Protein AF-A0A517NYY3-F1 (afdb_monomer)

pLDDT: mean 73.58, std 21.27, range [25.62, 98.0]

Mean predicted aligned error: 17.05 Å

Foldseek 3Di:
DDDDDDDPVNVVVVVVVVVVVVVVVVVVVVVVVVVVLVVLLLVLLLLLLQLQVVLCVVPVWGDALWAWDDDDPPDDQFATQNRFFGSLLVSCVSNPNVVLNVLQQQWDDDPVDTHHRNTGHLPPDCVRVVSQLVDDPSQDRPLQPCCVVLSQAGQKAFQQAAAFPLFADADDPPDVVVVVQNVLRRFFSHGGPDIGGQVLLLLHLQLAFTMWTHHFQAQWAFEAQAPCLAFVCSQQVLSVDPPTDTDVSRLSQRVGGSACSRRHAYLQAFESGGWYAHNVDRNGTHHHGYDPPPQFIWTAGSVSDIWTAGNPFQQAHNGHRDTGDDPVPSHDHRLDAHNTPSSNRNSGRHNNDHHDCVQTRTDPDADQDDPVSVVLQVPADKDKFAFCVRPDIDIFGFDACFDQWTWGADPVRSGIDIDGLNRTHPVRSVVRVVVRVVLVVLLVVQVVVLLVVLVVCLVVVVQVVSCVSAAPDPDPDPVVSVVPPPVCNVVVVVQSVVVVVCVVDVPDPQAPPPSPGDFFPWGFRDDDDDPDQFPGWIWGDDSSHIHIDTHGDDDPDD

Sequence (558 aa):
MRLSRFSLTDLVVVCCAILVGLSLMLVQIGQHRVGARKSVCVQNLRELCLAAHNYHSAFKRLPQGMGGSSAQPDSEPWQSNQDRLSAWVALSPFYQQQSLWEEVSNPLQTDSHSFPAMGPVPWFDPAEYSPWSKRPSLLVCPDDPDAAEWSTVASYVMNYGDAVDRVGSPQDLKDPLVEMAVKASNRGVFCGNRIIRFRDCLDGLSNTLMFSESRIAGKPVAKGVAGMSLDPSKCIAASENPGAMFWPGARSACWADGCLRSSGFQAILPPNSSSATTDQSDFEGVISASSYHMGGAHVAFSDGAVLFVVDAIDAGKNNSPTVALHPDAKHAKPGSVSPFGVWGAVGTRANKEVVDRDDGGFQNRSLMLTDREQAVLSRRPVQTWVLADGQSEVSGQFIALSGNSLAYWSAPKNAIQYISARKLAPQDAKNAARQNERMMDRATLQLKALATRSIKLLGDKQYAEFAAEMIQCDLHDDKIVAAWGKRFELYLTQTLENLRRELSNPDSGYVDRKISGDAPITLHLNLPPGRQPFDDLRFRYIDGRWRIHVRLASWSVQ

Secondary structure (DSSP, 8-state):
---PPPPHHHHHHHHHHHHHHHHHHHHHHHHHHHHHHHHHHHHHHHHHHHHHHHHHHHHSSPPPSEE-PPPPTT--TTS--TT-EEHHHHHGGGGT-HHHHHHHHS-EE-SS-EEPTT-S-TTS-TTTSGGGG---GGG--TT-GGGGT-TTB-SEEEEEES--TTSS----TTSHHHHHHHHHH--SSS-BT----GGG-TT-TTTSEEEEE--SS-S-EEE--TTTTT-TTHHHHHHH-TT-EE-TTTT--BTTB-SHHHHEEETTS-TT--EEEETTEEEEEE-----SSTTEEEEEETTS-EEEEETTS----TTSPPB---TTS-SBPTTPPPSSHHHHHHH-SSS-PPP-STTTTEES---PPPHHHHHHHTTSPEEEEEBTTSS-EEEEEEEEEETTEEEEEEGGGTEEEEEEGGGB-HHHHHHHHHHHHHHHHHHHHHHHHHHHHHHHHHHTT-HHHHHHHH-------HHHHHHHHHHHHHHHHHHHHHHHHHTT-TT-TTS-----TTS--EEE--PPSS--SEEEEEEEEETTEEEEEEEEP-----

Structure (mmCIF, N/CA/C/O backbone):
data_AF-A0A517NYY3-F1
#
_entry.id   AF-A0A517NYY3-F1
#
loop_
_atom_site.group_PDB
_atom_site.id
_atom_site.type_symbol
_atom_site.label_atom_id
_atom_site.label_alt_id
_atom_site.label_comp_id
_atom_site.label_asym_id
_atom_site.label_entity_id
_atom_site.label_seq_id
_atom_site.pdbx_PDB_ins_code
_atom_site.Cartn_x
_atom_site.Cartn_y
_atom_site.Cartn_z
_atom_site.occupancy
_atom_site.B_iso_or_equiv
_atom_site.auth_seq_id
_atom_site.auth_comp_id
_atom_site.auth_asym_id
_atom_site.auth_atom_id
_atom_site.pdbx_PDB_model_num
ATOM 1 N N . MET A 1 1 ? -31.952 64.160 -5.856 1.00 37.50 1 MET A N 1
ATOM 2 C CA . MET A 1 1 ? -31.436 63.272 -4.789 1.00 37.50 1 MET A CA 1
ATOM 3 C C . MET A 1 1 ? -29.991 63.653 -4.513 1.00 37.50 1 MET A C 1
ATOM 5 O O . MET A 1 1 ? -29.183 63.605 -5.429 1.00 37.50 1 MET A O 1
ATOM 9 N N . ARG A 1 2 ? -29.691 64.139 -3.302 1.00 36.00 2 ARG A N 1
ATOM 10 C CA . ARG A 1 2 ? -28.324 64.479 -2.876 1.00 36.00 2 ARG A CA 1
ATOM 11 C C . ARG A 1 2 ? -27.548 63.180 -2.642 1.00 36.00 2 ARG A C 1
ATOM 13 O O . ARG A 1 2 ? -27.972 62.377 -1.819 1.00 36.00 2 ARG A O 1
ATOM 20 N N . LEU A 1 3 ? -26.432 63.000 -3.345 1.00 42.66 3 LEU A N 1
ATOM 21 C CA . LEU A 1 3 ? -25.416 62.002 -3.009 1.00 42.66 3 LEU A CA 1
ATOM 22 C C . LEU A 1 3 ? -24.799 62.408 -1.662 1.00 42.66 3 LEU A C 1
ATOM 24 O O . LEU A 1 3 ? -24.187 63.473 -1.552 1.00 42.66 3 LEU A O 1
ATOM 28 N N . SER A 1 4 ? -25.033 61.613 -0.618 1.00 50.88 4 SER A N 1
ATOM 29 C CA . SER A 1 4 ? -24.416 61.805 0.694 1.00 50.88 4 SER A CA 1
ATOM 30 C C . SER A 1 4 ? -22.903 61.633 0.570 1.00 50.88 4 SER A C 1
ATOM 32 O O . SER A 1 4 ? -22.429 60.619 0.060 1.00 50.88 4 SER A O 1
ATOM 34 N N . ARG A 1 5 ? -22.151 62.640 1.021 1.00 48.38 5 ARG A N 1
ATOM 35 C CA . ARG A 1 5 ? -20.687 62.617 1.095 1.00 48.38 5 ARG A CA 1
ATOM 36 C C . ARG A 1 5 ? -20.245 61.447 1.979 1.00 48.38 5 ARG A C 1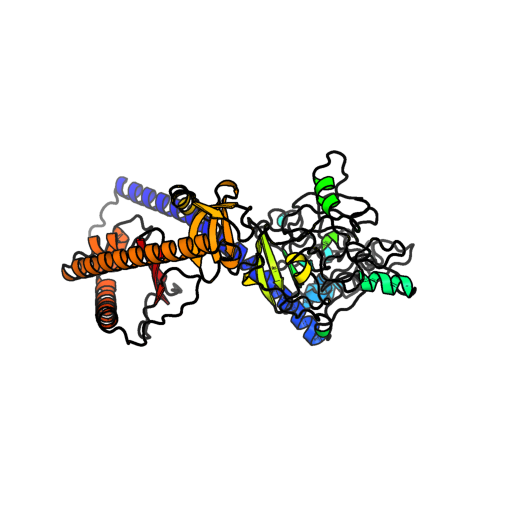
ATOM 38 O O . ARG A 1 5 ? -20.570 61.433 3.161 1.00 48.38 5 ARG A O 1
ATOM 45 N N . PHE A 1 6 ? -19.525 60.494 1.394 1.00 52.69 6 PHE A N 1
ATOM 46 C CA . PHE A 1 6 ? -18.880 59.387 2.102 1.00 52.69 6 PHE A CA 1
ATOM 47 C C . PHE A 1 6 ? -17.803 59.964 3.033 1.00 52.69 6 PHE A C 1
ATOM 49 O O . PHE A 1 6 ? -16.929 60.697 2.564 1.00 52.69 6 PHE A O 1
ATOM 56 N N . SER A 1 7 ? -17.884 59.705 4.341 1.00 64.50 7 SER A N 1
ATOM 57 C CA . SER A 1 7 ? -16.894 60.209 5.298 1.00 64.50 7 SER A CA 1
ATOM 58 C C . SER A 1 7 ? -15.674 59.281 5.363 1.00 64.50 7 SER A C 1
ATOM 60 O O . SER A 1 7 ? -15.781 58.078 5.119 1.00 64.50 7 SER A O 1
ATOM 62 N N . LEU A 1 8 ? -14.496 59.824 5.703 1.00 60.12 8 LEU A N 1
ATOM 63 C CA . LEU A 1 8 ? -13.262 59.037 5.875 1.00 60.12 8 LEU A CA 1
ATOM 64 C C . LEU A 1 8 ? -13.464 57.907 6.904 1.00 60.12 8 LEU A C 1
ATOM 66 O O . LEU A 1 8 ? -12.931 56.813 6.750 1.00 60.12 8 LEU A O 1
ATOM 70 N N . THR A 1 9 ? -14.283 58.163 7.925 1.00 62.19 9 THR A N 1
ATOM 71 C CA . THR A 1 9 ? -14.652 57.194 8.958 1.00 62.19 9 THR A CA 1
ATOM 72 C C . THR A 1 9 ? -15.494 56.043 8.413 1.00 62.19 9 THR A C 1
ATOM 74 O O . THR A 1 9 ? -15.224 54.896 8.761 1.00 62.19 9 THR A O 1
ATOM 77 N N . ASP A 1 10 ? -16.444 56.303 7.508 1.00 58.44 10 ASP A N 1
ATOM 78 C CA . ASP A 1 10 ? -17.267 55.244 6.901 1.00 58.44 10 ASP A CA 1
ATOM 79 C C . ASP A 1 10 ? -16.416 54.303 6.042 1.00 58.44 10 ASP A C 1
ATOM 81 O O . ASP A 1 10 ? -16.592 53.085 6.077 1.00 58.44 10 ASP A O 1
ATOM 85 N N . LEU A 1 11 ? -15.439 54.855 5.317 1.00 58.31 11 LEU A N 1
ATOM 86 C CA . LEU A 1 11 ? -14.501 54.067 4.522 1.00 58.31 11 LEU A CA 1
ATOM 87 C C . LEU A 1 11 ? -13.608 53.183 5.406 1.00 58.31 11 LEU A C 1
ATOM 89 O O . LEU A 1 11 ? -13.409 52.013 5.094 1.00 58.31 11 LEU A O 1
ATOM 93 N N . VAL A 1 12 ? -13.106 53.712 6.527 1.00 55.84 12 VAL A N 1
ATOM 94 C CA . VAL A 1 12 ? -12.277 52.945 7.472 1.00 55.84 12 VAL A CA 1
ATOM 95 C C . VAL A 1 12 ? -13.071 51.803 8.104 1.00 55.84 12 VAL A C 1
ATOM 97 O O . VAL A 1 12 ? -12.561 50.690 8.181 1.00 55.84 12 VAL A O 1
ATOM 100 N N . VAL A 1 13 ? -14.327 52.031 8.494 1.00 53.91 13 VAL A N 1
ATOM 101 C CA . VAL A 1 13 ? -15.187 50.976 9.057 1.00 53.91 13 VAL A CA 1
ATOM 102 C C . VAL A 1 13 ? -15.444 49.867 8.036 1.00 53.91 13 VAL A C 1
ATOM 104 O O . VAL A 1 13 ? -15.347 48.690 8.378 1.00 53.91 13 VAL A O 1
ATOM 107 N N . VAL A 1 14 ? -15.711 50.222 6.776 1.00 53.38 14 VAL A N 1
ATOM 108 C CA . VAL A 1 14 ? -15.902 49.243 5.695 1.00 53.38 14 VAL A CA 1
ATOM 109 C C . VAL A 1 14 ? -14.616 48.460 5.425 1.00 53.38 14 VAL A C 1
ATOM 111 O O . VAL A 1 14 ? -14.659 47.236 5.337 1.00 53.38 14 VAL A O 1
ATOM 114 N N . CYS A 1 15 ? -13.463 49.127 5.363 1.00 56.28 15 CYS A N 1
ATOM 115 C CA . CYS A 1 15 ? -12.177 48.455 5.189 1.00 56.28 15 CYS A CA 1
ATOM 116 C C . CYS A 1 15 ? -11.852 47.519 6.364 1.00 56.28 15 CYS A C 1
ATOM 118 O O . CYS A 1 15 ? -11.440 46.386 6.134 1.00 56.28 15 CYS A O 1
ATOM 120 N N . CYS A 1 16 ? -12.091 47.937 7.611 1.00 48.56 16 CYS A N 1
ATOM 121 C CA . CYS A 1 16 ? -11.921 47.082 8.787 1.00 48.56 16 CYS A CA 1
ATOM 122 C C . CYS A 1 16 ? -12.855 45.864 8.746 1.00 48.56 16 CYS A C 1
ATOM 124 O O . CYS A 1 16 ? -12.411 44.754 9.028 1.00 48.56 16 CYS A O 1
ATOM 126 N N . ALA A 1 17 ? -14.114 46.039 8.334 1.00 60.88 17 ALA A N 1
ATOM 127 C CA . ALA A 1 17 ? -15.060 44.935 8.176 1.00 60.88 17 ALA A CA 1
ATOM 128 C C . ALA A 1 17 ? -14.621 43.945 7.080 1.00 60.88 17 ALA A C 1
ATOM 130 O O . ALA A 1 17 ? -14.683 42.735 7.288 1.00 60.88 17 ALA A O 1
ATOM 131 N N . ILE A 1 18 ? -14.109 44.438 5.944 1.00 62.84 18 ILE A N 1
ATOM 132 C CA . ILE A 1 18 ? -13.566 43.592 4.868 1.00 62.84 18 ILE A CA 1
ATOM 133 C C . ILE A 1 18 ? -12.320 42.835 5.345 1.00 62.84 18 ILE A C 1
ATOM 135 O O . ILE A 1 18 ? -12.212 41.637 5.103 1.00 62.84 18 ILE A O 1
ATOM 139 N N . LEU A 1 19 ? -11.393 43.495 6.047 1.00 49.84 19 LEU A N 1
ATOM 140 C CA . LEU A 1 19 ? -10.166 42.864 6.552 1.00 49.84 19 LEU A CA 1
ATOM 141 C C . LEU A 1 19 ? -10.457 41.783 7.601 1.00 49.84 19 LEU A C 1
ATOM 143 O O . LEU A 1 19 ? -9.814 40.734 7.589 1.00 49.84 19 LEU A O 1
ATOM 147 N N . VAL A 1 20 ? -11.450 42.002 8.465 1.00 55.69 20 VAL A N 1
ATOM 148 C CA . VAL A 1 20 ? -11.933 40.987 9.414 1.00 55.69 20 VAL A CA 1
ATOM 149 C C . VAL A 1 20 ? -12.667 39.853 8.686 1.00 55.69 20 VAL A C 1
ATOM 151 O O . VAL A 1 20 ? -12.472 38.685 9.007 1.00 55.69 20 VAL A O 1
ATOM 154 N N . GLY A 1 21 ? -13.452 40.157 7.649 1.00 47.16 21 GLY A N 1
ATOM 155 C CA . GLY A 1 21 ? -14.083 39.136 6.808 1.00 47.16 21 GLY A CA 1
ATOM 156 C C . GLY A 1 21 ? -13.060 38.239 6.102 1.00 47.16 21 GLY A C 1
ATOM 157 O O . GLY A 1 21 ? -13.170 37.013 6.140 1.00 47.16 21 GLY A O 1
ATOM 158 N N . LEU A 1 22 ? -12.017 38.837 5.519 1.00 50.50 22 LEU A N 1
ATOM 159 C CA . LEU A 1 22 ? -10.926 38.112 4.864 1.00 50.50 22 LEU A CA 1
ATOM 160 C C . LEU A 1 22 ? -10.102 37.282 5.861 1.00 50.50 22 LEU A C 1
ATOM 162 O O . LEU A 1 22 ? -9.712 36.159 5.535 1.00 50.50 22 LEU A O 1
ATOM 166 N N . SER A 1 23 ? -9.868 37.782 7.080 1.00 41.72 23 SER A N 1
ATOM 167 C CA . SER A 1 23 ? -9.116 37.043 8.105 1.00 41.72 23 SER A CA 1
ATOM 168 C C . SER A 1 23 ? -9.873 35.818 8.630 1.00 41.72 23 SER A C 1
ATOM 170 O O . SER A 1 23 ? -9.264 34.772 8.855 1.00 41.72 23 SER A O 1
ATOM 172 N N . LEU A 1 24 ? -11.202 35.896 8.739 1.00 45.59 24 LEU A N 1
ATOM 173 C CA . LEU A 1 24 ? -12.047 34.771 9.151 1.00 45.59 24 LEU A CA 1
ATOM 174 C C . LEU A 1 24 ? -12.190 33.704 8.052 1.00 45.59 24 LEU A C 1
ATOM 176 O O . LEU A 1 24 ? -12.159 32.506 8.348 1.00 45.59 24 LEU A O 1
ATOM 180 N N . MET A 1 25 ? -12.270 34.115 6.781 1.00 45.31 25 MET A N 1
ATOM 181 C CA . MET A 1 25 ? -12.280 33.186 5.643 1.00 45.31 25 MET A CA 1
ATOM 182 C C . MET A 1 25 ? -10.997 32.345 5.570 1.00 45.31 25 MET A C 1
ATOM 184 O O . MET A 1 25 ? -11.058 31.151 5.278 1.00 45.31 25 MET A O 1
ATOM 188 N N . LEU A 1 26 ? -9.838 32.929 5.893 1.00 45.88 26 LEU A N 1
ATOM 189 C CA . LEU A 1 26 ? -8.548 32.230 5.858 1.00 45.88 26 LEU A CA 1
ATOM 190 C C . LEU A 1 26 ? -8.484 31.021 6.812 1.00 45.88 26 LEU A C 1
ATOM 192 O O . LEU A 1 26 ? -7.914 29.992 6.445 1.00 45.88 26 LEU A O 1
ATOM 196 N N . VAL A 1 27 ? -9.106 31.096 7.995 1.00 43.16 27 VAL A N 1
ATOM 197 C CA . VAL A 1 27 ? -9.085 30.003 8.989 1.00 43.16 27 VAL A CA 1
ATOM 198 C C . VAL A 1 27 ? -10.033 28.857 8.601 1.00 43.16 27 VAL A C 1
ATOM 200 O O . VAL A 1 27 ? -9.666 27.685 8.710 1.00 43.16 27 VAL A O 1
ATOM 203 N N . GLN A 1 28 ? -11.223 29.164 8.073 1.00 34.34 28 GLN A N 1
ATOM 204 C CA . GLN A 1 28 ? -12.202 28.152 7.639 1.00 34.34 28 GLN A CA 1
ATOM 205 C C . GLN A 1 28 ? -11.731 27.360 6.411 1.00 34.34 28 GLN A C 1
ATOM 207 O O . GLN A 1 28 ? -11.970 26.154 6.305 1.00 34.34 28 GLN A O 1
ATOM 212 N N . ILE A 1 29 ? -10.986 28.004 5.511 1.00 43.16 29 ILE A N 1
ATOM 213 C CA . ILE A 1 29 ? -10.388 27.347 4.344 1.00 43.16 29 ILE A CA 1
ATOM 214 C C . ILE A 1 29 ? -9.434 26.211 4.768 1.00 43.16 29 ILE A C 1
ATOM 216 O O . ILE A 1 29 ? -9.361 25.190 4.083 1.00 43.16 29 ILE A O 1
ATOM 220 N N . GLY A 1 30 ? -8.740 26.334 5.905 1.00 38.25 30 GLY A N 1
ATOM 221 C CA . GLY A 1 30 ? -7.790 25.326 6.390 1.00 38.25 30 GLY A CA 1
ATOM 222 C C . GLY A 1 30 ? -8.431 2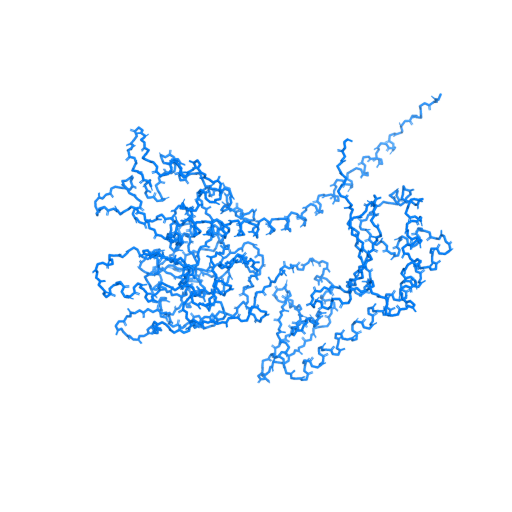3.971 6.712 1.00 38.25 30 GLY A C 1
ATOM 223 O O . GLY A 1 30 ? -7.987 22.940 6.207 1.00 38.25 30 GLY A O 1
ATOM 224 N N . GLN A 1 31 ? -9.514 23.955 7.496 1.00 34.22 31 GLN A N 1
ATOM 225 C CA . GLN A 1 31 ? -10.180 22.709 7.911 1.00 34.22 31 GLN A CA 1
ATOM 226 C C . GLN A 1 31 ? -10.932 22.027 6.759 1.00 34.22 31 GLN A C 1
ATOM 228 O O . GLN A 1 31 ? -10.879 20.802 6.622 1.00 34.22 31 GLN A O 1
ATOM 233 N N . HIS A 1 32 ? -11.565 22.811 5.879 1.00 36.03 32 HIS A N 1
ATOM 234 C CA . HIS A 1 32 ? -12.188 22.283 4.664 1.00 36.03 32 HIS A CA 1
ATOM 235 C C . HIS A 1 32 ? -11.159 21.666 3.711 1.00 36.03 32 HIS A C 1
ATOM 237 O O . HIS A 1 32 ? -11.438 20.631 3.107 1.00 36.03 32 HIS A O 1
ATOM 243 N N . ARG A 1 33 ? -9.949 22.237 3.619 1.00 43.69 33 ARG A N 1
ATOM 244 C CA . ARG A 1 33 ? -8.859 21.670 2.811 1.00 43.69 33 ARG A CA 1
ATOM 245 C C . ARG A 1 33 ? -8.378 20.325 3.349 1.00 43.69 33 ARG A C 1
ATOM 247 O O . ARG A 1 33 ? -8.236 19.402 2.558 1.00 43.69 33 ARG A O 1
ATOM 254 N N . VAL A 1 34 ? -8.191 20.175 4.661 1.00 49.31 34 VAL A N 1
ATOM 255 C CA . VAL A 1 34 ? -7.736 18.899 5.252 1.00 49.31 34 VAL A CA 1
ATOM 256 C C . VAL A 1 34 ? -8.767 17.778 5.044 1.00 49.31 34 VAL A C 1
ATOM 258 O O . VAL A 1 34 ? -8.406 16.661 4.680 1.00 49.31 34 VAL A O 1
ATOM 261 N N . GLY A 1 35 ? -10.064 18.062 5.204 1.00 52.84 35 GLY A N 1
ATOM 262 C CA . GLY A 1 35 ? -11.125 17.088 4.910 1.00 52.84 35 GLY A CA 1
ATOM 263 C C . GLY A 1 35 ? -11.265 16.762 3.415 1.00 52.84 35 GLY A C 1
ATOM 264 O O . GLY A 1 35 ? -11.498 15.606 3.047 1.00 52.84 35 GLY A O 1
ATOM 265 N N . ALA A 1 36 ? -11.083 17.761 2.546 1.00 55.81 36 ALA A N 1
ATOM 266 C CA . ALA A 1 36 ? -11.112 17.573 1.099 1.00 55.81 36 ALA A CA 1
ATOM 267 C C . ALA A 1 36 ? -9.950 16.694 0.615 1.00 55.81 36 ALA A C 1
ATOM 269 O O . ALA A 1 36 ? -10.182 15.766 -0.151 1.00 55.81 36 ALA A O 1
ATOM 270 N N . ARG A 1 37 ? -8.725 16.914 1.109 1.00 67.25 37 ARG A N 1
ATOM 271 C CA . ARG A 1 37 ? -7.545 16.123 0.719 1.00 67.25 37 ARG A CA 1
ATOM 272 C C . ARG A 1 37 ? -7.666 14.652 1.109 1.00 67.25 37 ARG A C 1
ATOM 274 O O . ARG A 1 37 ? -7.444 13.794 0.265 1.00 67.25 37 ARG A O 1
ATOM 281 N N . LYS A 1 38 ? -8.159 14.353 2.317 1.00 73.69 38 LYS A N 1
ATOM 282 C CA . LYS A 1 38 ? -8.518 12.978 2.717 1.00 73.69 38 LYS A CA 1
ATOM 283 C C . LYS A 1 38 ? -9.533 12.341 1.767 1.00 73.69 38 LYS A C 1
ATOM 285 O O . LYS A 1 38 ? -9.384 11.191 1.369 1.00 73.69 38 LYS A O 1
ATOM 290 N N . SER A 1 39 ? -10.567 13.095 1.392 1.00 79.62 39 SER A N 1
ATOM 291 C CA . SER A 1 39 ? -11.603 12.607 0.474 1.00 79.62 39 SER A CA 1
ATOM 292 C C . SER A 1 39 ? -11.038 12.317 -0.919 1.00 79.62 39 SER A C 1
ATOM 294 O O . SER A 1 39 ? -11.460 11.348 -1.544 1.00 79.62 39 SER A O 1
ATOM 296 N N . VAL A 1 40 ? -10.056 13.106 -1.372 1.00 86.19 40 VAL A N 1
ATOM 297 C CA . VAL A 1 40 ? -9.314 12.852 -2.615 1.00 86.19 40 VAL A CA 1
ATOM 298 C C . VAL A 1 40 ? -8.504 11.563 -2.509 1.00 86.19 40 VAL A C 1
ATOM 300 O O . VAL A 1 40 ? -8.613 10.738 -3.404 1.00 86.19 40 VAL A O 1
ATOM 303 N N . CYS A 1 41 ? -7.779 11.309 -1.415 1.00 89.56 41 CYS A N 1
ATOM 304 C CA . CYS A 1 41 ? -7.029 10.054 -1.277 1.00 89.56 41 CYS A CA 1
ATOM 305 C C . CYS A 1 41 ? -7.927 8.814 -1.325 1.00 89.56 41 CYS A C 1
ATOM 307 O O . CYS A 1 41 ? -7.621 7.831 -2.001 1.00 89.56 41 CYS A O 1
ATOM 309 N N . VAL A 1 42 ? -9.067 8.878 -0.632 1.00 90.94 42 VAL A N 1
ATOM 310 C CA . VAL A 1 42 ? -10.075 7.813 -0.652 1.00 90.94 42 VAL A CA 1
ATOM 311 C C . VAL A 1 42 ? -10.635 7.625 -2.064 1.00 90.94 42 VAL A C 1
ATOM 313 O O . VAL A 1 42 ? -10.844 6.492 -2.494 1.00 90.94 42 VAL A O 1
ATOM 316 N N . GLN A 1 43 ? -10.880 8.717 -2.792 1.00 90.19 43 GLN A N 1
ATOM 317 C CA . GLN A 1 43 ? -11.345 8.662 -4.175 1.00 90.19 43 GLN A CA 1
ATOM 318 C C . GLN A 1 43 ? -10.285 8.063 -5.109 1.00 90.19 43 GLN A C 1
ATOM 320 O O . GLN A 1 43 ? -10.619 7.170 -5.882 1.00 90.19 43 GLN A O 1
ATOM 325 N N . ASN A 1 44 ? -9.016 8.457 -4.969 1.00 94.81 44 ASN A N 1
ATOM 326 C CA . ASN A 1 44 ? -7.902 7.903 -5.737 1.00 94.81 44 ASN A CA 1
ATOM 327 C C . ASN A 1 44 ? -7.812 6.382 -5.553 1.00 94.81 44 ASN A C 1
ATOM 329 O O . ASN A 1 44 ? -7.757 5.641 -6.529 1.00 94.81 44 ASN A O 1
ATOM 333 N N . LEU A 1 45 ? -7.891 5.890 -4.310 1.00 95.94 45 LEU A N 1
ATOM 334 C CA . LEU A 1 45 ? -7.912 4.450 -4.027 1.00 95.94 45 LEU A CA 1
ATOM 335 C C . LEU A 1 45 ? -9.104 3.732 -4.679 1.00 95.94 45 LEU A C 1
ATOM 337 O O . LEU A 1 45 ? -8.937 2.634 -5.212 1.00 95.94 45 LEU A O 1
ATOM 341 N N . ARG A 1 46 ? -10.300 4.339 -4.679 1.00 95.94 46 ARG A N 1
ATOM 342 C CA . ARG A 1 46 ? -11.473 3.772 -5.372 1.00 95.94 46 ARG A CA 1
ATOM 343 C C . ARG A 1 46 ? -11.266 3.705 -6.880 1.00 95.94 46 ARG A C 1
ATOM 345 O O . ARG A 1 46 ? -11.625 2.701 -7.489 1.00 95.94 46 ARG A O 1
ATOM 352 N N . GLU A 1 47 ? -10.690 4.743 -7.473 1.00 95.88 47 GLU A N 1
ATOM 353 C CA . GLU A 1 47 ? -10.385 4.793 -8.905 1.00 95.88 47 GLU A CA 1
ATOM 354 C C . GLU A 1 47 ? -9.318 3.764 -9.295 1.00 95.88 47 GLU A C 1
ATOM 356 O O . GLU A 1 47 ? -9.484 3.065 -10.294 1.00 95.88 47 GLU A O 1
ATOM 361 N N . LEU A 1 48 ? -8.284 3.574 -8.470 1.00 97.50 48 LEU A N 1
ATOM 362 C CA . LEU A 1 48 ? -7.277 2.526 -8.666 1.00 97.50 48 LEU A CA 1
ATOM 363 C C . LEU A 1 48 ? -7.883 1.119 -8.551 1.00 97.50 48 LEU A C 1
ATOM 365 O O . LEU A 1 48 ? -7.598 0.256 -9.386 1.00 97.50 48 LEU A O 1
ATOM 369 N N . CYS A 1 49 ? -8.767 0.879 -7.577 1.00 96.81 49 CYS A N 1
ATOM 370 C CA . CYS A 1 49 ? -9.514 -0.380 -7.492 1.00 96.81 49 CYS A CA 1
ATOM 371 C C . CYS A 1 49 ? -10.400 -0.598 -8.720 1.00 96.81 49 CYS A C 1
ATOM 373 O O . CYS A 1 49 ? -10.400 -1.690 -9.287 1.00 96.81 49 CYS A O 1
ATOM 375 N N . LEU A 1 50 ? -11.122 0.430 -9.171 1.00 97.44 50 LEU A N 1
ATOM 376 C CA . LEU A 1 50 ? -11.941 0.346 -10.378 1.00 97.44 50 LEU A CA 1
ATOM 377 C C . LEU A 1 50 ? -11.085 0.007 -11.607 1.00 97.44 50 LEU A C 1
ATOM 379 O O . LEU A 1 50 ? -11.468 -0.856 -12.397 1.00 97.44 50 LEU A O 1
ATOM 383 N N . ALA A 1 51 ? -9.904 0.614 -11.738 1.00 98.00 51 ALA A N 1
ATOM 384 C CA . ALA A 1 51 ? -8.958 0.299 -12.801 1.00 98.00 51 ALA A CA 1
ATOM 385 C C . ALA A 1 51 ? -8.511 -1.173 -12.751 1.00 98.00 51 ALA A C 1
ATOM 387 O O . ALA A 1 51 ? -8.523 -1.856 -13.777 1.00 98.00 51 ALA A O 1
ATOM 388 N N . ALA A 1 52 ? -8.198 -1.699 -11.563 1.00 97.75 52 ALA A N 1
ATOM 389 C CA . ALA A 1 52 ? -7.842 -3.107 -11.376 1.00 97.75 52 ALA A CA 1
ATOM 390 C C . ALA A 1 52 ? -8.998 -4.067 -11.715 1.00 97.75 52 ALA A C 1
ATOM 392 O O . ALA A 1 52 ? -8.784 -5.100 -12.354 1.00 97.75 52 ALA A O 1
ATOM 393 N N . HIS A 1 53 ? -10.235 -3.716 -11.351 1.00 97.69 53 HIS A N 1
ATOM 394 C CA . HIS A 1 53 ? -11.437 -4.475 -11.717 1.00 97.69 53 HIS A CA 1
ATOM 395 C C . HIS A 1 53 ? -11.700 -4.457 -13.223 1.00 97.69 53 HIS A C 1
ATOM 397 O O . HIS A 1 53 ? -12.005 -5.502 -13.798 1.00 97.69 53 HIS A O 1
ATOM 403 N N . ASN A 1 54 ? -11.526 -3.310 -13.882 1.00 97.81 54 ASN A N 1
ATOM 404 C CA . ASN A 1 54 ? -11.663 -3.194 -15.333 1.00 97.81 54 ASN A CA 1
ATOM 405 C C . ASN A 1 54 ? -10.586 -4.008 -16.064 1.00 97.81 54 ASN A C 1
ATOM 407 O O . ASN A 1 54 ? -10.908 -4.748 -16.997 1.00 97.81 54 ASN A O 1
ATOM 411 N N . TYR A 1 55 ? -9.339 -3.961 -15.586 1.00 98.00 55 TYR A N 1
ATOM 412 C CA . TYR A 1 55 ? -8.257 -4.809 -16.084 1.00 98.00 55 TYR A CA 1
ATOM 413 C C . TYR A 1 55 ? -8.617 -6.295 -15.935 1.00 98.00 55 TYR A C 1
ATOM 415 O O . TYR A 1 55 ? -8.537 -7.061 -16.896 1.00 98.00 55 TYR A O 1
ATOM 423 N N . HIS A 1 56 ? -9.093 -6.713 -14.757 1.00 97.38 56 HIS A N 1
ATOM 424 C CA . HIS A 1 56 ? -9.532 -8.091 -14.535 1.00 97.38 56 HIS A CA 1
ATOM 425 C C . HIS A 1 56 ? -10.731 -8.472 -15.415 1.00 97.38 56 HIS A C 1
ATOM 427 O O . HIS A 1 56 ? -10.804 -9.600 -15.904 1.00 97.38 56 HIS A O 1
ATOM 433 N N . SER A 1 57 ? -11.664 -7.555 -15.664 1.00 97.25 57 SER A N 1
ATOM 434 C CA . SER A 1 57 ? -12.795 -7.789 -16.563 1.00 97.25 57 SER A CA 1
ATOM 435 C C . SER A 1 57 ? -12.326 -8.086 -17.991 1.00 97.25 57 SER A C 1
ATOM 437 O O . SER A 1 57 ? -12.802 -9.059 -18.590 1.00 97.25 57 SER A O 1
ATOM 439 N N . ALA A 1 58 ? -11.346 -7.321 -18.485 1.00 97.38 58 ALA A N 1
ATOM 440 C CA . ALA A 1 58 ? -10.773 -7.458 -19.821 1.00 97.38 58 ALA A CA 1
ATOM 441 C C . ALA A 1 58 ? -9.869 -8.697 -19.968 1.00 97.38 58 ALA A C 1
ATOM 443 O O . ALA A 1 58 ? -10.022 -9.464 -20.915 1.00 97.38 58 ALA A O 1
ATOM 444 N N . PHE A 1 59 ? -8.960 -8.934 -19.017 1.00 96.88 59 PHE A N 1
ATOM 445 C CA . PHE A 1 59 ? -7.906 -9.952 -19.143 1.00 96.88 59 PHE A CA 1
ATOM 446 C C . PHE A 1 59 ? -8.130 -11.219 -18.303 1.00 96.88 59 PHE A C 1
ATOM 448 O O . PHE A 1 59 ? -7.324 -12.150 -18.364 1.00 96.88 59 PHE A O 1
ATOM 455 N N . LYS A 1 60 ? -9.203 -11.272 -17.499 1.00 96.25 60 LYS A N 1
ATOM 456 C CA . LYS A 1 60 ? -9.530 -12.369 -16.557 1.00 96.25 60 LYS A CA 1
ATOM 457 C C . LYS A 1 60 ? -8.397 -12.699 -15.577 1.00 96.25 60 LYS A C 1
ATOM 459 O O . LYS A 1 60 ? -8.243 -13.840 -15.135 1.00 96.25 60 LYS A O 1
ATOM 464 N N . ARG A 1 61 ? -7.588 -11.688 -15.265 1.00 95.38 61 ARG A N 1
ATOM 465 C CA . ARG A 1 61 ? -6.430 -11.732 -14.371 1.00 95.38 61 ARG A CA 1
ATOM 466 C C . ARG A 1 61 ? -6.106 -10.328 -13.882 1.00 95.38 61 ARG A C 1
ATOM 468 O O . ARG A 1 61 ? -6.441 -9.373 -14.569 1.00 95.38 61 ARG A O 1
ATOM 475 N N . LEU A 1 62 ? -5.447 -10.214 -12.741 1.00 95.69 62 LEU A N 1
ATOM 476 C CA . LEU A 1 62 ? -4.802 -8.981 -12.303 1.00 95.69 62 LEU A CA 1
ATOM 477 C C . LEU A 1 62 ? -3.425 -8.841 -12.968 1.00 95.69 62 LEU A C 1
ATOM 479 O O . LEU A 1 62 ? -2.841 -9.855 -13.380 1.00 95.69 62 LEU A O 1
ATOM 483 N N . PRO A 1 63 ? -2.907 -7.609 -13.102 1.00 93.81 63 PRO A N 1
ATOM 484 C CA . PRO A 1 63 ? -1.538 -7.407 -13.544 1.00 93.81 63 PRO A CA 1
ATOM 485 C C . PRO A 1 63 ? -0.562 -7.943 -12.492 1.00 93.81 63 PRO A C 1
ATOM 487 O O . PRO A 1 63 ? -0.884 -8.037 -11.306 1.00 93.81 63 PRO A O 1
ATOM 490 N N . GLN A 1 64 ? 0.631 -8.324 -12.938 1.00 91.19 64 GLN A N 1
ATOM 491 C CA . GLN A 1 64 ? 1.701 -8.739 -12.033 1.00 91.19 64 GLN A CA 1
ATOM 492 C C . GLN A 1 64 ? 2.147 -7.529 -11.204 1.00 91.19 64 GLN A C 1
ATOM 494 O O . GLN A 1 64 ? 2.214 -6.423 -11.736 1.00 91.19 64 GLN A O 1
ATOM 499 N N . GLY A 1 65 ? 2.447 -7.732 -9.917 1.00 91.12 65 GLY A N 1
ATOM 500 C CA . GLY A 1 65 ? 2.986 -6.656 -9.075 1.00 91.12 65 GLY A CA 1
ATOM 501 C C . GLY A 1 65 ? 4.344 -6.178 -9.585 1.00 91.12 65 GLY A C 1
ATOM 502 O O . GLY A 1 65 ? 4.627 -4.982 -9.587 1.00 91.12 65 GLY A O 1
ATOM 503 N N . MET A 1 66 ? 5.130 -7.137 -10.079 1.00 90.19 66 MET A N 1
ATOM 504 C CA . MET A 1 66 ? 6.431 -6.943 -10.697 1.00 90.19 66 MET A CA 1
ATOM 505 C C . MET A 1 66 ? 6.614 -7.951 -11.843 1.00 90.19 66 MET A C 1
ATOM 507 O O . MET A 1 66 ? 6.356 -9.146 -11.654 1.00 90.19 66 MET A O 1
ATOM 511 N N . GLY A 1 67 ? 7.042 -7.475 -13.011 1.00 88.19 67 GLY A N 1
ATOM 512 C CA . GLY A 1 67 ? 7.368 -8.292 -14.184 1.00 88.19 67 GLY A CA 1
ATOM 513 C C . GLY A 1 67 ? 7.904 -7.427 -15.325 1.00 88.19 67 GLY A C 1
ATOM 514 O O . GLY A 1 67 ? 8.320 -6.300 -15.090 1.00 88.19 67 GLY A O 1
ATOM 515 N N . GLY A 1 68 ? 7.879 -7.904 -16.567 1.00 87.88 68 GLY A N 1
ATOM 516 C CA . GLY A 1 68 ? 8.245 -7.082 -17.723 1.00 87.88 68 GLY A CA 1
ATOM 517 C C . GLY A 1 68 ? 9.080 -7.830 -18.753 1.00 87.88 68 GLY A C 1
ATOM 518 O O . GLY A 1 68 ? 8.706 -8.924 -19.171 1.00 87.88 68 GLY A O 1
ATOM 519 N N . SER A 1 69 ? 10.144 -7.183 -19.226 1.00 87.38 69 SER A N 1
ATOM 520 C CA . SER A 1 69 ? 11.114 -7.743 -20.158 1.00 87.38 69 SER A CA 1
ATOM 521 C C . SER A 1 69 ? 12.389 -8.129 -19.414 1.00 87.38 69 SER A C 1
ATOM 523 O O . SER A 1 69 ? 13.002 -7.321 -18.711 1.00 87.38 69 SER A O 1
ATOM 525 N N . SER A 1 70 ? 12.794 -9.381 -19.601 1.00 80.69 70 SER A N 1
ATOM 526 C CA . SER A 1 70 ? 13.999 -9.932 -18.998 1.00 80.69 70 SER A CA 1
ATOM 527 C C . SER A 1 70 ? 15.260 -9.398 -19.671 1.00 80.69 70 SER A C 1
ATOM 529 O O . SER A 1 70 ? 15.348 -9.355 -20.902 1.00 80.69 70 SER A O 1
ATOM 531 N N . ALA A 1 71 ? 16.257 -9.084 -18.856 1.00 73.75 71 ALA A N 1
ATOM 532 C CA . ALA A 1 71 ? 17.617 -8.771 -19.270 1.00 73.75 71 ALA A CA 1
ATOM 533 C C . ALA A 1 71 ? 18.434 -10.041 -19.551 1.00 73.75 71 ALA A C 1
ATOM 535 O O . ALA A 1 71 ? 18.294 -11.041 -18.846 1.00 73.75 71 ALA A O 1
ATOM 536 N N . GLN A 1 72 ? 19.346 -9.983 -20.525 1.00 75.06 72 GLN A N 1
ATOM 537 C CA . GLN A 1 72 ? 20.506 -10.883 -20.516 1.00 75.06 72 GLN A CA 1
ATOM 538 C C . GLN A 1 72 ? 21.505 -10.391 -19.450 1.00 75.06 72 GLN A C 1
ATOM 540 O O . GLN A 1 72 ? 21.484 -9.206 -19.118 1.00 75.06 72 GLN A O 1
ATOM 545 N N . PRO A 1 73 ? 22.374 -11.248 -18.884 1.00 68.75 73 PRO A N 1
ATOM 546 C CA . PRO A 1 73 ? 23.281 -10.856 -17.795 1.00 68.75 73 PRO A CA 1
ATOM 547 C C . PRO A 1 73 ? 24.197 -9.658 -18.105 1.00 68.75 73 PRO A C 1
ATOM 549 O O . PRO A 1 73 ? 24.664 -8.990 -17.189 1.00 68.75 73 PRO A O 1
ATOM 552 N N . ASP A 1 74 ? 24.450 -9.403 -19.385 1.00 75.25 74 ASP A N 1
ATOM 553 C CA . ASP A 1 74 ? 25.269 -8.330 -19.944 1.00 75.25 74 ASP A CA 1
ATOM 554 C C . ASP A 1 74 ? 24.441 -7.196 -20.573 1.00 75.25 74 ASP A C 1
ATOM 556 O O . ASP A 1 74 ? 25.008 -6.294 -21.188 1.00 75.25 74 ASP A O 1
ATOM 560 N N . SER A 1 75 ? 23.109 -7.224 -20.445 1.00 81.00 75 SER A N 1
ATOM 561 C CA . SER A 1 75 ? 22.270 -6.194 -21.048 1.00 81.00 75 SER A CA 1
ATOM 562 C C . SER A 1 75 ? 22.396 -4.878 -20.299 1.00 81.00 75 SER A C 1
ATOM 564 O O . SER A 1 75 ? 22.256 -4.810 -19.074 1.00 81.00 75 SER A O 1
ATOM 566 N N . GLU A 1 76 ? 22.578 -3.826 -21.072 1.00 90.00 76 GLU A N 1
ATOM 567 C CA . GLU A 1 76 ? 22.679 -2.469 -20.583 1.00 90.00 76 GLU A CA 1
ATOM 568 C C . GLU A 1 76 ? 21.329 -1.967 -20.030 1.00 90.00 76 GLU A C 1
ATOM 570 O O . GLU A 1 76 ? 20.266 -2.417 -20.477 1.00 90.00 76 GLU A O 1
ATOM 575 N N . PRO A 1 77 ? 21.317 -0.998 -19.093 1.00 89.88 77 PRO A N 1
ATOM 576 C CA . PRO A 1 77 ? 20.093 -0.536 -18.427 1.00 89.88 77 PRO A CA 1
ATOM 577 C C . PRO A 1 77 ? 18.995 -0.012 -19.366 1.00 89.88 77 PRO A C 1
ATOM 579 O O . PRO A 1 77 ? 17.821 -0.019 -18.995 1.00 89.88 77 PRO A O 1
ATOM 582 N N . TRP A 1 78 ? 19.352 0.434 -20.578 1.00 90.81 78 TRP A N 1
ATOM 583 C CA . TRP A 1 78 ? 18.387 0.920 -21.570 1.00 90.81 78 TRP A CA 1
ATOM 584 C C . TRP A 1 78 ? 17.730 -0.185 -22.415 1.00 90.81 78 TRP A C 1
ATOM 586 O O . TRP A 1 78 ? 16.772 0.082 -23.139 1.00 90.81 78 TRP A O 1
ATOM 596 N N . GLN A 1 79 ? 18.243 -1.418 -22.362 1.00 91.81 79 GLN A N 1
ATOM 597 C CA . GLN A 1 79 ? 17.860 -2.504 -23.274 1.00 91.81 79 GLN A CA 1
ATOM 598 C C . GLN A 1 79 ? 16.721 -3.388 -22.756 1.00 91.81 79 GLN A C 1
ATOM 600 O O . GLN A 1 79 ? 16.187 -4.201 -23.507 1.00 91.81 79 GLN A O 1
ATOM 605 N N . SER A 1 80 ? 16.356 -3.273 -21.481 1.00 91.88 80 SER A N 1
ATOM 606 C CA . SER A 1 80 ? 15.212 -3.966 -20.886 1.00 91.88 80 SER A CA 1
ATOM 607 C C . SER A 1 80 ? 14.817 -3.291 -19.580 1.00 91.88 80 SER A C 1
ATOM 609 O O . SER A 1 80 ? 15.565 -2.468 -19.054 1.00 91.88 80 SER A O 1
ATOM 611 N N . ASN A 1 81 ? 13.679 -3.692 -19.019 1.00 89.94 81 ASN A N 1
ATOM 612 C CA . ASN A 1 81 ? 13.266 -3.251 -17.692 1.00 89.94 81 ASN A CA 1
ATOM 613 C C . ASN A 1 81 ? 13.638 -4.237 -16.570 1.00 89.94 81 ASN A C 1
ATOM 615 O O . ASN A 1 81 ? 13.226 -4.020 -15.436 1.00 89.94 81 ASN A O 1
ATOM 619 N N . GLN A 1 82 ? 14.428 -5.281 -16.856 1.00 88.06 82 GLN A N 1
ATOM 620 C CA . GLN A 1 82 ? 14.910 -6.268 -15.876 1.00 88.06 82 GLN A CA 1
ATOM 621 C C . GLN A 1 82 ? 13.794 -6.908 -15.032 1.00 88.06 82 GLN A C 1
ATOM 623 O O . GLN A 1 82 ? 13.953 -7.099 -13.826 1.00 88.06 82 GLN A O 1
ATOM 628 N N . ASP A 1 83 ? 12.647 -7.190 -15.654 1.00 88.19 83 ASP A N 1
ATOM 629 C CA . ASP A 1 83 ? 11.453 -7.723 -14.985 1.00 88.19 83 ASP A CA 1
ATOM 630 C C . ASP A 1 83 ? 10.989 -6.882 -13.776 1.00 88.19 83 ASP A C 1
ATOM 632 O O . ASP A 1 83 ? 10.410 -7.415 -12.829 1.00 88.19 83 ASP A O 1
ATOM 636 N N . ARG A 1 84 ? 11.239 -5.562 -13.791 1.00 89.31 84 ARG A N 1
ATOM 637 C CA . ARG A 1 84 ? 10.940 -4.630 -12.688 1.00 89.31 84 ARG A CA 1
ATOM 638 C C . ARG A 1 84 ? 9.726 -3.732 -12.922 1.00 89.31 84 ARG A C 1
ATOM 640 O O . ARG A 1 84 ? 9.473 -2.868 -12.091 1.00 89.31 84 ARG A O 1
ATOM 647 N N . LEU A 1 85 ? 8.956 -3.884 -13.997 1.00 92.38 85 LEU A N 1
ATOM 648 C CA . LEU A 1 85 ? 7.770 -3.050 -14.209 1.00 92.38 85 LEU A CA 1
ATOM 649 C C . LEU A 1 85 ? 6.682 -3.318 -13.177 1.00 92.38 85 LEU A C 1
ATOM 651 O O . LEU A 1 85 ? 6.308 -4.462 -12.914 1.00 92.38 85 LEU A O 1
ATOM 655 N N . SER A 1 86 ? 6.138 -2.232 -12.637 1.00 93.31 86 SER A N 1
ATOM 656 C CA . SER A 1 86 ? 5.017 -2.257 -11.710 1.00 93.31 86 SER A CA 1
ATOM 657 C C . SER A 1 86 ? 3.695 -2.543 -12.418 1.00 93.31 86 SER A C 1
ATOM 659 O O . SER A 1 86 ? 3.478 -2.219 -13.593 1.00 93.31 86 SER A O 1
ATOM 661 N N . ALA A 1 87 ? 2.732 -3.047 -11.650 1.00 94.56 87 ALA A N 1
ATOM 662 C CA . ALA A 1 87 ? 1.351 -3.153 -12.109 1.00 94.56 87 ALA A CA 1
ATOM 663 C C . ALA A 1 87 ? 0.731 -1.785 -12.470 1.00 94.56 87 ALA A C 1
ATOM 665 O O . ALA A 1 87 ? -0.223 -1.749 -13.248 1.00 94.56 87 ALA A O 1
ATOM 666 N N . TRP A 1 88 ? 1.263 -0.659 -11.967 1.00 95.69 88 TRP A N 1
ATOM 667 C CA . TRP A 1 88 ? 0.752 0.671 -12.303 1.00 95.69 88 TRP A CA 1
ATOM 668 C C . TRP A 1 88 ? 0.889 0.965 -13.794 1.00 95.69 88 TRP A C 1
ATOM 670 O O . TRP A 1 88 ? -0.040 1.524 -14.374 1.00 95.69 88 TRP A O 1
ATOM 680 N N . VAL A 1 89 ? 1.973 0.514 -14.433 1.00 95.62 89 VAL A N 1
ATOM 681 C CA . VAL A 1 89 ? 2.174 0.652 -15.884 1.00 95.62 89 VAL A CA 1
ATOM 682 C C . VAL A 1 89 ? 1.067 -0.073 -16.650 1.00 95.62 89 VAL A C 1
ATOM 684 O O . VAL A 1 89 ? 0.413 0.524 -17.500 1.00 95.62 89 VAL A O 1
ATOM 687 N N . ALA A 1 90 ? 0.772 -1.324 -16.293 1.00 95.00 90 ALA A N 1
ATOM 688 C CA . ALA A 1 90 ? -0.277 -2.118 -16.939 1.00 95.00 90 ALA A CA 1
ATOM 689 C C . ALA A 1 90 ? -1.703 -1.598 -16.665 1.00 95.00 90 ALA A C 1
ATOM 691 O O . ALA A 1 90 ? -2.613 -1.822 -17.465 1.00 95.00 90 ALA A O 1
ATOM 692 N N . LEU A 1 91 ? -1.909 -0.919 -15.534 1.00 96.81 91 LEU A N 1
ATOM 693 C CA . LEU A 1 91 ? -3.189 -0.315 -15.163 1.00 96.81 91 LEU A CA 1
ATOM 694 C C . LEU A 1 91 ? -3.414 1.064 -15.799 1.00 96.81 91 LEU A C 1
ATOM 696 O O . LEU A 1 91 ? -4.558 1.510 -15.832 1.00 96.81 91 LEU A O 1
ATOM 700 N N . SER A 1 92 ? -2.377 1.713 -16.340 1.00 96.62 92 SER A N 1
ATOM 701 C CA . SER A 1 92 ? -2.458 3.060 -16.930 1.00 96.62 92 SER A CA 1
ATOM 702 C C . SER A 1 92 ? -3.622 3.303 -17.900 1.00 96.62 92 SER A C 1
ATOM 704 O O . SER A 1 92 ? -4.360 4.274 -17.685 1.00 96.62 92 SER A O 1
ATOM 706 N N . PRO A 1 93 ? -3.931 2.427 -18.878 1.00 96.94 93 PRO A N 1
ATOM 707 C CA . PRO A 1 93 ? -5.080 2.661 -19.754 1.00 96.94 93 PRO A CA 1
ATOM 708 C C . PRO A 1 93 ? -6.429 2.588 -19.012 1.00 96.94 93 PRO A C 1
ATOM 710 O O . PRO A 1 93 ? -7.406 3.202 -19.434 1.00 96.94 93 PRO A O 1
ATOM 713 N N . PHE A 1 94 ? -6.495 1.898 -17.869 1.00 97.19 94 PHE A N 1
ATOM 714 C CA . PHE A 1 94 ? -7.720 1.705 -17.086 1.00 97.19 94 PHE A CA 1
ATOM 715 C C . PHE A 1 94 ? -8.025 2.842 -16.106 1.00 97.19 94 PHE A C 1
ATOM 717 O O . PHE A 1 94 ? -9.132 2.889 -15.569 1.00 97.19 94 PHE A O 1
ATOM 724 N N . TYR A 1 95 ? -7.089 3.773 -15.911 1.00 95.31 95 TYR A N 1
ATOM 725 C CA . TYR A 1 95 ? -7.305 5.027 -15.188 1.00 95.31 95 TYR A CA 1
ATOM 726 C C . TYR A 1 95 ? -7.034 6.265 -16.066 1.00 95.31 95 TYR A C 1
ATOM 728 O O . TYR A 1 95 ? -6.573 7.301 -15.595 1.00 95.31 95 TYR A O 1
ATOM 736 N N . GLN A 1 96 ? -7.387 6.166 -17.355 1.00 94.25 96 GLN A N 1
ATOM 737 C CA . GLN A 1 96 ? -7.383 7.270 -18.330 1.00 94.25 96 GLN A CA 1
ATOM 738 C C . GLN A 1 96 ? -5.988 7.789 -18.722 1.00 94.25 96 GLN A C 1
ATOM 740 O O . GLN A 1 96 ? -5.848 8.929 -19.155 1.00 94.25 96 GLN A O 1
ATOM 745 N N . GLN A 1 97 ? -4.954 6.952 -18.629 1.00 96.19 97 GLN A N 1
ATOM 746 C CA . GLN A 1 97 ? -3.595 7.266 -19.090 1.00 96.19 97 GLN A CA 1
ATOM 747 C C . GLN A 1 97 ? -3.243 6.479 -20.362 1.00 96.19 97 GLN A C 1
ATOM 749 O O . GLN A 1 97 ? -2.189 5.854 -20.461 1.00 96.19 97 GLN A O 1
ATOM 754 N N . GLN A 1 98 ? -4.146 6.503 -21.350 1.00 96.00 98 GLN A N 1
ATOM 755 C CA . GLN A 1 98 ? -3.986 5.784 -22.621 1.00 96.00 98 GLN A CA 1
ATOM 756 C C . GLN A 1 98 ? -2.777 6.283 -23.431 1.00 96.00 98 GLN A C 1
ATOM 758 O O . GLN A 1 98 ? -2.021 5.472 -23.954 1.00 96.00 98 GLN A O 1
ATOM 763 N N . SER A 1 99 ? -2.549 7.599 -23.488 1.00 95.88 99 SER A N 1
ATOM 764 C CA . SER A 1 99 ? -1.400 8.171 -24.205 1.00 95.88 99 SER A CA 1
ATOM 765 C C . SER A 1 99 ? -0.067 7.754 -23.581 1.00 95.88 99 SER A C 1
ATOM 767 O O . SER A 1 99 ? 0.872 7.418 -24.292 1.00 95.88 99 SER A O 1
ATOM 769 N N . LEU A 1 100 ? 0.006 7.711 -22.246 1.00 95.62 100 LEU A N 1
ATOM 770 C CA . LEU A 1 100 ? 1.192 7.236 -21.533 1.00 95.62 100 LEU A CA 1
ATOM 771 C C . LEU A 1 100 ? 1.459 5.754 -21.821 1.00 95.62 100 LEU A C 1
ATOM 773 O O . LEU A 1 100 ? 2.601 5.366 -22.050 1.00 95.62 100 LEU A O 1
ATOM 777 N N . TRP A 1 101 ? 0.409 4.930 -21.845 1.00 96.31 101 TRP A N 1
ATOM 778 C CA . TRP A 1 101 ? 0.526 3.524 -22.224 1.00 96.31 101 TRP A CA 1
ATOM 779 C C . TRP A 1 101 ? 1.052 3.354 -23.652 1.00 96.31 101 TRP A C 1
ATOM 781 O O . TRP A 1 101 ? 1.920 2.517 -23.884 1.00 96.31 101 TRP A O 1
ATOM 791 N N . GLU A 1 102 ? 0.559 4.136 -24.611 1.00 96.25 102 GLU A N 1
ATOM 792 C CA . GLU A 1 102 ? 1.018 4.089 -26.005 1.00 96.25 102 GLU A CA 1
ATOM 793 C C . GLU A 1 102 ? 2.492 4.479 -26.141 1.00 96.25 102 GLU A C 1
ATOM 795 O O . GLU A 1 102 ? 3.215 3.850 -26.909 1.00 96.25 102 GLU A O 1
ATOM 800 N N . GLU A 1 103 ? 2.965 5.450 -25.359 1.00 95.25 103 GLU A N 1
ATOM 801 C CA . GLU A 1 103 ? 4.388 5.796 -25.321 1.00 95.25 103 GLU A CA 1
ATOM 802 C C . GLU A 1 103 ? 5.248 4.675 -24.722 1.00 95.25 103 GLU A C 1
ATOM 804 O O . GLU A 1 103 ? 6.302 4.364 -25.264 1.00 95.25 103 GLU A O 1
ATOM 809 N N . VAL A 1 104 ? 4.809 4.048 -23.624 1.00 95.44 104 VAL A N 1
ATOM 810 C CA . VAL A 1 104 ? 5.583 2.991 -22.945 1.00 95.44 104 VAL A CA 1
ATOM 811 C C . VAL A 1 104 ? 5.549 1.665 -23.709 1.00 95.44 104 VAL A C 1
ATOM 813 O O . VAL A 1 104 ? 6.530 0.926 -23.729 1.00 95.44 104 VAL A O 1
ATOM 816 N N . SER A 1 105 ? 4.413 1.321 -24.315 1.00 95.19 105 SER A N 1
ATOM 817 C CA . SER A 1 105 ? 4.211 0.026 -24.976 1.00 95.19 105 SER A CA 1
ATOM 818 C C . SER A 1 105 ? 4.873 -0.076 -26.349 1.00 95.19 105 SER A C 1
ATOM 820 O O . SER A 1 105 ? 5.036 -1.189 -26.850 1.00 95.19 105 SER A O 1
ATOM 822 N N . ASN A 1 106 ? 5.290 1.047 -26.935 1.00 95.44 106 ASN A N 1
ATOM 823 C CA . ASN A 1 106 ? 6.001 1.091 -28.207 1.00 95.44 106 ASN A CA 1
ATOM 824 C C . ASN A 1 106 ? 7.505 1.345 -28.000 1.00 95.44 106 ASN A C 1
ATOM 826 O O . ASN A 1 106 ? 7.893 1.951 -27.004 1.00 95.44 106 ASN A O 1
ATOM 830 N N . PRO A 1 107 ? 8.373 0.898 -28.925 1.00 94.38 107 PRO A N 1
ATOM 831 C CA . PRO A 1 107 ? 9.781 1.282 -28.913 1.00 94.38 107 PRO A CA 1
ATOM 832 C C . PRO A 1 107 ? 9.948 2.801 -29.041 1.00 94.38 107 PRO A C 1
ATOM 834 O O . PRO A 1 107 ? 9.214 3.446 -29.793 1.00 94.38 107 PRO A O 1
ATOM 837 N N . LEU A 1 108 ? 10.954 3.355 -28.364 1.00 94.00 108 LEU A N 1
ATOM 838 C CA . LEU A 1 108 ? 11.297 4.776 -28.424 1.00 94.00 108 LEU A CA 1
ATOM 839 C C . LEU A 1 108 ? 12.742 4.932 -28.890 1.00 94.00 108 LEU A C 1
ATOM 841 O O . LEU A 1 108 ? 13.648 4.316 -28.337 1.00 94.00 108 LEU A O 1
ATOM 845 N N . GLN A 1 109 ? 12.971 5.779 -29.886 1.00 92.62 109 GLN A N 1
ATOM 846 C CA . GLN A 1 109 ? 14.311 6.094 -30.367 1.00 92.62 109 GLN A CA 1
ATOM 847 C C . GLN A 1 109 ? 14.662 7.539 -30.014 1.00 92.62 109 GLN A C 1
ATOM 849 O O . GLN A 1 109 ? 13.901 8.455 -30.320 1.00 92.62 109 GLN A O 1
ATOM 854 N N . THR A 1 110 ? 15.810 7.724 -29.371 1.00 89.56 110 THR A N 1
ATOM 855 C CA . THR A 1 110 ? 16.424 9.023 -29.079 1.00 89.56 110 THR A CA 1
ATOM 856 C C . THR A 1 110 ? 17.778 9.119 -29.780 1.00 89.56 110 THR A C 1
ATOM 858 O O . THR A 1 110 ? 18.244 8.150 -30.384 1.00 89.56 110 THR A O 1
ATOM 861 N N . ASP A 1 111 ? 18.421 10.285 -29.708 1.00 87.69 111 ASP A N 1
ATOM 862 C CA . ASP A 1 111 ? 19.758 10.481 -30.282 1.00 87.69 111 ASP A CA 1
ATOM 863 C C . ASP A 1 111 ? 20.818 9.592 -29.602 1.00 87.69 111 ASP A C 1
ATOM 865 O O . ASP A 1 111 ? 21.780 9.174 -30.247 1.00 87.69 111 ASP A O 1
ATOM 869 N N . SER A 1 112 ? 20.624 9.277 -28.315 1.00 89.19 112 SER A N 1
ATOM 870 C CA . SER A 1 112 ? 21.560 8.486 -27.503 1.00 89.19 112 SER A CA 1
ATOM 871 C C . SER A 1 112 ? 21.256 6.986 -27.516 1.00 89.19 112 SER A C 1
ATOM 873 O O . SER A 1 112 ? 22.180 6.172 -27.516 1.00 89.19 112 SER A O 1
ATOM 875 N N . HIS A 1 113 ? 19.974 6.597 -27.520 1.00 91.25 113 HIS A N 1
ATOM 876 C CA . HIS A 1 113 ? 19.562 5.209 -27.302 1.00 91.25 113 HIS A CA 1
ATOM 877 C C . HIS A 1 113 ? 18.357 4.792 -28.152 1.00 91.25 113 HIS A C 1
ATOM 879 O O . HIS A 1 113 ? 17.488 5.584 -28.509 1.00 91.25 113 HIS A O 1
ATOM 885 N N . SER A 1 114 ? 18.273 3.489 -28.424 1.00 93.06 114 SER A N 1
ATOM 886 C CA . SER A 1 114 ? 17.051 2.840 -28.898 1.00 93.06 114 SER A CA 1
ATOM 887 C C . SER A 1 114 ? 16.491 1.994 -27.761 1.00 93.06 114 SER A C 1
ATOM 889 O O . SER A 1 114 ? 17.101 1.003 -27.355 1.00 93.06 114 SER A O 1
ATOM 891 N N . PHE A 1 115 ? 15.355 2.424 -27.226 1.00 94.25 115 PHE A N 1
ATOM 892 C CA . PHE A 1 115 ? 14.639 1.744 -26.160 1.00 94.25 115 PHE A CA 1
ATOM 893 C C . PHE A 1 115 ? 13.642 0.744 -26.757 1.00 94.25 115 PHE A C 1
ATOM 895 O O . PHE A 1 115 ? 12.908 1.087 -27.694 1.00 94.25 115 PHE A O 1
ATOM 902 N N . PRO A 1 116 ? 13.571 -0.487 -26.228 1.00 93.06 116 PRO A N 1
ATOM 903 C CA . PRO A 1 116 ? 12.581 -1.463 -26.661 1.00 93.06 116 PRO A CA 1
ATOM 904 C C . PRO A 1 116 ? 11.168 -1.056 -26.219 1.00 93.06 116 PRO A C 1
ATOM 906 O O . PRO A 1 116 ? 10.978 -0.187 -25.367 1.00 93.06 116 PRO A O 1
ATOM 909 N N . ALA A 1 117 ? 10.164 -1.757 -26.749 1.00 93.75 117 ALA A N 1
ATOM 910 C CA . ALA A 1 117 ? 8.826 -1.737 -26.166 1.00 93.75 117 ALA A CA 1
ATOM 911 C C . ALA A 1 117 ? 8.889 -2.113 -24.675 1.00 93.75 117 ALA A C 1
ATOM 913 O O . ALA A 1 117 ? 9.649 -3.004 -24.290 1.00 93.75 117 ALA A O 1
ATOM 914 N N . MET A 1 118 ? 8.056 -1.469 -23.856 1.00 94.25 118 MET A N 1
ATOM 915 C CA . MET A 1 118 ? 8.050 -1.578 -22.388 1.00 94.25 118 MET A CA 1
ATOM 916 C C . MET A 1 118 ? 9.253 -0.922 -21.690 1.00 94.25 118 MET A C 1
ATOM 918 O O . MET A 1 118 ? 9.403 -1.070 -20.477 1.00 94.25 118 MET A O 1
ATOM 922 N N . GLY A 1 119 ? 10.062 -0.162 -22.430 1.00 93.44 119 GLY A N 1
ATOM 923 C CA . GLY A 1 119 ? 11.053 0.758 -21.889 1.00 93.44 119 GLY A CA 1
ATOM 924 C C . GLY A 1 119 ? 12.262 0.120 -21.190 1.00 93.44 119 GLY A C 1
ATOM 925 O O . GLY A 1 119 ? 12.398 -1.107 -21.123 1.00 93.44 119 GLY A O 1
ATOM 926 N N . PRO A 1 120 ? 13.164 0.979 -20.684 1.00 94.19 120 PRO A N 1
ATOM 927 C CA . PRO A 1 120 ? 14.348 0.591 -19.929 1.00 94.19 120 PRO A CA 1
ATOM 928 C C . PRO A 1 120 ? 14.008 0.289 -18.464 1.00 94.19 120 PRO A C 1
ATOM 930 O O . PRO A 1 120 ? 12.844 0.330 -18.055 1.00 94.19 120 PRO A O 1
ATOM 933 N N . VAL A 1 121 ? 15.032 0.048 -17.642 1.00 91.75 121 VAL A N 1
ATOM 934 C CA . VAL A 1 121 ? 14.861 -0.095 -16.190 1.00 91.75 121 VAL A CA 1
ATOM 935 C C . VAL A 1 121 ? 14.097 1.097 -15.591 1.00 91.75 121 VAL A C 1
ATOM 937 O O . VAL A 1 121 ? 14.294 2.235 -16.020 1.00 91.75 121 VAL A O 1
ATOM 940 N N . PRO A 1 122 ? 13.237 0.888 -14.578 1.00 91.19 122 PRO A N 1
ATOM 941 C CA . PRO A 1 122 ? 12.441 1.972 -13.989 1.00 91.19 122 PRO A CA 1
ATOM 942 C C . PRO A 1 122 ? 13.245 3.124 -13.367 1.00 91.19 122 PRO A C 1
ATOM 944 O O . PRO A 1 122 ? 12.707 4.209 -13.166 1.00 91.19 122 PRO A O 1
ATOM 947 N N . TRP A 1 123 ? 14.513 2.888 -13.020 1.00 87.50 123 TRP A N 1
ATOM 948 C CA . TRP A 1 123 ? 15.435 3.895 -12.478 1.00 87.50 123 TRP A CA 1
ATOM 949 C C . TRP A 1 123 ? 16.352 4.513 -13.544 1.00 87.50 123 TRP A C 1
ATOM 951 O O . TRP A 1 123 ? 17.331 5.172 -13.195 1.00 87.50 123 TRP A O 1
ATOM 961 N N . PHE A 1 124 ? 16.078 4.269 -14.830 1.00 91.44 124 PHE A N 1
ATOM 962 C CA . PHE A 1 124 ? 16.797 4.914 -15.925 1.00 91.44 124 PHE A CA 1
ATOM 963 C C . PHE A 1 124 ? 16.573 6.429 -15.897 1.00 91.44 124 PHE A C 1
ATOM 965 O O . PHE A 1 124 ? 15.568 6.890 -15.350 1.00 91.44 124 PHE A O 1
ATOM 972 N N . ASP A 1 125 ? 17.489 7.197 -16.492 1.00 90.06 125 ASP A N 1
ATOM 973 C CA . ASP A 1 125 ? 17.395 8.655 -16.501 1.00 90.06 125 ASP A CA 1
ATOM 974 C C . ASP A 1 125 ? 16.069 9.111 -17.152 1.00 90.06 125 ASP A C 1
ATOM 976 O O . ASP A 1 125 ? 15.849 8.881 -18.350 1.00 90.06 125 ASP A O 1
ATOM 980 N N . PRO A 1 126 ? 15.162 9.757 -16.391 1.00 87.25 126 PRO A N 1
ATOM 981 C CA . PRO A 1 126 ? 13.885 10.219 -16.917 1.00 87.25 126 PRO A CA 1
ATOM 982 C C . PRO A 1 126 ? 14.026 11.362 -17.935 1.00 87.25 126 PRO A C 1
ATOM 984 O O . PRO A 1 126 ? 13.067 11.629 -18.660 1.00 87.25 126 PRO A O 1
ATOM 987 N N . ALA A 1 127 ? 15.178 12.040 -18.005 1.00 88.31 127 ALA A N 1
ATOM 988 C CA . ALA A 1 127 ? 15.455 13.038 -19.037 1.00 88.31 127 ALA A CA 1
ATOM 989 C C . ALA A 1 127 ? 15.691 12.392 -20.412 1.00 88.31 127 ALA A C 1
ATOM 991 O O . ALA A 1 127 ? 15.324 12.971 -21.434 1.00 88.31 127 ALA A O 1
ATOM 992 N N . GLU A 1 128 ? 16.252 11.182 -20.439 1.00 91.31 128 GLU A N 1
ATOM 993 C CA . GLU A 1 128 ? 16.497 10.430 -21.671 1.00 91.31 128 GLU A CA 1
ATOM 994 C C . GLU A 1 128 ? 15.307 9.545 -22.057 1.00 91.31 128 GLU A C 1
ATOM 996 O O . GLU A 1 128 ? 14.954 9.456 -23.234 1.00 91.31 128 GLU A O 1
ATOM 1001 N N . TYR A 1 129 ? 14.641 8.932 -21.074 1.00 92.62 129 TYR A N 1
ATOM 1002 C CA . TYR A 1 129 ? 13.400 8.186 -21.276 1.00 92.62 129 TYR A CA 1
ATOM 1003 C C . TYR A 1 129 ? 12.217 8.918 -20.632 1.00 92.62 129 TYR A C 1
ATOM 1005 O O . TYR A 1 129 ? 11.781 8.621 -19.515 1.00 92.62 129 TYR A O 1
ATOM 1013 N N . SER A 1 130 ? 11.667 9.882 -21.377 1.00 91.88 130 SER A N 1
ATOM 1014 C CA . SER A 1 130 ? 10.621 10.786 -20.877 1.00 91.88 130 SER A CA 1
ATOM 1015 C C . SER A 1 130 ? 9.379 10.120 -20.256 1.00 91.88 130 SER A C 1
ATOM 1017 O O . SER A 1 130 ? 8.844 10.711 -19.312 1.00 91.88 130 SER A O 1
ATOM 1019 N N . PRO A 1 131 ? 8.907 8.917 -20.663 1.00 93.69 131 PRO A N 1
ATOM 1020 C CA . PRO A 1 131 ? 7.731 8.311 -20.035 1.00 93.69 131 PRO A CA 1
ATOM 1021 C C . PRO A 1 131 ? 7.871 8.067 -18.525 1.00 93.69 131 PRO A C 1
ATOM 1023 O O . PRO A 1 131 ? 6.885 8.187 -17.798 1.00 93.69 131 PRO A O 1
ATOM 1026 N N . TRP A 1 132 ? 9.080 7.814 -18.010 1.00 91.62 132 TRP A N 1
ATOM 1027 C CA . TRP A 1 132 ? 9.296 7.650 -16.563 1.00 91.62 132 TRP A CA 1
ATOM 1028 C C . TRP A 1 132 ? 9.114 8.945 -15.766 1.00 91.62 132 TRP A C 1
ATOM 1030 O O . TRP A 1 132 ? 8.709 8.888 -14.605 1.00 91.62 132 TRP A O 1
ATOM 1040 N N . SER A 1 133 ? 9.272 10.110 -16.402 1.00 90.31 133 SER A N 1
ATOM 1041 C CA . SER A 1 133 ? 8.950 11.414 -15.799 1.00 90.31 133 SER A CA 1
ATOM 1042 C C . SER A 1 133 ? 7.444 11.720 -15.740 1.00 90.31 133 SER A C 1
ATOM 1044 O O . SER A 1 133 ? 7.010 12.562 -14.953 1.00 90.31 133 SER A O 1
ATOM 1046 N N . LYS A 1 134 ? 6.623 11.034 -16.548 1.00 92.62 134 LYS A N 1
ATOM 1047 C CA . LYS A 1 134 ? 5.187 11.310 -16.724 1.00 92.62 134 LYS A CA 1
ATOM 1048 C C . LYS A 1 134 ? 4.325 10.543 -15.720 1.00 92.62 134 LYS A C 1
ATOM 1050 O O . LYS A 1 134 ? 3.390 9.837 -16.092 1.00 92.62 134 LYS A O 1
ATOM 1055 N N . ARG A 1 135 ? 4.632 10.675 -14.428 1.00 91.94 135 ARG A N 1
ATOM 1056 C CA . ARG A 1 135 ? 3.842 10.042 -13.365 1.00 91.94 135 ARG A CA 1
ATOM 1057 C C . ARG A 1 135 ? 2.373 10.507 -13.419 1.00 91.94 135 ARG A C 1
ATOM 1059 O O . ARG A 1 135 ? 2.119 11.713 -13.348 1.00 91.94 135 ARG A O 1
ATOM 1066 N N . PRO A 1 136 ? 1.398 9.581 -13.437 1.00 93.44 136 PRO A N 1
ATOM 1067 C CA . PRO A 1 136 ? -0.018 9.919 -13.320 1.00 93.44 136 PRO A CA 1
ATOM 1068 C C . PRO A 1 136 ? -0.354 10.645 -12.010 1.00 93.44 136 PRO A C 1
ATOM 1070 O O . PRO A 1 136 ? 0.007 10.184 -10.927 1.00 93.44 136 PRO A O 1
ATOM 1073 N N . SER A 1 137 ? -1.132 11.728 -12.087 1.00 91.38 137 SER A N 1
ATOM 1074 C CA . SER A 1 137 ? -1.577 12.493 -10.908 1.00 91.38 137 SER A CA 1
ATOM 1075 C C . SER A 1 137 ? -2.441 11.676 -9.939 1.00 91.38 137 SER A C 1
ATOM 1077 O O . SER A 1 137 ? -2.440 11.946 -8.741 1.00 91.38 137 SER A O 1
ATOM 1079 N N . LEU A 1 138 ? -3.131 10.646 -10.441 1.00 93.75 138 LEU A N 1
ATOM 1080 C CA . LEU A 1 138 ?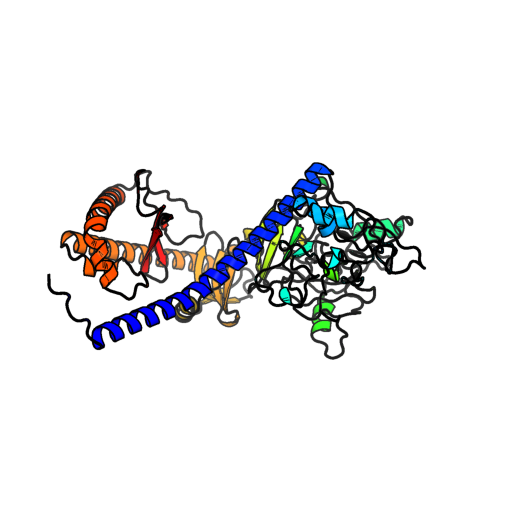 -3.909 9.703 -9.634 1.00 93.75 138 LEU A CA 1
ATOM 1081 C C . LEU A 1 138 ? -3.045 8.940 -8.617 1.00 93.75 138 LEU A C 1
ATOM 1083 O O . LEU A 1 138 ? -3.530 8.560 -7.556 1.00 93.75 138 LEU A O 1
ATOM 1087 N N . LEU A 1 139 ? -1.760 8.728 -8.921 1.00 93.62 139 LEU A N 1
ATOM 1088 C CA . LEU A 1 139 ? -0.841 7.987 -8.056 1.00 93.62 139 LEU A CA 1
ATOM 1089 C C . LEU A 1 139 ? -0.262 8.841 -6.919 1.00 93.62 139 LEU A C 1
ATOM 1091 O O . LEU A 1 139 ? 0.662 8.405 -6.234 1.00 93.62 139 LEU A O 1
ATOM 1095 N N . VAL A 1 140 ? -0.785 10.050 -6.715 1.00 91.75 140 VAL A N 1
ATOM 1096 C CA . VAL A 1 140 ? -0.229 11.037 -5.792 1.00 91.75 140 VAL A CA 1
ATOM 1097 C C . VAL A 1 140 ? -1.218 11.347 -4.683 1.00 91.75 140 VAL A C 1
ATOM 1099 O O . VAL A 1 140 ? -2.369 11.705 -4.933 1.00 91.75 140 VAL A O 1
ATOM 1102 N N . CYS A 1 141 ? -0.751 11.254 -3.442 1.00 89.69 141 CYS A N 1
ATOM 1103 C CA . CYS A 1 141 ? -1.499 11.739 -2.297 1.00 89.69 141 CYS A CA 1
ATOM 1104 C C . CYS A 1 141 ? -1.343 13.270 -2.213 1.00 89.69 141 CYS A C 1
ATOM 1106 O O . CYS A 1 141 ? -0.216 13.755 -2.117 1.00 89.69 141 CYS A O 1
ATOM 1108 N N . PRO A 1 142 ? -2.432 14.062 -2.210 1.00 84.94 142 PRO A N 1
ATOM 1109 C CA . PRO A 1 142 ? -2.356 15.523 -2.100 1.00 84.94 142 PRO A CA 1
ATOM 1110 C C . PRO A 1 142 ? -1.827 16.028 -0.748 1.00 84.94 142 PRO A C 1
ATOM 1112 O O . PRO A 1 142 ? -1.536 17.217 -0.624 1.00 84.94 142 PRO A O 1
ATOM 1115 N N . ASP A 1 143 ? -1.758 15.163 0.268 1.00 82.38 143 ASP A N 1
ATOM 1116 C CA . ASP A 1 143 ? -1.162 15.463 1.576 1.00 82.38 143 ASP A CA 1
ATOM 1117 C C . ASP A 1 143 ? 0.321 15.062 1.666 1.00 82.38 143 ASP A C 1
ATOM 1119 O O . ASP A 1 143 ? 0.938 15.293 2.703 1.00 82.38 143 ASP A O 1
ATOM 1123 N N . ASP A 1 144 ? 0.901 14.481 0.612 1.00 86.19 144 ASP A N 1
ATOM 1124 C CA . ASP A 1 144 ? 2.321 14.140 0.572 1.00 86.19 144 ASP A CA 1
ATOM 1125 C C . ASP A 1 144 ? 3.151 15.367 0.138 1.00 86.19 144 ASP A C 1
ATOM 1127 O O . ASP A 1 144 ? 3.070 15.778 -1.025 1.00 86.19 144 ASP A O 1
ATOM 1131 N N . PRO A 1 145 ? 3.919 16.000 1.049 1.00 84.00 145 PRO A N 1
ATOM 1132 C CA . PRO A 1 145 ? 4.679 17.208 0.740 1.00 84.00 145 PRO A CA 1
ATOM 1133 C C . PRO A 1 145 ? 5.822 16.940 -0.246 1.00 84.00 145 PRO A C 1
ATOM 1135 O O . PRO A 1 145 ? 6.225 17.850 -0.971 1.00 84.00 145 PRO A O 1
ATOM 1138 N N . ASP A 1 146 ? 6.305 15.698 -0.313 1.00 84.12 146 ASP A N 1
ATOM 1139 C CA . ASP A 1 146 ? 7.470 15.313 -1.108 1.00 84.12 146 ASP A CA 1
ATOM 1140 C C . ASP A 1 146 ? 7.090 15.049 -2.574 1.00 84.12 146 ASP A C 1
ATOM 1142 O O . ASP A 1 146 ? 7.946 14.969 -3.454 1.00 84.12 146 ASP A O 1
ATOM 1146 N N . ALA A 1 147 ? 5.791 14.969 -2.879 1.00 83.00 147 ALA A N 1
ATOM 1147 C CA . ALA A 1 147 ? 5.287 14.666 -4.214 1.00 83.00 147 ALA A CA 1
ATOM 1148 C C . ALA A 1 147 ? 5.679 15.682 -5.298 1.00 83.00 147 ALA A C 1
ATOM 1150 O O . ALA A 1 147 ? 5.634 15.337 -6.482 1.00 83.00 147 ALA A O 1
ATOM 1151 N N . ALA A 1 148 ? 5.997 16.923 -4.916 1.00 80.31 148 ALA A N 1
ATOM 1152 C CA . ALA A 1 148 ? 6.430 17.970 -5.840 1.00 80.31 148 ALA A CA 1
ATOM 1153 C C . ALA A 1 148 ? 7.926 17.873 -6.175 1.00 80.31 148 ALA A C 1
ATOM 1155 O O . ALA A 1 148 ? 8.317 18.156 -7.305 1.00 80.31 148 ALA A O 1
ATOM 1156 N N . GLU A 1 149 ? 8.748 17.467 -5.207 1.00 82.25 149 GLU A N 1
ATOM 1157 C CA . GLU A 1 149 ? 10.191 17.283 -5.387 1.00 82.25 149 GLU A CA 1
ATOM 1158 C C . GLU A 1 149 ? 10.489 15.949 -6.087 1.00 82.25 149 GLU A C 1
ATOM 1160 O O . GLU A 1 149 ? 11.367 15.867 -6.943 1.00 82.25 149 GLU A O 1
ATOM 1165 N N . TRP A 1 150 ? 9.691 14.920 -5.800 1.00 81.00 150 TRP A N 1
ATOM 1166 C CA . TRP A 1 150 ? 9.856 13.583 -6.351 1.00 81.00 150 TRP A CA 1
ATOM 1167 C C . TRP A 1 150 ? 8.785 13.330 -7.417 1.00 81.00 150 TRP A C 1
ATOM 1169 O O . TRP A 1 150 ? 7.725 12.752 -7.172 1.00 81.00 150 TRP A O 1
ATOM 1179 N N . SER A 1 151 ? 9.043 13.793 -8.639 1.00 79.44 151 SER A N 1
ATOM 1180 C CA . SER A 1 151 ? 8.062 13.737 -9.733 1.00 79.44 151 SER A CA 1
ATOM 1181 C C . SER A 1 151 ? 7.801 12.324 -10.268 1.00 79.44 151 SER A C 1
ATOM 1183 O O . SER A 1 151 ? 6.752 12.098 -10.868 1.00 79.44 151 SER A O 1
ATOM 1185 N N . THR A 1 152 ? 8.700 11.369 -10.016 1.00 85.38 152 THR A N 1
ATOM 1186 C CA . THR A 1 152 ? 8.642 9.997 -10.546 1.00 85.38 152 THR A CA 1
ATOM 1187 C C . THR A 1 152 ? 8.025 8.981 -9.587 1.00 85.38 152 THR A C 1
ATOM 1189 O O . THR A 1 152 ? 7.872 7.823 -9.962 1.00 85.38 152 THR A O 1
ATOM 1192 N N . VAL A 1 153 ? 7.648 9.356 -8.362 1.00 86.75 153 VAL A N 1
ATOM 1193 C CA . VAL A 1 153 ? 7.307 8.379 -7.309 1.00 86.75 153 VAL A CA 1
ATOM 1194 C C . VAL A 1 153 ? 5.833 8.369 -6.894 1.00 86.75 153 VAL A C 1
ATOM 1196 O O . VAL A 1 153 ? 5.174 9.404 -6.907 1.00 86.75 153 VAL A O 1
ATOM 1199 N N . ALA A 1 154 ? 5.292 7.215 -6.507 1.00 90.81 154 ALA A N 1
ATOM 1200 C CA . ALA A 1 154 ? 3.879 7.044 -6.158 1.00 90.81 154 ALA A CA 1
ATOM 1201 C C . ALA A 1 154 ? 3.619 7.048 -4.637 1.00 90.81 154 ALA A C 1
ATOM 1203 O O . ALA A 1 154 ? 4.414 6.535 -3.854 1.00 90.81 154 ALA A O 1
ATOM 1204 N N . SER A 1 155 ? 2.458 7.569 -4.227 1.00 92.25 155 SER A N 1
ATOM 1205 C CA . SER A 1 155 ? 1.953 7.538 -2.842 1.00 92.25 155 SER A CA 1
ATOM 1206 C C . SER A 1 155 ? 1.000 6.366 -2.567 1.00 92.25 155 SER A C 1
ATOM 1208 O O . SER A 1 155 ? 0.389 6.301 -1.501 1.00 92.25 155 SER A O 1
ATOM 1210 N N . TYR A 1 156 ? 0.822 5.451 -3.522 1.00 94.56 156 TYR A N 1
ATOM 1211 C CA . TYR A 1 156 ? -0.033 4.273 -3.373 1.00 94.56 156 TYR A CA 1
ATOM 1212 C C . TYR A 1 156 ? 0.746 3.011 -3.719 1.00 94.56 156 TYR A C 1
ATOM 1214 O O . TYR A 1 156 ? 1.510 2.972 -4.683 1.00 94.56 156 TYR A O 1
ATOM 1222 N N . VAL A 1 157 ? 0.535 1.978 -2.913 1.00 94.69 157 VAL A N 1
ATOM 1223 C CA . VAL A 1 157 ? 1.295 0.728 -2.933 1.00 94.69 157 VAL A CA 1
ATOM 1224 C C . VAL A 1 157 ? 0.363 -0.476 -2.928 1.00 94.69 157 VAL A C 1
ATOM 1226 O O . VAL A 1 157 ? -0.806 -0.397 -2.547 1.00 94.69 157 VAL A O 1
ATOM 1229 N N . MET A 1 158 ? 0.895 -1.604 -3.368 1.00 95.44 158 MET A N 1
ATOM 1230 C CA . MET A 1 158 ? 0.190 -2.846 -3.640 1.00 95.44 158 MET A CA 1
ATOM 1231 C C . MET A 1 158 ? 0.430 -3.870 -2.541 1.00 95.44 158 MET A C 1
ATOM 1233 O O . MET A 1 158 ? 1.536 -3.985 -2.017 1.00 95.44 158 MET A O 1
ATOM 1237 N N . ASN A 1 159 ? -0.595 -4.649 -2.214 1.00 96.25 159 ASN A N 1
ATOM 1238 C CA . ASN A 1 159 ? -0.497 -5.668 -1.178 1.00 96.25 159 ASN A CA 1
ATOM 1239 C C . ASN A 1 159 ? 0.307 -6.894 -1.652 1.00 96.25 159 ASN A C 1
ATOM 1241 O O . ASN A 1 159 ? -0.168 -7.650 -2.506 1.00 96.25 159 ASN A O 1
ATOM 1245 N N . TYR A 1 160 ? 1.481 -7.112 -1.052 1.00 95.31 160 TYR A N 1
ATOM 1246 C CA . TYR A 1 160 ? 2.380 -8.248 -1.307 1.00 95.31 160 TYR A CA 1
ATOM 1247 C C . TYR A 1 160 ? 2.217 -9.384 -0.279 1.00 95.31 160 TYR A C 1
ATOM 1249 O O . TYR A 1 160 ? 2.817 -10.451 -0.418 1.00 95.31 160 TYR A O 1
ATOM 1257 N N . GLY A 1 161 ? 1.325 -9.220 0.700 1.00 94.75 161 GLY A N 1
ATOM 1258 C CA . GLY A 1 161 ? 0.996 -10.240 1.692 1.00 94.75 161 GLY A CA 1
ATOM 1259 C C . GLY A 1 161 ? 1.706 -10.016 3.013 1.00 94.75 161 GLY A C 1
ATOM 1260 O O . GLY A 1 161 ? 1.939 -8.886 3.421 1.00 94.75 161 GLY A O 1
ATOM 1261 N N . ASP A 1 162 ? 2.036 -11.096 3.703 1.00 94.62 162 ASP A N 1
ATOM 1262 C CA . ASP A 1 162 ? 2.602 -11.076 5.054 1.00 94.62 162 ASP A CA 1
ATOM 1263 C C . ASP A 1 162 ? 3.811 -12.025 5.207 1.00 94.62 162 ASP A C 1
ATOM 1265 O O . ASP A 1 162 ? 4.210 -12.379 6.314 1.00 94.62 162 ASP A O 1
ATOM 1269 N N . ALA A 1 163 ? 4.396 -12.462 4.090 1.00 94.19 163 ALA A N 1
ATOM 1270 C CA . ALA A 1 163 ? 5.661 -13.190 4.063 1.00 94.19 163 ALA A CA 1
ATOM 1271 C C . ALA A 1 163 ? 6.819 -12.242 3.739 1.00 94.19 163 ALA A C 1
ATOM 1273 O O . ALA A 1 163 ? 6.578 -11.163 3.206 1.00 94.19 163 ALA A O 1
ATOM 1274 N N . VAL A 1 164 ? 8.061 -12.641 4.023 1.00 93.75 164 VAL A N 1
ATOM 1275 C CA . VAL A 1 164 ? 9.271 -11.842 3.726 1.00 93.75 164 VAL A CA 1
ATOM 1276 C C . VAL A 1 164 ? 10.120 -12.480 2.626 1.00 93.75 164 VAL A C 1
ATOM 1278 O O . VAL A 1 164 ? 10.579 -11.783 1.725 1.00 93.75 164 VAL A O 1
ATOM 1281 N N . ASP A 1 165 ? 10.302 -13.799 2.691 1.00 90.12 165 ASP A N 1
ATOM 1282 C CA . ASP A 1 165 ? 11.182 -14.562 1.801 1.00 90.12 165 ASP A CA 1
ATOM 1283 C C . ASP A 1 165 ? 10.644 -14.590 0.362 1.00 90.12 165 ASP A C 1
ATOM 1285 O O . ASP A 1 165 ? 9.492 -14.960 0.140 1.00 90.12 165 ASP A O 1
ATOM 1289 N N . ARG A 1 166 ? 11.468 -14.215 -0.624 1.00 86.69 166 ARG A N 1
ATOM 1290 C CA . ARG A 1 166 ? 11.194 -14.331 -2.073 1.00 86.69 166 ARG A CA 1
ATOM 1291 C C . ARG A 1 166 ? 9.910 -13.665 -2.594 1.00 86.69 166 ARG A C 1
ATOM 1293 O O . ARG A 1 166 ? 9.468 -13.985 -3.697 1.00 86.69 166 ARG A O 1
ATOM 1300 N N . VAL A 1 167 ? 9.314 -12.727 -1.855 1.00 86.88 167 VAL A N 1
ATOM 1301 C CA . VAL A 1 167 ? 7.992 -12.156 -2.198 1.00 86.88 167 VAL A CA 1
ATOM 1302 C C . VAL A 1 167 ? 8.036 -11.222 -3.414 1.00 86.88 167 VAL A C 1
ATOM 1304 O O . VAL A 1 167 ? 7.123 -11.211 -4.246 1.00 86.88 167 VAL A O 1
ATOM 1307 N N . GLY A 1 168 ? 9.104 -10.432 -3.533 1.00 79.75 168 GLY A N 1
ATOM 1308 C CA . GLY A 1 168 ? 9.319 -9.513 -4.650 1.00 79.75 168 GLY A CA 1
ATOM 1309 C C . GLY A 1 168 ? 10.461 -9.908 -5.580 1.00 79.75 168 GLY A C 1
ATOM 1310 O O . GLY A 1 168 ? 10.757 -9.144 -6.484 1.00 79.75 168 GLY A O 1
ATOM 1311 N N . SER A 1 169 ? 11.142 -11.037 -5.359 1.00 75.88 169 SER A N 1
ATOM 1312 C CA . SER A 1 169 ? 12.375 -11.371 -6.087 1.00 75.88 169 SER A CA 1
ATOM 1313 C C . SER A 1 169 ? 12.065 -11.924 -7.487 1.00 75.88 169 SER A C 1
ATOM 1315 O O . SER A 1 169 ? 11.235 -12.833 -7.590 1.00 75.88 169 SER A O 1
ATOM 1317 N N . PRO A 1 170 ? 12.700 -11.432 -8.571 1.00 72.19 170 PRO A N 1
ATOM 1318 C CA . PRO A 1 170 ? 12.639 -12.086 -9.875 1.00 72.19 170 PRO A CA 1
ATOM 1319 C C . PRO A 1 170 ? 13.406 -13.412 -9.778 1.00 72.19 170 PRO A C 1
ATOM 1321 O O . PRO A 1 170 ? 14.568 -13.443 -9.382 1.00 72.19 170 PRO A O 1
ATOM 1324 N N . GLN A 1 171 ? 12.737 -14.529 -10.057 1.00 75.44 171 GLN A N 1
ATOM 1325 C CA . GLN A 1 171 ? 13.279 -15.875 -9.843 1.00 75.44 171 GLN A CA 1
ATOM 1326 C C . GLN A 1 171 ? 13.121 -16.692 -11.123 1.00 75.44 171 GLN A C 1
ATOM 1328 O O . GLN A 1 171 ? 12.057 -16.649 -11.745 1.00 75.44 171 GLN A O 1
ATOM 1333 N N . ASP A 1 172 ? 14.145 -17.468 -11.498 1.00 72.56 172 ASP A N 1
ATOM 1334 C CA . ASP A 1 172 ? 13.995 -18.447 -12.578 1.00 72.56 172 ASP A CA 1
ATOM 1335 C C . ASP A 1 172 ? 13.110 -19.596 -12.077 1.00 72.56 172 ASP A C 1
ATOM 1337 O O . ASP A 1 172 ? 13.524 -20.454 -11.297 1.00 72.56 172 ASP A O 1
ATOM 1341 N N . LEU A 1 173 ? 11.855 -19.588 -12.519 1.00 76.75 173 LEU A N 1
ATOM 1342 C CA . LEU A 1 173 ? 10.844 -20.564 -12.122 1.00 76.75 173 LEU A CA 1
ATOM 1343 C C . LEU A 1 173 ? 10.979 -21.912 -12.854 1.00 76.75 173 LEU A C 1
ATOM 1345 O O . LEU A 1 173 ? 10.084 -22.748 -12.739 1.00 76.75 173 LEU A O 1
ATOM 1349 N N . LYS A 1 174 ? 12.060 -22.147 -13.614 1.00 82.75 174 LYS A N 1
ATOM 1350 C CA . LYS A 1 174 ? 12.325 -23.453 -14.245 1.00 82.75 174 LYS A CA 1
ATOM 1351 C C . LYS A 1 174 ? 12.636 -24.553 -13.235 1.00 82.75 174 LYS A C 1
ATOM 1353 O O . LYS A 1 174 ? 12.364 -25.714 -13.530 1.00 82.75 174 LYS A O 1
ATOM 1358 N N . ASP A 1 175 ? 13.208 -24.212 -12.078 1.00 85.88 175 ASP A N 1
ATOM 1359 C CA . ASP A 1 175 ? 13.415 -25.170 -10.991 1.00 85.88 175 ASP A CA 1
ATOM 1360 C C . ASP A 1 175 ? 12.099 -25.355 -10.206 1.00 85.88 175 ASP A C 1
ATOM 1362 O O . ASP A 1 175 ? 11.625 -24.402 -9.573 1.00 85.88 175 ASP A O 1
ATOM 1366 N N . PRO A 1 176 ? 11.507 -26.568 -10.191 1.00 87.06 176 PRO A N 1
ATOM 1367 C CA . PRO A 1 176 ? 10.264 -26.828 -9.471 1.00 87.06 176 PRO A CA 1
ATOM 1368 C C . PRO A 1 176 ? 10.336 -26.519 -7.969 1.00 87.06 176 PRO A C 1
ATOM 1370 O O . PRO A 1 176 ? 9.336 -26.095 -7.391 1.00 87.06 176 PRO A O 1
ATOM 1373 N N . LEU A 1 177 ? 11.490 -26.706 -7.319 1.00 86.69 177 LEU A N 1
ATOM 1374 C CA . LEU A 1 177 ? 11.648 -26.428 -5.887 1.00 86.69 177 LEU A CA 1
ATOM 1375 C C . LEU A 1 177 ? 11.646 -24.924 -5.610 1.00 86.69 177 LEU A C 1
ATOM 1377 O O . LEU A 1 177 ? 11.001 -24.473 -4.661 1.00 86.69 177 LEU A O 1
ATOM 1381 N N . VAL A 1 178 ? 12.309 -24.144 -6.467 1.00 86.94 178 VAL A N 1
ATOM 1382 C CA . VAL A 1 178 ? 12.281 -22.675 -6.407 1.00 86.94 178 VAL A CA 1
ATOM 1383 C C . VAL A 1 178 ? 10.868 -22.169 -6.669 1.00 86.94 178 VAL A C 1
ATOM 1385 O O . VAL A 1 178 ? 10.362 -21.339 -5.913 1.00 86.94 178 VAL A O 1
ATOM 1388 N N . GLU A 1 179 ? 10.192 -22.708 -7.684 1.00 87.94 179 GLU A N 1
ATOM 1389 C CA . GLU A 1 179 ? 8.815 -22.334 -7.995 1.00 87.94 179 GLU A CA 1
ATOM 1390 C C . GLU A 1 179 ? 7.873 -22.632 -6.817 1.00 87.94 179 GLU A C 1
ATOM 1392 O O . GLU A 1 179 ? 7.044 -21.794 -6.451 1.00 87.94 179 GLU A O 1
ATOM 1397 N N . MET A 1 180 ? 8.015 -23.796 -6.175 1.00 88.06 180 MET A N 1
ATOM 1398 C CA . MET A 1 180 ? 7.259 -24.147 -4.971 1.00 88.06 180 MET A CA 1
ATOM 1399 C C . MET A 1 180 ? 7.539 -23.191 -3.806 1.00 88.06 180 MET A C 1
ATOM 1401 O O . MET A 1 180 ? 6.595 -22.782 -3.126 1.00 88.06 180 MET A O 1
ATOM 1405 N N . ALA A 1 181 ? 8.798 -22.798 -3.595 1.00 88.62 181 ALA A N 1
ATOM 1406 C CA . ALA A 1 181 ? 9.165 -21.875 -2.526 1.00 88.62 181 ALA A CA 1
ATOM 1407 C C . ALA A 1 181 ? 8.599 -20.467 -2.743 1.00 88.62 181 ALA A C 1
ATOM 1409 O O . ALA A 1 181 ? 7.946 -19.922 -1.854 1.00 88.62 181 ALA A O 1
ATOM 1410 N N . VAL A 1 182 ? 8.721 -19.924 -3.956 1.00 89.25 182 VAL A N 1
ATOM 1411 C CA . VAL A 1 182 ? 8.113 -18.635 -4.329 1.00 89.25 182 VAL A CA 1
ATOM 1412 C C . VAL A 1 182 ? 6.588 -18.688 -4.181 1.00 89.25 182 VAL A C 1
ATOM 1414 O O . VAL A 1 182 ? 5.954 -17.756 -3.681 1.00 89.25 182 VAL A O 1
ATOM 1417 N N . LYS A 1 183 ? 5.956 -19.803 -4.579 1.00 89.12 183 LYS A N 1
ATOM 1418 C CA . LYS A 1 183 ? 4.504 -19.983 -4.435 1.00 89.12 183 LYS A CA 1
ATOM 1419 C C . LYS A 1 183 ? 4.047 -19.963 -2.978 1.00 89.12 183 LYS A C 1
ATOM 1421 O O . LYS A 1 183 ? 2.943 -19.470 -2.740 1.00 89.12 183 LYS A O 1
ATOM 1426 N N . ALA A 1 184 ? 4.852 -20.489 -2.057 1.00 89.88 184 ALA A N 1
ATOM 1427 C CA . ALA A 1 184 ? 4.541 -20.528 -0.633 1.00 89.88 184 ALA A CA 1
ATOM 1428 C C . ALA A 1 184 ? 4.515 -19.130 0.002 1.00 89.88 184 ALA A C 1
ATOM 1430 O O . ALA A 1 184 ? 3.603 -18.835 0.775 1.00 89.88 184 ALA A O 1
ATOM 1431 N N . SER A 1 185 ? 5.472 -18.273 -0.356 1.00 90.56 185 SER A N 1
ATOM 1432 C CA . SER A 1 185 ? 5.611 -16.938 0.235 1.00 90.56 185 SER A CA 1
ATOM 1433 C C . SER A 1 185 ? 4.733 -15.875 -0.439 1.00 90.56 185 SER A C 1
ATOM 1435 O O . SER A 1 185 ? 4.325 -14.908 0.197 1.00 90.56 185 SER A O 1
ATOM 1437 N N . ASN A 1 186 ? 4.355 -16.050 -1.710 1.00 91.38 186 ASN A N 1
ATOM 1438 C CA . ASN A 1 186 ? 3.509 -15.093 -2.435 1.00 91.38 186 ASN A CA 1
ATOM 1439 C C . ASN A 1 186 ? 2.048 -15.120 -1.950 1.00 91.38 186 ASN A C 1
ATOM 1441 O O . ASN A 1 186 ? 1.188 -15.694 -2.629 1.00 91.38 186 ASN A O 1
ATOM 1445 N N . ARG A 1 187 ? 1.754 -14.487 -0.806 1.00 92.50 187 ARG A N 1
ATOM 1446 C CA . ARG A 1 187 ? 0.444 -14.520 -0.122 1.00 92.50 187 ARG A CA 1
ATOM 1447 C C . ARG A 1 187 ? -0.472 -13.316 -0.402 1.00 92.50 187 ARG A C 1
ATOM 1449 O O . ARG A 1 187 ? -1.674 -13.457 -0.190 1.00 92.50 187 ARG A O 1
ATOM 1456 N N . GLY A 1 188 ? 0.046 -12.188 -0.900 1.00 93.69 188 GLY A N 1
ATOM 1457 C CA . GLY A 1 188 ? -0.741 -10.982 -1.222 1.00 93.69 188 GLY A CA 1
ATOM 1458 C C . GLY A 1 188 ? -1.505 -11.041 -2.544 1.00 93.69 188 GLY A C 1
ATOM 1459 O O . GLY A 1 188 ? -1.439 -12.028 -3.266 1.00 93.69 188 GLY A O 1
ATOM 1460 N N . VAL A 1 189 ? -2.237 -9.988 -2.904 1.00 94.50 189 VAL A N 1
ATOM 1461 C CA . VAL A 1 189 ? -2.951 -9.915 -4.201 1.00 94.50 189 VAL A CA 1
ATOM 1462 C C . VAL A 1 189 ? -1.991 -9.660 -5.361 1.00 94.50 189 VAL A C 1
ATOM 1464 O O . VAL A 1 189 ? -2.222 -10.137 -6.472 1.00 94.50 189 VAL A O 1
ATOM 1467 N N . PHE A 1 190 ? -0.893 -8.964 -5.077 1.00 93.94 190 PHE A N 1
ATOM 1468 C CA . PHE A 1 190 ? 0.209 -8.721 -5.993 1.00 93.94 190 PHE A CA 1
ATOM 1469 C C . PHE A 1 190 ? 1.458 -9.449 -5.502 1.00 93.94 190 PHE A C 1
ATOM 1471 O O . PHE A 1 190 ? 1.614 -9.724 -4.315 1.00 93.94 190 PHE A O 1
ATOM 1478 N N . CYS A 1 191 ? 2.335 -9.801 -6.434 1.00 88.25 191 CYS A N 1
ATOM 1479 C CA . CYS A 1 191 ? 3.638 -10.392 -6.156 1.00 88.25 191 CYS A CA 1
ATOM 1480 C C . CYS A 1 191 ? 4.496 -10.399 -7.425 1.00 88.25 191 CYS A C 1
ATOM 1482 O O . CYS A 1 191 ? 3.993 -10.150 -8.530 1.00 88.25 191 CYS A O 1
ATOM 1484 N N . GLY A 1 192 ? 5.782 -10.715 -7.263 1.00 82.94 192 GLY A N 1
ATOM 1485 C CA . GLY A 1 192 ? 6.673 -10.981 -8.389 1.00 82.94 192 GLY A CA 1
ATOM 1486 C C . GLY A 1 192 ? 6.354 -12.312 -9.080 1.00 82.94 192 GLY A C 1
ATOM 1487 O O . GLY A 1 192 ? 5.983 -13.298 -8.434 1.00 82.94 192 GLY A O 1
ATOM 1488 N N . ASN A 1 193 ? 6.515 -12.345 -10.406 1.00 73.88 193 ASN A N 1
ATOM 1489 C CA . ASN A 1 193 ? 6.505 -13.555 -11.247 1.00 73.88 193 ASN A CA 1
ATOM 1490 C C . ASN A 1 193 ? 5.209 -14.385 -11.241 1.00 73.88 193 ASN A C 1
ATOM 1492 O O . ASN A 1 193 ? 5.205 -15.532 -11.694 1.00 73.88 193 ASN A O 1
ATOM 1496 N N . ARG A 1 194 ? 4.089 -13.859 -10.729 1.00 83.44 194 ARG A N 1
ATOM 1497 C CA . ARG A 1 194 ? 2.812 -14.585 -10.731 1.00 83.44 194 ARG A CA 1
ATOM 1498 C C . ARG A 1 194 ? 1.649 -13.713 -11.152 1.00 83.44 194 ARG A C 1
ATOM 1500 O O . ARG A 1 194 ? 1.496 -12.568 -10.753 1.00 83.44 194 ARG A O 1
ATOM 1507 N N . ILE A 1 195 ? 0.790 -14.336 -11.944 1.00 85.94 195 ILE A N 1
ATOM 1508 C CA . ILE A 1 195 ? -0.499 -13.794 -12.339 1.00 85.94 195 ILE A CA 1
ATOM 1509 C C . ILE A 1 195 ? -1.537 -14.310 -11.346 1.00 85.94 195 ILE A C 1
ATOM 1511 O O . ILE A 1 195 ? -1.690 -15.524 -11.196 1.00 85.94 195 ILE A O 1
ATOM 1515 N N . ILE A 1 196 ? -2.261 -13.393 -10.711 1.00 92.62 196 ILE A N 1
ATOM 1516 C CA . ILE A 1 196 ? -3.335 -13.695 -9.761 1.00 92.62 196 ILE A CA 1
ATOM 1517 C C . ILE A 1 196 ? -4.688 -13.381 -10.404 1.00 92.62 196 ILE A C 1
ATOM 1519 O O . ILE A 1 196 ? -4.814 -12.460 -11.210 1.00 92.62 196 ILE A O 1
ATOM 1523 N N . ARG A 1 197 ? -5.718 -14.163 -10.087 1.00 95.19 197 ARG A N 1
ATOM 1524 C CA . ARG A 1 197 ? -7.110 -13.933 -10.504 1.00 95.19 197 ARG A CA 1
ATOM 1525 C C . ARG A 1 197 ? -7.983 -13.738 -9.271 1.00 95.19 197 ARG A C 1
ATOM 1527 O O . ARG A 1 197 ? -7.659 -14.254 -8.209 1.00 95.19 197 ARG A O 1
ATOM 1534 N N . PHE A 1 198 ? -9.148 -13.106 -9.411 1.00 95.12 198 PHE A N 1
ATOM 1535 C CA . PHE A 1 198 ? -10.064 -12.938 -8.271 1.00 95.12 198 PHE A CA 1
ATOM 1536 C C . PHE A 1 198 ? -10.522 -14.258 -7.642 1.00 95.12 198 PHE A C 1
ATOM 1538 O O . PHE A 1 198 ? -10.707 -14.326 -6.433 1.00 95.12 198 PHE A O 1
ATOM 1545 N N . ARG A 1 199 ? -10.627 -15.334 -8.432 1.00 94.12 199 ARG A N 1
ATOM 1546 C CA . ARG A 1 199 ? -10.914 -16.682 -7.909 1.00 94.12 199 ARG A CA 1
ATOM 1547 C C . ARG A 1 199 ? -9.811 -17.248 -7.000 1.00 94.12 199 ARG A C 1
ATOM 1549 O O . ARG A 1 199 ? -10.062 -18.220 -6.299 1.00 94.12 199 ARG A O 1
ATOM 1556 N N . ASP A 1 200 ? -8.596 -16.699 -7.067 1.00 93.06 200 ASP A N 1
ATOM 1557 C CA . ASP A 1 200 ? -7.458 -17.142 -6.262 1.00 93.06 200 ASP A CA 1
ATOM 1558 C C . ASP A 1 200 ? -7.436 -16.424 -4.892 1.00 93.06 200 ASP A C 1
ATOM 1560 O O . ASP A 1 200 ? -6.631 -16.782 -4.033 1.00 93.06 200 ASP A O 1
ATOM 1564 N N . CYS A 1 201 ? -8.330 -15.445 -4.675 1.00 92.81 201 CYS A N 1
ATOM 1565 C CA . CYS A 1 201 ? -8.592 -14.812 -3.382 1.00 92.81 201 CYS A CA 1
ATOM 1566 C C . CYS A 1 201 ? -9.622 -15.636 -2.588 1.00 92.81 201 CYS A C 1
ATOM 1568 O O . CYS A 1 201 ? -10.793 -15.264 -2.486 1.00 92.81 201 CYS A O 1
ATOM 1570 N N . LEU A 1 202 ? -9.195 -16.790 -2.066 1.00 91.69 202 LEU A N 1
ATOM 1571 C CA . LEU A 1 202 ? -10.038 -17.726 -1.308 1.00 91.69 202 LEU A CA 1
ATOM 1572 C C . LEU A 1 202 ? -10.571 -17.146 0.011 1.00 91.69 202 LEU A C 1
ATOM 1574 O O . LEU A 1 202 ? -11.554 -17.666 0.536 1.00 91.69 202 LEU A O 1
ATOM 1578 N N . ASP A 1 203 ? -9.956 -16.077 0.515 1.00 86.94 203 ASP A N 1
ATOM 1579 C CA . ASP A 1 203 ? -10.356 -15.397 1.759 1.00 86.94 203 ASP A CA 1
ATOM 1580 C C . ASP A 1 203 ? -11.568 -14.478 1.521 1.00 86.94 203 ASP A C 1
ATOM 1582 O O . ASP A 1 203 ? -12.267 -14.073 2.452 1.00 86.94 203 ASP A O 1
ATOM 1586 N N . GLY A 1 204 ? -11.874 -14.224 0.244 1.00 91.38 204 GLY A N 1
ATOM 1587 C CA . GLY A 1 204 ? -12.910 -13.320 -0.229 1.00 91.38 204 GLY A CA 1
ATOM 1588 C C . GLY A 1 204 ? -12.323 -11.968 -0.622 1.00 91.38 204 GLY A C 1
ATOM 1589 O O . GLY A 1 204 ? -11.495 -11.401 0.084 1.00 91.38 204 GLY A O 1
ATOM 1590 N N . LEU A 1 205 ? -12.796 -11.395 -1.734 1.00 91.62 205 LEU A N 1
ATOM 1591 C CA . LEU A 1 205 ? -12.338 -10.073 -2.192 1.00 91.62 205 LEU A CA 1
ATOM 1592 C C . LEU A 1 205 ? -12.587 -8.973 -1.153 1.00 91.62 205 LEU A C 1
ATOM 1594 O O . LEU A 1 205 ? -11.828 -8.013 -1.058 1.00 91.62 205 LEU A O 1
ATOM 1598 N N . SER A 1 206 ? -13.635 -9.143 -0.355 1.00 89.38 206 SER A N 1
ATOM 1599 C CA . SER A 1 206 ? -13.977 -8.243 0.732 1.00 89.38 206 SER A CA 1
ATOM 1600 C C . SER A 1 206 ? -13.071 -8.398 1.952 1.00 89.38 206 SER A C 1
ATOM 1602 O O . SER A 1 206 ? -13.029 -7.508 2.779 1.00 89.38 206 SER A O 1
ATOM 1604 N N . ASN A 1 207 ? -12.317 -9.483 2.083 1.00 89.50 207 ASN A N 1
ATOM 1605 C CA . ASN A 1 207 ? -11.427 -9.704 3.223 1.00 89.50 207 ASN A CA 1
ATOM 1606 C C . ASN A 1 207 ? -9.953 -9.510 2.872 1.00 89.50 207 ASN A C 1
ATOM 1608 O O . ASN A 1 207 ? -9.141 -9.378 3.776 1.00 89.50 207 ASN A O 1
ATOM 1612 N N . THR A 1 208 ? -9.608 -9.433 1.587 1.00 94.19 208 THR A N 1
ATOM 1613 C CA . THR A 1 208 ? -8.224 -9.256 1.144 1.00 94.19 208 THR A CA 1
ATOM 1614 C C . THR A 1 208 ? -7.938 -7.818 0.703 1.00 94.19 208 THR A C 1
ATOM 1616 O O . THR A 1 208 ? -8.585 -7.291 -0.209 1.00 94.19 208 THR A O 1
ATOM 1619 N N . LEU A 1 209 ? -6.909 -7.202 1.285 1.00 96.12 209 LEU A N 1
ATOM 1620 C CA . LEU A 1 209 ? -6.383 -5.900 0.874 1.00 96.12 209 LEU A CA 1
ATOM 1621 C C . LEU A 1 209 ? -5.801 -5.949 -0.540 1.00 96.12 209 LEU A C 1
ATOM 1623 O O . LEU A 1 209 ? -5.148 -6.913 -0.931 1.00 96.12 209 LEU A O 1
ATOM 1627 N N . MET A 1 210 ? -5.986 -4.870 -1.289 1.00 96.94 210 MET A N 1
ATOM 1628 C CA . MET A 1 210 ? -5.448 -4.699 -2.635 1.00 96.94 210 MET A CA 1
ATOM 1629 C C . MET A 1 210 ? -4.412 -3.576 -2.670 1.00 96.94 210 MET A C 1
ATOM 1631 O O . MET A 1 210 ? -3.280 -3.803 -3.098 1.00 96.94 210 MET A O 1
ATOM 1635 N N . PHE A 1 211 ? -4.778 -2.394 -2.168 1.00 97.81 211 PHE A N 1
ATOM 1636 C CA . PHE A 1 211 ? -3.932 -1.202 -2.187 1.00 97.81 211 PHE A CA 1
ATOM 1637 C C . PHE A 1 211 ? -3.900 -0.507 -0.826 1.00 97.81 211 PHE A C 1
ATOM 1639 O O . PHE A 1 211 ? -4.817 -0.649 -0.018 1.00 97.81 211 PHE A O 1
ATOM 1646 N N . SER A 1 212 ? -2.857 0.278 -0.587 1.00 96.56 212 SER A N 1
ATOM 1647 C CA . SER A 1 212 ? -2.723 1.147 0.581 1.00 96.56 212 SER A CA 1
ATOM 1648 C C . SER A 1 212 ? -2.050 2.454 0.190 1.00 96.56 212 SER A C 1
ATOM 1650 O O . SER A 1 212 ? -1.306 2.516 -0.787 1.00 96.56 212 SER A O 1
ATOM 1652 N N . GLU A 1 213 ? -2.270 3.490 0.990 1.00 94.75 213 GLU A N 1
ATOM 1653 C CA . GLU A 1 213 ? -1.396 4.660 0.999 1.00 94.75 213 GLU A CA 1
ATOM 1654 C C . GLU A 1 213 ? 0.036 4.282 1.430 1.00 94.75 213 GLU A C 1
ATOM 1656 O O . GLU A 1 213 ? 0.255 3.358 2.230 1.00 94.75 213 GLU A O 1
ATOM 1661 N N . SER A 1 214 ? 1.000 5.028 0.892 1.00 92.00 214 SER A N 1
ATOM 1662 C CA . SER A 1 214 ? 2.390 5.104 1.331 1.00 92.00 214 SER A CA 1
ATOM 1663 C C . SER A 1 214 ? 2.870 6.553 1.290 1.00 92.00 214 SER A C 1
ATOM 1665 O O . SER A 1 214 ? 2.533 7.305 0.379 1.00 92.00 214 SER A O 1
ATOM 1667 N N . ARG A 1 215 ? 3.722 6.932 2.242 1.00 88.94 215 ARG A N 1
ATOM 1668 C CA . ARG A 1 215 ? 4.520 8.159 2.152 1.00 88.94 215 ARG A CA 1
ATOM 1669 C C . ARG A 1 215 ? 5.639 7.956 1.133 1.00 88.94 215 ARG A C 1
ATOM 1671 O O . ARG A 1 215 ? 6.248 6.882 1.114 1.00 88.94 215 ARG A O 1
ATOM 1678 N N . ILE A 1 216 ? 5.925 8.987 0.346 1.00 82.75 216 ILE A N 1
ATOM 1679 C CA . ILE A 1 216 ? 6.999 8.997 -0.650 1.00 82.75 216 ILE A CA 1
ATOM 1680 C C . ILE A 1 216 ? 8.381 8.937 0.020 1.00 82.75 216 ILE A C 1
ATOM 1682 O O . ILE A 1 216 ? 9.100 7.950 -0.152 1.00 82.75 216 ILE A O 1
ATOM 1686 N N . ALA A 1 217 ? 8.730 9.950 0.823 1.00 73.06 217 ALA A N 1
ATOM 1687 C CA . ALA A 1 217 ? 10.035 10.034 1.489 1.00 73.06 217 ALA A CA 1
ATOM 1688 C C . ALA A 1 217 ? 9.993 9.625 2.976 1.00 73.06 217 ALA A C 1
ATOM 1690 O O . ALA A 1 217 ? 11.042 9.414 3.573 1.00 73.06 217 ALA A O 1
ATOM 1691 N N . GLY A 1 218 ? 8.784 9.452 3.532 1.00 75.62 218 GLY A N 1
ATOM 1692 C CA . GLY A 1 218 ? 8.416 9.039 4.897 1.00 75.62 218 GLY A CA 1
ATOM 1693 C C . GLY A 1 218 ? 9.520 8.721 5.922 1.00 75.62 218 GLY A C 1
ATOM 1694 O O . GLY A 1 218 ? 10.363 9.546 6.252 1.00 75.62 218 GLY A O 1
ATOM 1695 N N . LYS A 1 219 ? 9.422 7.552 6.570 1.00 83.56 219 LYS A N 1
ATOM 1696 C CA . LYS A 1 219 ? 10.460 7.088 7.506 1.00 83.56 219 LYS A CA 1
ATOM 1697 C C . LYS A 1 219 ? 11.609 6.463 6.703 1.00 83.56 219 LYS A C 1
ATOM 1699 O O . LYS A 1 219 ? 11.312 5.741 5.748 1.00 83.56 219 LYS A O 1
ATOM 1704 N N . PRO A 1 220 ? 12.880 6.654 7.104 1.00 88.50 220 PRO A N 1
ATOM 1705 C CA . PRO A 1 220 ? 14.005 5.962 6.485 1.00 88.50 220 PRO A CA 1
ATOM 1706 C C . PRO A 1 220 ? 13.783 4.447 6.441 1.00 88.50 220 PRO A C 1
ATOM 1708 O O . PRO A 1 220 ? 13.307 3.852 7.410 1.00 88.50 220 PRO A O 1
ATOM 1711 N N . VAL A 1 221 ? 14.141 3.823 5.317 1.00 92.50 221 VAL A N 1
ATOM 1712 C CA . VAL A 1 221 ? 14.044 2.369 5.136 1.00 92.50 221 VAL A CA 1
ATOM 1713 C C . VAL A 1 221 ? 15.414 1.763 5.400 1.00 92.50 221 VAL A C 1
ATOM 1715 O O . VAL A 1 221 ? 16.363 2.057 4.668 1.00 92.50 221 VAL A O 1
ATOM 1718 N N . ALA A 1 222 ? 15.533 0.940 6.443 1.00 94.50 222 ALA A N 1
ATOM 1719 C CA . ALA A 1 222 ? 16.795 0.274 6.758 1.00 94.50 222 ALA A CA 1
ATOM 1720 C C . ALA A 1 222 ? 17.156 -0.750 5.667 1.00 94.50 222 ALA A C 1
ATOM 1722 O O . ALA A 1 222 ? 16.281 -1.349 5.040 1.00 94.50 222 ALA A O 1
ATOM 1723 N N . LYS A 1 223 ? 18.449 -0.947 5.427 1.00 93.69 223 LYS A N 1
ATOM 1724 C CA . LYS A 1 223 ? 18.993 -1.797 4.367 1.00 93.69 223 LYS A CA 1
ATOM 1725 C C . LYS A 1 223 ? 19.837 -2.918 4.965 1.00 93.69 223 LYS A C 1
ATOM 1727 O O . LYS A 1 223 ? 20.662 -2.664 5.837 1.00 93.69 223 LYS A O 1
ATOM 1732 N N . GLY A 1 224 ? 19.690 -4.131 4.433 1.00 94.00 224 GLY A N 1
ATOM 1733 C CA . GLY A 1 224 ? 20.584 -5.247 4.750 1.00 94.00 224 GLY A CA 1
ATOM 1734 C C . GLY A 1 224 ? 20.281 -5.937 6.080 1.00 94.00 224 GLY A C 1
ATOM 1735 O O . GLY A 1 224 ? 21.196 -6.414 6.746 1.00 94.00 224 GLY A O 1
ATOM 1736 N N . VAL A 1 225 ? 19.016 -5.959 6.508 1.00 94.94 225 VAL A N 1
ATOM 1737 C CA . VAL A 1 225 ? 18.634 -6.496 7.821 1.00 94.94 225 VAL A CA 1
ATOM 1738 C C . VAL A 1 225 ? 18.402 -8.008 7.735 1.00 94.94 225 VAL A C 1
ATOM 1740 O O . VAL A 1 225 ? 17.367 -8.474 7.259 1.00 94.94 225 VAL A O 1
ATOM 1743 N N . ALA A 1 226 ? 19.367 -8.792 8.214 1.00 93.69 226 ALA A N 1
ATOM 1744 C CA . ALA A 1 226 ? 19.336 -10.248 8.107 1.00 93.69 226 ALA A CA 1
ATOM 1745 C C . ALA A 1 226 ? 18.331 -10.930 9.060 1.00 93.69 226 ALA A C 1
ATOM 1747 O O . ALA A 1 226 ? 18.166 -10.575 10.236 1.00 93.69 226 ALA A O 1
ATOM 1748 N N . GLY A 1 227 ? 17.706 -12.003 8.568 1.00 92.44 227 GLY A N 1
ATOM 1749 C CA . GLY A 1 227 ? 16.851 -12.892 9.360 1.00 92.44 227 GLY A CA 1
ATOM 1750 C C . GLY A 1 227 ? 15.483 -12.318 9.736 1.00 92.44 227 GLY A C 1
ATOM 1751 O O . GLY A 1 227 ? 14.886 -12.802 10.697 1.00 92.44 227 GLY A O 1
ATOM 1752 N N . MET A 1 228 ? 14.988 -11.310 9.007 1.00 94.56 228 MET A N 1
ATOM 1753 C CA . MET A 1 228 ? 13.626 -10.784 9.187 1.00 94.56 228 MET A CA 1
ATOM 1754 C C . MET A 1 228 ? 12.533 -11.780 8.780 1.00 94.56 228 MET A C 1
ATOM 1756 O O . MET A 1 228 ? 11.409 -11.662 9.253 1.00 94.56 228 MET A O 1
ATOM 1760 N N . SER A 1 229 ? 12.847 -12.785 7.955 1.00 92.81 229 SER A N 1
ATOM 1761 C CA . SER A 1 229 ? 11.900 -13.858 7.625 1.00 92.81 229 SER A CA 1
ATOM 1762 C C . SER A 1 229 ? 11.526 -14.716 8.836 1.00 92.81 229 SER A C 1
ATOM 1764 O O . SER A 1 229 ? 10.414 -15.237 8.890 1.00 92.81 229 SER A O 1
ATOM 1766 N N . LEU A 1 230 ? 12.427 -14.838 9.814 1.00 94.19 230 LEU A N 1
ATOM 1767 C CA . LEU A 1 230 ? 12.210 -15.568 11.065 1.00 94.19 230 LEU A CA 1
ATOM 1768 C C . LEU A 1 230 ? 11.754 -14.658 12.209 1.00 94.19 230 LEU A C 1
ATOM 1770 O O . LEU A 1 230 ? 11.081 -15.128 13.119 1.00 94.19 230 LEU A O 1
ATOM 1774 N N . ASP A 1 231 ? 12.142 -13.383 12.172 1.00 95.06 231 ASP A N 1
ATOM 1775 C CA . ASP A 1 231 ? 11.820 -12.400 13.205 1.00 95.06 231 ASP A CA 1
ATOM 1776 C C . ASP A 1 231 ? 11.666 -10.992 12.595 1.00 95.06 231 ASP A C 1
ATOM 1778 O O . ASP A 1 231 ? 12.646 -10.238 12.497 1.00 95.06 231 ASP A O 1
ATOM 1782 N N . PRO A 1 232 ? 10.443 -10.616 12.178 1.00 95.44 232 PRO A N 1
ATOM 1783 C CA . PRO A 1 232 ? 10.170 -9.297 11.613 1.00 95.44 232 PRO A CA 1
ATOM 1784 C C . PRO A 1 232 ? 10.401 -8.123 12.576 1.00 95.44 232 PRO A C 1
ATOM 1786 O O . PRO A 1 232 ? 10.575 -6.991 12.120 1.00 95.44 232 PRO A O 1
ATOM 1789 N N . SER A 1 233 ? 10.461 -8.352 13.895 1.00 94.50 233 SER A N 1
ATOM 1790 C CA . SER A 1 233 ? 10.671 -7.291 14.892 1.00 94.50 233 SER A CA 1
ATOM 1791 C C . SER A 1 233 ? 12.038 -6.612 14.742 1.00 94.50 233 SER A C 1
ATOM 1793 O O . SER A 1 233 ? 12.199 -5.434 15.073 1.00 94.50 233 SER A O 1
ATOM 1795 N N . LYS A 1 234 ? 12.998 -7.300 14.107 1.00 95.38 234 LYS A N 1
ATOM 1796 C CA . LYS A 1 234 ? 14.294 -6.741 13.702 1.00 95.38 234 LYS A CA 1
ATOM 1797 C C . LYS A 1 234 ? 14.178 -5.520 12.793 1.00 95.38 234 LYS A C 1
ATOM 1799 O O . LYS A 1 234 ? 15.077 -4.687 12.804 1.00 95.38 234 LYS A O 1
ATOM 1804 N N . CYS A 1 235 ? 13.084 -5.374 12.044 1.00 95.00 235 CYS A N 1
ATOM 1805 C CA . CYS A 1 235 ? 12.812 -4.165 11.269 1.00 95.00 235 CYS A CA 1
ATOM 1806 C C . CYS A 1 235 ? 12.726 -2.919 12.168 1.00 95.00 235 CYS A C 1
ATOM 1808 O O . CYS A 1 235 ? 13.234 -1.856 11.810 1.00 95.00 235 CYS A O 1
ATOM 1810 N N . ILE A 1 236 ? 12.091 -3.045 13.337 1.00 93.00 236 ILE A N 1
ATOM 1811 C CA . ILE A 1 236 ? 11.955 -1.953 14.307 1.00 93.00 236 ILE A CA 1
ATOM 1812 C C . ILE A 1 236 ? 13.326 -1.667 14.922 1.00 93.00 236 ILE A C 1
ATOM 1814 O O . ILE A 1 236 ? 13.797 -0.532 14.863 1.00 93.00 236 ILE A O 1
ATOM 1818 N N . ALA A 1 237 ? 14.017 -2.712 15.385 1.00 92.94 237 ALA A N 1
ATOM 1819 C CA . ALA A 1 237 ? 15.351 -2.588 15.970 1.00 92.94 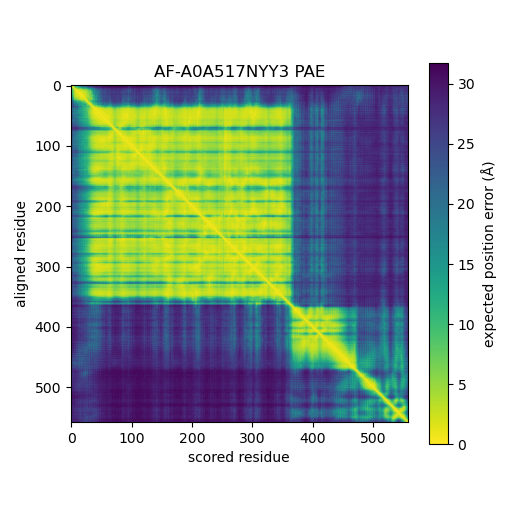237 ALA A CA 1
ATOM 1820 C C . ALA A 1 237 ? 16.366 -1.946 15.005 1.00 92.94 237 ALA A C 1
ATOM 1822 O O . ALA A 1 237 ? 17.172 -1.113 15.412 1.00 92.94 237 ALA A O 1
ATOM 1823 N N . ALA A 1 238 ? 16.312 -2.283 13.713 1.00 93.56 238 ALA A N 1
ATOM 1824 C CA . ALA A 1 238 ? 17.177 -1.685 12.701 1.00 93.56 238 ALA A CA 1
ATOM 1825 C C . ALA A 1 238 ? 16.902 -0.188 12.504 1.00 93.56 238 ALA A C 1
ATOM 1827 O O . ALA A 1 238 ? 17.838 0.573 12.291 1.00 93.56 238 ALA A O 1
ATOM 1828 N N . SER A 1 239 ? 15.643 0.249 12.611 1.00 88.94 239 SER A N 1
ATOM 1829 C CA . SER A 1 239 ? 15.294 1.669 12.479 1.00 88.94 239 SER A CA 1
ATOM 1830 C C . SER A 1 239 ? 15.763 2.536 13.651 1.00 88.94 239 SER A C 1
ATOM 1832 O O . SER A 1 239 ? 15.938 3.739 13.488 1.00 88.94 239 SER A O 1
ATOM 1834 N N . GLU A 1 240 ? 15.987 1.924 14.813 1.00 89.56 240 GLU A N 1
ATOM 1835 C CA . GLU A 1 240 ? 16.459 2.593 16.030 1.00 89.56 240 GLU A CA 1
ATOM 1836 C C . GLU A 1 240 ? 17.983 2.500 16.194 1.00 89.56 240 GLU A C 1
ATOM 1838 O O . GLU A 1 240 ? 18.561 3.196 17.027 1.00 89.56 240 GLU A O 1
ATOM 1843 N N . ASN A 1 241 ? 18.647 1.654 15.401 1.00 89.69 241 ASN A N 1
ATOM 1844 C CA . ASN A 1 241 ? 20.084 1.435 15.473 1.00 89.69 241 ASN A CA 1
ATOM 1845 C C . ASN A 1 241 ? 20.854 2.565 14.754 1.00 89.69 241 ASN A C 1
ATOM 1847 O O . ASN A 1 241 ? 20.780 2.658 13.527 1.00 89.69 241 ASN A O 1
ATOM 1851 N N . PRO A 1 242 ? 21.678 3.362 15.465 1.00 85.38 242 PRO A N 1
ATOM 1852 C CA . PRO A 1 242 ? 22.468 4.434 14.852 1.00 85.38 242 PRO A CA 1
ATOM 1853 C C . PRO A 1 242 ? 23.489 3.951 13.811 1.00 85.38 242 PRO A C 1
ATOM 1855 O O . PRO A 1 242 ? 23.927 4.735 12.976 1.00 85.38 242 PRO A O 1
ATOM 1858 N N . GLY A 1 243 ? 23.892 2.677 13.870 1.00 88.50 243 GLY A N 1
ATOM 1859 C CA . GLY A 1 243 ? 24.819 2.057 12.921 1.00 88.50 243 GLY A CA 1
ATOM 1860 C C . GLY A 1 243 ? 24.144 1.383 11.724 1.00 88.50 243 GLY A C 1
ATOM 1861 O O . GLY A 1 243 ? 24.838 0.761 10.919 1.00 88.50 243 GLY A O 1
ATOM 1862 N N . ALA A 1 244 ? 22.814 1.444 11.607 1.00 89.94 244 ALA A N 1
ATOM 1863 C CA . ALA A 1 244 ? 22.114 0.858 10.472 1.00 89.94 244 ALA A CA 1
ATOM 1864 C C . ALA A 1 244 ? 22.367 1.651 9.182 1.00 89.94 244 ALA A C 1
ATOM 1866 O O . ALA A 1 244 ? 22.455 2.879 9.174 1.00 89.94 244 ALA A O 1
ATOM 1867 N N . MET A 1 245 ? 22.450 0.930 8.066 1.00 92.19 245 MET A N 1
ATOM 1868 C CA . MET A 1 245 ? 22.453 1.537 6.740 1.00 92.19 245 MET A CA 1
ATOM 1869 C C . MET A 1 245 ? 21.014 1.782 6.293 1.00 92.19 245 MET A C 1
ATOM 1871 O O . MET A 1 245 ? 20.139 0.953 6.534 1.00 92.19 245 MET A O 1
ATOM 1875 N N . PHE A 1 246 ? 20.779 2.885 5.588 1.00 92.19 246 PHE A N 1
ATOM 1876 C CA . PHE A 1 246 ? 19.461 3.250 5.073 1.00 92.19 246 PHE A CA 1
ATOM 1877 C C . PHE A 1 246 ? 19.512 3.476 3.565 1.00 92.19 246 PHE A C 1
ATOM 1879 O O . PHE A 1 246 ? 20.541 3.876 3.015 1.00 92.19 246 PHE A O 1
ATOM 1886 N N . TRP A 1 247 ? 18.397 3.214 2.888 1.00 88.44 247 TRP A N 1
ATOM 1887 C CA . TRP A 1 247 ? 18.249 3.553 1.477 1.00 88.44 247 TRP A CA 1
ATOM 1888 C C . TRP A 1 247 ? 18.149 5.076 1.286 1.00 88.44 247 TRP A C 1
ATOM 1890 O O . TRP A 1 247 ? 17.431 5.737 2.046 1.00 88.44 247 TRP A O 1
ATOM 1900 N N . PRO A 1 248 ? 18.814 5.649 0.265 1.00 82.69 248 PRO A N 1
ATOM 1901 C CA . PRO A 1 248 ? 18.610 7.046 -0.096 1.00 82.69 248 PRO A CA 1
ATOM 1902 C C . PRO A 1 248 ? 17.170 7.241 -0.588 1.00 82.69 248 PRO A C 1
ATOM 1904 O O . PRO A 1 248 ? 16.673 6.452 -1.392 1.00 82.69 248 PRO A O 1
ATOM 1907 N N . GLY A 1 249 ? 16.482 8.269 -0.086 1.00 75.31 249 GLY A N 1
ATOM 1908 C CA . GLY A 1 249 ? 15.089 8.531 -0.466 1.00 75.31 249 GLY A CA 1
ATOM 1909 C C . GLY A 1 249 ? 14.056 7.585 0.140 1.00 75.31 249 GLY A C 1
ATOM 1910 O O . GLY A 1 249 ? 12.942 7.496 -0.373 1.00 75.31 249 GLY A O 1
ATOM 1911 N N . ALA A 1 250 ? 14.421 6.850 1.197 1.00 80.94 250 ALA A N 1
ATOM 1912 C CA . ALA A 1 250 ? 13.558 5.880 1.865 1.00 80.94 250 ALA A CA 1
ATOM 1913 C C . ALA A 1 250 ? 13.011 4.813 0.897 1.00 80.94 250 ALA A C 1
ATOM 1915 O O . ALA A 1 250 ? 13.726 3.878 0.531 1.00 80.94 250 ALA A O 1
ATOM 1916 N N . ARG A 1 251 ? 11.744 4.925 0.483 1.00 77.81 251 ARG A N 1
ATOM 1917 C CA . ARG A 1 251 ? 11.142 3.998 -0.481 1.00 77.81 251 ARG A CA 1
ATOM 1918 C C . ARG A 1 251 ? 11.547 4.291 -1.918 1.00 77.81 251 ARG A C 1
ATOM 1920 O O . ARG A 1 251 ? 11.571 3.343 -2.688 1.00 77.81 251 ARG A O 1
ATOM 1927 N N . SER A 1 252 ? 11.886 5.539 -2.266 1.00 67.31 252 SER A N 1
ATOM 1928 C CA . SER A 1 252 ? 12.222 5.979 -3.634 1.00 67.31 252 SER A CA 1
ATOM 1929 C C . SER A 1 252 ? 11.301 5.331 -4.686 1.00 67.31 252 SER A C 1
ATOM 1931 O O . SER A 1 252 ? 11.745 4.640 -5.602 1.00 67.31 252 SER A O 1
ATOM 1933 N N . ALA A 1 253 ? 9.991 5.462 -4.444 1.00 66.06 253 ALA A N 1
ATOM 1934 C CA . ALA A 1 253 ? 8.917 4.645 -5.004 1.00 66.06 253 ALA A CA 1
ATOM 1935 C C . ALA A 1 253 ? 8.593 4.973 -6.466 1.00 66.06 253 ALA A C 1
ATOM 1937 O O . ALA A 1 253 ? 7.469 5.386 -6.748 1.00 66.06 253 ALA A O 1
ATOM 1938 N N . CYS A 1 254 ? 9.562 4.839 -7.382 1.00 84.81 254 CYS A N 1
ATOM 1939 C CA . CYS A 1 254 ? 9.329 5.081 -8.806 1.00 84.81 254 CYS A CA 1
ATOM 1940 C C . CYS A 1 254 ? 8.049 4.357 -9.237 1.00 84.81 254 CYS A C 1
ATOM 1942 O O . CYS A 1 254 ? 7.914 3.153 -9.022 1.00 84.81 254 CYS A O 1
ATOM 1944 N N . TRP A 1 255 ? 7.092 5.088 -9.809 1.00 91.75 255 TRP A N 1
ATOM 1945 C CA . TRP A 1 255 ? 5.763 4.551 -10.097 1.00 91.75 255 TRP A CA 1
ATOM 1946 C C . TRP A 1 255 ? 5.826 3.372 -11.079 1.00 91.75 255 TRP A C 1
ATOM 1948 O O . TRP A 1 255 ? 4.955 2.505 -11.054 1.00 91.75 255 TRP A O 1
ATOM 1958 N N . ALA A 1 256 ? 6.869 3.320 -11.911 1.00 93.31 256 ALA A N 1
ATOM 1959 C CA . ALA A 1 256 ? 7.132 2.237 -12.845 1.00 93.31 256 ALA A CA 1
ATOM 1960 C C . ALA A 1 256 ? 7.869 1.038 -12.218 1.00 93.31 256 ALA A C 1
ATOM 1962 O O . ALA A 1 256 ? 7.898 -0.017 -12.838 1.00 93.31 256 ALA A O 1
ATOM 1963 N N . ASP A 1 257 ? 8.433 1.156 -11.010 1.00 91.94 257 ASP A N 1
ATOM 1964 C CA . ASP A 1 257 ? 9.191 0.088 -10.343 1.00 91.94 257 ASP A CA 1
ATOM 1965 C C . ASP A 1 257 ? 8.291 -0.777 -9.453 1.00 91.94 257 ASP A C 1
ATOM 1967 O O . ASP A 1 257 ? 7.781 -0.335 -8.422 1.00 91.94 257 ASP A O 1
ATOM 1971 N N . GLY A 1 258 ? 8.101 -2.031 -9.849 1.00 90.50 258 GLY A N 1
ATOM 1972 C CA . GLY A 1 258 ? 7.295 -3.035 -9.164 1.00 90.50 258 GLY A CA 1
ATOM 1973 C C . GLY A 1 258 ? 7.987 -3.713 -7.984 1.00 90.50 258 GLY A C 1
ATOM 1974 O O . GLY A 1 258 ? 7.388 -4.594 -7.365 1.00 90.50 258 GLY A O 1
ATOM 1975 N N . CYS A 1 259 ? 9.234 -3.363 -7.651 1.00 90.12 259 CYS A N 1
ATOM 1976 C CA . CYS A 1 259 ? 9.895 -4.000 -6.517 1.00 90.12 259 CYS A CA 1
ATOM 1977 C C . CYS A 1 259 ? 9.153 -3.737 -5.195 1.00 90.12 259 CYS A C 1
ATOM 1979 O O . CYS A 1 259 ? 8.445 -2.737 -5.032 1.00 90.12 259 CYS A O 1
ATOM 1981 N N . LEU A 1 260 ? 9.330 -4.649 -4.233 1.00 91.88 260 LEU A N 1
ATOM 1982 C CA . LEU A 1 260 ? 8.628 -4.612 -2.949 1.00 91.88 260 LEU A CA 1
ATOM 1983 C C . LEU A 1 260 ? 8.854 -3.283 -2.208 1.00 91.88 260 LEU A C 1
ATOM 1985 O O . LEU A 1 260 ? 7.898 -2.714 -1.684 1.00 91.88 260 LEU A O 1
ATOM 1989 N N . ARG A 1 261 ? 10.091 -2.766 -2.186 1.00 91.44 261 ARG A N 1
ATOM 1990 C CA . ARG A 1 261 ? 10.412 -1.478 -1.545 1.00 91.44 261 ARG A CA 1
ATOM 1991 C C . ARG A 1 261 ? 9.665 -0.303 -2.191 1.00 91.44 261 ARG A C 1
ATOM 1993 O O . ARG A 1 261 ? 9.146 0.545 -1.460 1.00 91.44 261 ARG A O 1
ATOM 2000 N N . SER A 1 262 ? 9.613 -0.264 -3.523 1.00 88.81 262 SER A N 1
ATOM 2001 C CA . SER A 1 262 ? 9.058 0.855 -4.291 1.00 88.81 262 SER A CA 1
ATOM 2002 C C . SER A 1 262 ? 7.529 0.838 -4.308 1.00 88.81 262 SER A C 1
ATOM 2004 O O . SER A 1 262 ? 6.903 1.770 -3.812 1.00 88.81 262 SER A O 1
ATOM 2006 N N . SER A 1 263 ? 6.917 -0.234 -4.817 1.00 91.00 263 SER A N 1
ATOM 2007 C CA . SER A 1 263 ? 5.467 -0.289 -5.063 1.00 91.00 263 SER A CA 1
ATOM 2008 C C . SER A 1 263 ? 4.712 -1.249 -4.146 1.00 91.00 263 SER A C 1
ATOM 2010 O O . SER A 1 263 ? 3.492 -1.345 -4.259 1.00 91.00 263 SER A O 1
ATOM 2012 N N . GLY A 1 264 ? 5.386 -1.963 -3.243 1.00 93.00 264 GLY A N 1
ATOM 2013 C CA . GLY A 1 264 ? 4.764 -2.964 -2.378 1.00 93.00 264 GLY A CA 1
ATOM 2014 C C . GLY A 1 264 ? 4.517 -2.496 -0.941 1.00 93.00 264 GLY A C 1
ATOM 2015 O O . GLY A 1 264 ? 5.162 -1.585 -0.420 1.00 93.00 264 GLY A O 1
ATOM 2016 N N . PHE A 1 265 ? 3.586 -3.154 -0.261 1.00 95.12 265 PHE A N 1
ATOM 2017 C CA . PHE A 1 265 ? 3.512 -3.184 1.196 1.00 95.12 265 PHE A CA 1
ATOM 2018 C C . PHE A 1 265 ? 3.144 -4.583 1.676 1.00 95.12 265 PHE A C 1
ATOM 2020 O O . PHE A 1 265 ? 2.547 -5.372 0.941 1.00 95.12 265 PHE A O 1
ATOM 2027 N N . GLN A 1 266 ? 3.486 -4.870 2.925 1.00 96.06 266 GLN A N 1
ATOM 2028 C CA . GLN A 1 266 ? 3.142 -6.109 3.597 1.00 96.06 266 GLN A CA 1
ATOM 2029 C C . GLN A 1 266 ? 2.354 -5.828 4.869 1.00 96.06 266 GLN A C 1
ATOM 2031 O O . GLN A 1 266 ? 2.638 -4.878 5.605 1.00 96.06 266 GLN A O 1
ATOM 2036 N N . ALA A 1 267 ? 1.397 -6.698 5.161 1.00 95.62 267 ALA A N 1
ATOM 2037 C CA . ALA A 1 267 ? 0.572 -6.613 6.354 1.00 95.62 267 ALA A CA 1
ATOM 2038 C C . ALA A 1 267 ? 1.224 -7.323 7.559 1.00 95.62 267 ALA A C 1
ATOM 2040 O O . ALA A 1 267 ? 0.625 -8.177 8.199 1.00 95.62 267 ALA A O 1
ATOM 2041 N N . ILE A 1 268 ? 2.493 -7.006 7.837 1.00 96.19 268 ILE A N 1
ATOM 2042 C CA . ILE A 1 268 ? 3.272 -7.618 8.932 1.00 96.19 268 ILE A CA 1
ATOM 2043 C C . ILE A 1 268 ? 3.286 -6.701 10.156 1.00 96.19 268 ILE A C 1
ATOM 2045 O O . ILE A 1 26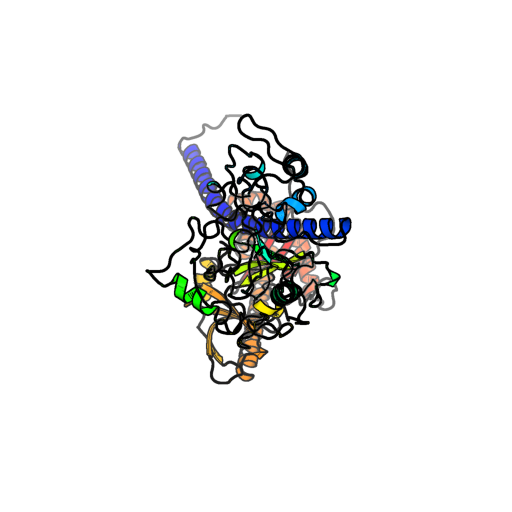8 ? 2.950 -7.114 11.261 1.00 96.19 268 ILE A O 1
ATOM 2049 N N . LEU A 1 269 ? 3.668 -5.438 9.957 1.00 95.12 269 LEU A N 1
ATOM 2050 C CA . LEU A 1 269 ? 3.649 -4.407 10.993 1.00 95.12 269 LEU A CA 1
ATOM 2051 C C . LEU A 1 269 ? 2.490 -3.432 10.739 1.00 95.12 269 LEU A C 1
ATOM 2053 O O . LEU A 1 269 ? 2.147 -3.212 9.572 1.00 95.12 269 LEU A O 1
ATOM 2057 N N . PRO A 1 270 ? 1.908 -2.821 11.790 1.00 91.81 270 PRO A N 1
ATOM 2058 C CA . PRO A 1 270 ? 0.820 -1.857 11.641 1.00 91.81 270 PRO A CA 1
ATOM 2059 C C . PRO A 1 270 ? 1.177 -0.677 10.722 1.00 91.81 270 PRO A C 1
ATOM 2061 O O . PRO A 1 270 ? 2.363 -0.354 10.568 1.00 91.81 270 PRO A O 1
ATOM 2064 N N . PRO A 1 271 ? 0.181 0.039 10.168 1.00 92.25 271 PRO A N 1
ATOM 2065 C CA . PRO A 1 271 ? 0.425 1.258 9.406 1.00 92.25 271 PRO A CA 1
ATOM 2066 C C . PRO A 1 271 ? 1.313 2.263 10.155 1.00 92.25 271 PRO A C 1
ATOM 2068 O O . PRO A 1 271 ? 1.242 2.399 11.373 1.00 92.25 271 PRO A O 1
ATOM 2071 N N . ASN A 1 272 ? 2.139 2.996 9.410 1.00 90.62 272 ASN A N 1
ATOM 2072 C CA . ASN A 1 272 ? 3.129 3.963 9.901 1.00 90.62 272 ASN A CA 1
ATOM 2073 C C . ASN A 1 272 ? 4.287 3.366 10.730 1.00 90.62 272 ASN A C 1
ATOM 2075 O O . ASN A 1 272 ? 5.101 4.123 11.280 1.00 90.62 272 ASN A O 1
ATOM 2079 N N . SER A 1 273 ? 4.419 2.038 10.787 1.00 92.25 273 SER A N 1
ATOM 2080 C CA . SER A 1 273 ? 5.589 1.363 11.365 1.00 92.25 273 SER A CA 1
ATOM 2081 C C . SER A 1 273 ? 6.853 1.561 10.523 1.00 92.25 273 SER A C 1
ATOM 2083 O O . SER A 1 273 ? 6.805 1.997 9.369 1.00 92.25 273 SER A O 1
ATOM 2085 N N . SER A 1 274 ? 8.008 1.257 11.114 1.00 92.94 274 SER A N 1
ATOM 2086 C CA . SER A 1 274 ? 9.288 1.247 10.402 1.00 92.94 274 SER A CA 1
ATOM 2087 C C . SER A 1 274 ? 9.274 0.247 9.242 1.00 92.94 274 SER A C 1
ATOM 2089 O O . SER A 1 274 ? 8.455 -0.673 9.202 1.00 92.94 274 SER A O 1
ATOM 2091 N N . SER A 1 275 ? 10.156 0.461 8.269 1.00 94.69 275 SER A N 1
ATOM 2092 C CA . SER A 1 275 ? 10.329 -0.434 7.124 1.00 94.69 275 SER A CA 1
ATOM 2093 C C . SER A 1 275 ? 11.803 -0.763 6.933 1.00 94.69 275 SER A C 1
ATOM 2095 O O . SER A 1 275 ? 12.670 0.073 7.198 1.00 94.69 275 SER A O 1
ATOM 2097 N N . ALA A 1 276 ? 12.088 -1.971 6.462 1.00 95.25 276 ALA A N 1
ATOM 2098 C CA . ALA A 1 276 ? 13.444 -2.435 6.214 1.00 95.25 276 ALA A CA 1
ATOM 2099 C C . ALA A 1 276 ? 13.475 -3.469 5.088 1.00 95.25 276 ALA A C 1
ATOM 2101 O O . ALA A 1 276 ? 12.548 -4.268 4.950 1.00 95.25 276 ALA A O 1
ATOM 2102 N N . THR A 1 277 ? 14.560 -3.496 4.320 1.00 94.88 277 THR A N 1
ATOM 2103 C CA . THR A 1 277 ? 14.849 -4.573 3.365 1.00 94.88 277 THR A CA 1
ATOM 2104 C C . THR A 1 277 ? 15.835 -5.568 3.966 1.00 94.88 277 THR A C 1
ATOM 2106 O O . THR A 1 277 ? 16.645 -5.213 4.832 1.00 94.88 277 THR A O 1
ATOM 2109 N N . THR A 1 278 ? 15.782 -6.819 3.516 1.00 93.81 278 THR A N 1
ATOM 2110 C CA . THR A 1 278 ? 16.707 -7.857 3.983 1.00 93.81 278 THR A CA 1
ATOM 2111 C C . THR A 1 278 ? 18.112 -7.652 3.407 1.00 93.81 278 THR A C 1
ATOM 2113 O O . THR A 1 278 ? 18.393 -6.706 2.663 1.00 93.81 278 THR A O 1
ATOM 2116 N N . ASP A 1 279 ? 19.022 -8.543 3.785 1.00 88.62 279 ASP A N 1
ATOM 2117 C CA . ASP A 1 279 ? 20.334 -8.747 3.170 1.00 88.62 279 ASP A CA 1
ATOM 2118 C C . ASP A 1 279 ? 20.265 -9.343 1.751 1.00 88.62 279 ASP A C 1
ATOM 2120 O O . ASP A 1 279 ? 21.261 -9.309 1.033 1.00 88.62 279 ASP A O 1
ATOM 2124 N N . GLN A 1 280 ? 19.086 -9.789 1.306 1.00 81.44 280 GLN A N 1
ATOM 2125 C CA . GLN A 1 280 ? 18.829 -10.349 -0.027 1.00 81.44 280 GLN A CA 1
ATOM 2126 C C . GLN A 1 280 ? 18.355 -9.307 -1.062 1.00 81.44 280 GLN A C 1
ATOM 2128 O O . GLN A 1 280 ? 17.866 -9.696 -2.121 1.00 81.44 280 GLN A O 1
ATOM 2133 N N . SER A 1 281 ? 18.543 -8.000 -0.800 1.00 83.69 281 SER A N 1
ATOM 2134 C CA . SER A 1 281 ? 18.191 -6.814 -1.630 1.00 83.69 281 SER A CA 1
ATOM 2135 C C . SER A 1 281 ? 16.816 -6.167 -1.356 1.00 83.69 281 SER A C 1
ATOM 2137 O O . SER A 1 281 ? 16.209 -6.403 -0.320 1.00 83.69 281 SER A O 1
ATOM 2139 N N . ASP A 1 282 ? 16.355 -5.268 -2.241 1.00 87.38 282 ASP A N 1
ATOM 2140 C CA . ASP A 1 282 ? 15.114 -4.486 -2.113 1.00 87.38 282 ASP A CA 1
ATOM 2141 C C . ASP A 1 282 ? 13.837 -5.215 -2.563 1.00 87.38 282 ASP A C 1
ATOM 2143 O O . ASP A 1 282 ? 12.732 -4.668 -2.491 1.00 87.38 282 ASP A O 1
ATOM 2147 N N . PHE A 1 283 ? 13.985 -6.467 -2.985 1.00 88.62 283 PHE A N 1
ATOM 2148 C CA . PHE A 1 283 ? 12.892 -7.374 -3.320 1.00 88.62 283 PHE A CA 1
ATOM 2149 C C . PHE A 1 283 ? 12.244 -8.038 -2.102 1.00 88.62 283 PHE A C 1
ATOM 2151 O O . PHE A 1 283 ? 11.134 -8.563 -2.199 1.00 88.62 283 PHE A O 1
ATOM 2158 N N . GLU A 1 284 ? 12.944 -8.040 -0.971 1.00 91.19 284 GLU A N 1
ATOM 2159 C CA . GLU A 1 284 ? 12.562 -8.748 0.243 1.00 91.19 284 GLU A CA 1
ATOM 2160 C C . GLU A 1 284 ? 12.712 -7.825 1.446 1.00 91.19 284 GLU A C 1
ATOM 2162 O O . GLU A 1 284 ? 13.664 -7.049 1.561 1.00 91.19 284 GLU A O 1
ATOM 2167 N N . GLY A 1 285 ? 11.755 -7.879 2.362 1.00 93.88 285 GLY A N 1
ATOM 2168 C CA . GLY A 1 285 ? 11.737 -6.948 3.475 1.00 93.88 285 GLY A CA 1
ATOM 2169 C C . GLY A 1 285 ? 10.488 -7.043 4.320 1.00 93.88 285 GLY A C 1
ATOM 2170 O O . GLY A 1 285 ? 9.648 -7.915 4.117 1.00 93.88 285 GLY A O 1
ATOM 2171 N N . VAL A 1 286 ? 10.403 -6.110 5.260 1.00 95.56 286 VAL A N 1
ATOM 2172 C CA . VAL A 1 286 ? 9.209 -5.775 6.027 1.00 95.56 286 VAL A CA 1
ATOM 2173 C C . VAL A 1 286 ? 8.877 -4.334 5.670 1.00 95.56 286 VAL A C 1
ATOM 2175 O O . VAL A 1 286 ? 9.539 -3.400 6.122 1.00 95.56 286 VAL A O 1
ATOM 2178 N N . ILE A 1 287 ? 7.899 -4.161 4.787 1.00 94.50 287 ILE A N 1
ATOM 2179 C CA . ILE A 1 287 ? 7.592 -2.882 4.151 1.00 94.50 287 ILE A CA 1
ATOM 2180 C C . ILE A 1 287 ? 6.176 -2.444 4.548 1.00 94.50 287 ILE A C 1
ATOM 2182 O O . ILE A 1 287 ? 5.179 -2.918 4.009 1.00 94.50 287 ILE A O 1
ATOM 2186 N N . SER A 1 288 ? 6.082 -1.535 5.518 1.00 94.75 288 SER A N 1
ATOM 2187 C CA . SER A 1 288 ? 4.825 -1.156 6.182 1.00 94.75 288 SER A CA 1
ATOM 2188 C C . SER A 1 288 ? 4.023 -0.128 5.381 1.00 94.75 288 SER A C 1
ATOM 2190 O O . SER A 1 288 ? 4.591 0.833 4.856 1.00 94.75 288 SER A O 1
ATOM 2192 N N . ALA A 1 289 ? 2.695 -0.267 5.344 1.00 94.75 289 ALA A N 1
ATOM 2193 C CA . ALA A 1 289 ? 1.795 0.796 4.881 1.00 94.75 289 ALA A CA 1
ATOM 2194 C C . ALA A 1 289 ? 2.074 2.114 5.627 1.00 94.75 289 ALA A C 1
ATOM 2196 O O . ALA A 1 289 ? 2.457 2.094 6.798 1.00 94.75 289 ALA A O 1
ATOM 2197 N N . SER A 1 290 ? 1.893 3.270 4.985 1.00 92.12 290 SER A N 1
ATOM 2198 C CA . SER A 1 290 ? 2.139 4.557 5.652 1.00 92.12 290 SER A CA 1
ATOM 2199 C C . SER A 1 290 ? 1.320 5.695 5.055 1.00 92.12 290 SER A C 1
ATOM 2201 O O . SER A 1 290 ? 0.990 5.690 3.882 1.00 92.12 290 SER A O 1
ATOM 2203 N N . SER A 1 291 ? 0.980 6.698 5.855 1.00 89.75 291 SER A N 1
ATOM 2204 C CA . SER A 1 291 ? 0.199 7.844 5.385 1.00 89.75 291 SER A CA 1
ATOM 2205 C C . SER A 1 291 ? 0.521 9.094 6.186 1.00 89.75 291 SER A C 1
ATOM 2207 O O . SER A 1 291 ? 0.914 9.005 7.349 1.00 89.75 291 SER A O 1
ATOM 2209 N N . TYR A 1 292 ? 0.383 10.270 5.576 1.00 83.12 292 TYR A N 1
ATOM 2210 C CA . TYR A 1 292 ? 0.446 11.551 6.289 1.00 83.12 292 TYR A CA 1
ATOM 2211 C C . TYR A 1 292 ? -0.840 11.849 7.068 1.00 83.12 292 TYR A C 1
ATOM 2213 O O . TYR A 1 292 ? -0.876 12.755 7.903 1.00 83.12 292 TYR A O 1
ATOM 2221 N N . HIS A 1 293 ? -1.892 11.059 6.858 1.00 80.00 293 HIS A N 1
ATOM 2222 C CA . HIS A 1 293 ? -3.065 11.113 7.708 1.00 80.00 293 HIS A CA 1
ATOM 2223 C C . HIS A 1 293 ? -2.731 10.575 9.103 1.00 80.00 293 HIS A C 1
ATOM 2225 O O . HIS A 1 293 ? -2.202 9.480 9.277 1.00 80.00 293 HIS A O 1
ATOM 2231 N N . MET A 1 294 ? -3.032 11.377 10.119 1.00 71.31 294 MET A N 1
ATOM 2232 C CA . MET A 1 294 ? -2.717 11.032 11.501 1.00 71.31 294 MET A CA 1
ATOM 2233 C C . MET A 1 294 ? -3.465 9.778 11.975 1.00 71.31 294 MET A C 1
ATOM 2235 O O . MET A 1 294 ? -4.658 9.627 11.712 1.00 71.31 294 MET A O 1
ATOM 2239 N N . GLY A 1 295 ? -2.759 8.926 12.722 1.00 72.19 295 GLY A N 1
ATOM 2240 C CA . GLY A 1 295 ? -3.319 7.771 13.427 1.00 72.19 295 GLY A CA 1
ATOM 2241 C C . GLY A 1 295 ? -3.598 6.541 12.566 1.00 72.19 295 GLY A C 1
ATOM 2242 O O . GLY A 1 295 ? -4.246 5.624 13.055 1.00 72.19 295 GLY A O 1
ATOM 2243 N N . GLY A 1 296 ? -3.162 6.501 11.301 1.00 85.75 296 GLY A N 1
ATOM 2244 C CA . GLY A 1 296 ? -3.454 5.368 10.422 1.00 85.75 296 GLY A CA 1
ATOM 2245 C C . GLY A 1 296 ? -3.131 5.594 8.949 1.00 85.75 296 GLY A C 1
ATOM 2246 O O . GLY A 1 296 ? -2.315 6.453 8.619 1.00 85.75 296 GLY A O 1
ATOM 2247 N N . ALA A 1 297 ? -3.763 4.813 8.075 1.00 90.69 297 ALA A N 1
ATOM 2248 C CA . ALA A 1 297 ? -3.690 4.941 6.618 1.00 90.69 297 ALA A CA 1
ATOM 2249 C C . ALA A 1 297 ? -5.006 4.493 5.967 1.00 90.69 297 ALA A C 1
ATOM 2251 O O . ALA A 1 297 ? -5.692 3.614 6.497 1.00 90.69 297 ALA A O 1
ATOM 2252 N N . HIS A 1 298 ? -5.362 5.062 4.813 1.00 93.44 298 HIS A N 1
ATOM 2253 C CA . HIS A 1 298 ? -6.432 4.483 4.004 1.00 93.44 298 HIS A CA 1
ATOM 2254 C C . HIS A 1 298 ? -5.926 3.253 3.255 1.00 93.44 298 HIS A C 1
ATOM 2256 O O . HIS A 1 298 ? -4.846 3.256 2.658 1.00 93.44 298 HIS A O 1
ATOM 2262 N N . VAL A 1 299 ? -6.753 2.214 3.258 1.00 95.50 299 VAL A N 1
ATOM 2263 C CA . VAL A 1 299 ? -6.514 0.966 2.538 1.00 95.50 299 VAL A CA 1
ATOM 2264 C C . VAL A 1 299 ? -7.730 0.629 1.695 1.00 95.50 299 VAL A C 1
ATOM 2266 O O . VAL A 1 299 ? -8.866 0.946 2.060 1.00 95.50 299 VAL A O 1
ATOM 2269 N N . ALA A 1 300 ? -7.495 -0.037 0.575 1.00 96.31 300 ALA A N 1
ATOM 2270 C CA . ALA A 1 300 ? -8.534 -0.519 -0.310 1.00 96.31 300 ALA A CA 1
ATOM 2271 C C . ALA A 1 300 ? -8.549 -2.045 -0.328 1.00 96.31 300 ALA A C 1
ATOM 2273 O O . ALA A 1 300 ? -7.513 -2.688 -0.501 1.00 96.31 300 ALA A O 1
ATOM 2274 N N . PHE A 1 301 ? -9.734 -2.617 -0.166 1.00 95.25 301 PHE A N 1
ATOM 2275 C CA . PHE A 1 301 ? -9.991 -4.042 -0.308 1.00 95.25 301 PHE A CA 1
ATOM 2276 C C . PHE A 1 301 ? -10.199 -4.411 -1.774 1.00 95.25 301 PHE A C 1
ATOM 2278 O O . PHE A 1 301 ? -10.509 -3.570 -2.624 1.00 95.25 301 PHE A O 1
ATOM 2285 N N . SER A 1 302 ? -10.050 -5.698 -2.068 1.00 95.19 302 SER A N 1
ATOM 2286 C CA . SER A 1 302 ? -10.174 -6.225 -3.426 1.00 95.19 302 SER A CA 1
ATOM 2287 C C . SER A 1 302 ? -11.605 -6.167 -3.969 1.00 95.19 302 SER A C 1
ATOM 2289 O O . SER A 1 302 ? -11.797 -6.343 -5.166 1.00 95.19 302 SER A O 1
ATOM 2291 N N . ASP A 1 303 ? -12.609 -5.902 -3.130 1.00 92.62 303 ASP A N 1
ATOM 2292 C CA . ASP A 1 303 ? -13.999 -5.610 -3.513 1.00 92.62 303 ASP A CA 1
ATOM 2293 C C . ASP A 1 303 ? -14.241 -4.127 -3.868 1.00 92.62 303 ASP A C 1
ATOM 2295 O O . ASP A 1 303 ? -15.335 -3.771 -4.302 1.00 92.62 303 ASP A O 1
ATOM 2299 N N . GLY A 1 304 ? -13.232 -3.263 -3.705 1.00 90.19 304 GLY A N 1
ATOM 2300 C CA . GLY A 1 304 ? -13.322 -1.819 -3.935 1.00 90.19 304 GLY A CA 1
ATOM 2301 C C . GLY A 1 304 ? -13.727 -0.997 -2.706 1.00 90.19 304 GLY A C 1
ATOM 2302 O O . GLY A 1 304 ? -13.791 0.233 -2.796 1.00 90.19 304 GLY A O 1
ATOM 2303 N N . ALA A 1 305 ? -13.976 -1.624 -1.551 1.00 89.38 305 ALA A N 1
ATOM 2304 C CA . ALA A 1 305 ? -14.215 -0.896 -0.311 1.00 89.38 305 ALA A CA 1
ATOM 2305 C C . ALA A 1 305 ? -12.929 -0.199 0.154 1.00 89.38 305 ALA A C 1
ATOM 2307 O O . ALA A 1 305 ? -11.865 -0.811 0.213 1.00 89.38 305 ALA A O 1
ATOM 2308 N N . VAL A 1 306 ? -13.034 1.078 0.524 1.00 91.62 306 VAL A N 1
ATOM 2309 C CA . VAL A 1 306 ? -11.915 1.859 1.069 1.00 91.62 306 VAL A CA 1
ATOM 2310 C C . VAL A 1 306 ? -12.229 2.222 2.508 1.00 91.62 306 VAL A C 1
ATOM 2312 O O . VAL A 1 306 ? -13.256 2.852 2.766 1.00 91.62 306 VAL A O 1
ATOM 2315 N N . LEU A 1 307 ? -11.344 1.825 3.420 1.00 87.56 307 LEU A N 1
ATOM 2316 C CA . LEU A 1 307 ? -11.478 2.010 4.864 1.00 87.56 307 LEU A CA 1
ATOM 2317 C C . LEU A 1 307 ? -10.232 2.693 5.424 1.00 87.56 307 LEU A C 1
ATOM 2319 O O . LEU A 1 307 ? -9.149 2.603 4.847 1.00 87.56 307 LEU A O 1
ATOM 2323 N N . PHE A 1 308 ? -10.379 3.363 6.564 1.00 85.69 308 PHE A N 1
ATOM 2324 C CA . PHE A 1 308 ? -9.235 3.869 7.312 1.00 85.69 308 PHE A CA 1
ATOM 2325 C C . PHE A 1 308 ? -8.795 2.827 8.338 1.00 85.69 308 PHE A C 1
ATOM 2327 O O . PHE A 1 308 ? -9.616 2.361 9.123 1.00 85.69 308 PHE A O 1
ATOM 2334 N N . VAL A 1 309 ? -7.514 2.473 8.354 1.00 84.94 309 VAL A N 1
ATOM 2335 C CA . VAL A 1 309 ? -6.933 1.530 9.317 1.00 84.94 309 VAL A CA 1
ATOM 2336 C C . VAL A 1 309 ? -6.106 2.297 10.316 1.00 84.94 309 VAL A C 1
ATOM 2338 O O . VAL A 1 309 ? -5.194 3.020 9.914 1.00 84.94 309 VAL A O 1
ATOM 2341 N N . VAL A 1 310 ? -6.402 2.129 11.603 1.00 80.38 310 VAL A N 1
ATOM 2342 C CA . VAL A 1 310 ? -5.607 2.773 12.650 1.00 80.38 310 VAL A CA 1
ATOM 2343 C C . VAL A 1 310 ? -4.254 2.090 12.838 1.00 80.38 310 VAL A C 1
ATOM 2345 O O . VAL A 1 310 ? -4.117 0.886 12.647 1.00 80.38 310 VAL A O 1
ATOM 2348 N N . ASP A 1 311 ? -3.254 2.849 13.272 1.00 80.06 311 ASP A N 1
ATOM 2349 C CA . ASP A 1 311 ? -1.930 2.324 13.637 1.00 80.06 311 ASP A CA 1
ATOM 2350 C C . ASP A 1 311 ? -1.960 1.354 14.837 1.00 80.06 311 ASP A C 1
ATOM 2352 O O . ASP A 1 311 ? -1.061 0.535 14.999 1.00 80.06 311 ASP A O 1
ATOM 2356 N N . ALA A 1 312 ? -3.020 1.403 15.646 1.00 77.00 312 ALA A N 1
ATOM 2357 C CA . ALA A 1 312 ? -3.282 0.485 16.751 1.00 77.00 312 ALA A CA 1
ATOM 2358 C C . ALA A 1 312 ? -3.969 -0.831 16.329 1.00 77.00 312 ALA A C 1
ATOM 2360 O O . ALA A 1 312 ? -4.454 -1.559 17.197 1.00 77.00 312 ALA A O 1
ATOM 2361 N N . ILE A 1 313 ? -4.068 -1.119 15.024 1.00 80.94 313 ILE A N 1
ATOM 2362 C CA . ILE A 1 313 ? -4.618 -2.384 14.525 1.00 80.94 313 ILE A CA 1
ATOM 2363 C C . ILE A 1 313 ? -3.865 -3.583 15.119 1.00 80.94 313 ILE A C 1
ATOM 2365 O O . ILE A 1 313 ? -2.649 -3.541 15.311 1.00 80.94 313 ILE A O 1
ATOM 2369 N N . ASP A 1 314 ? -4.595 -4.664 15.398 1.00 82.75 314 ASP A N 1
ATOM 2370 C CA . ASP A 1 314 ? -4.001 -5.926 15.829 1.00 82.75 314 ASP A CA 1
ATOM 2371 C C . ASP A 1 314 ? -3.127 -6.520 14.713 1.00 82.75 314 ASP A C 1
ATOM 2373 O O . ASP A 1 314 ? -3.630 -7.116 13.759 1.00 82.75 314 ASP A O 1
ATOM 2377 N N . ALA A 1 315 ? -1.813 -6.341 14.859 1.00 85.50 315 ALA A N 1
ATOM 2378 C CA . ALA A 1 315 ? -0.779 -6.928 14.012 1.00 85.50 315 ALA A CA 1
ATOM 2379 C C . ALA A 1 315 ? -0.119 -8.167 14.647 1.00 85.50 315 ALA A C 1
ATOM 2381 O O . ALA A 1 315 ? 0.990 -8.551 14.270 1.00 85.50 315 ALA A O 1
ATOM 2382 N N . GLY A 1 316 ? -0.778 -8.795 15.627 1.00 84.56 316 GLY A N 1
ATOM 2383 C CA . GLY A 1 316 ? -0.334 -10.040 16.243 1.00 84.56 316 GLY A CA 1
ATOM 2384 C C . GLY A 1 316 ? 1.094 -9.992 16.793 1.00 84.56 316 GLY A C 1
ATOM 2385 O O . GLY A 1 316 ? 1.519 -9.024 17.426 1.00 84.56 316 GLY A O 1
ATOM 2386 N N . LYS A 1 317 ? 1.840 -11.084 16.590 1.00 83.00 317 LYS A N 1
ATOM 2387 C CA . LYS A 1 317 ? 3.203 -11.247 17.116 1.00 83.00 317 LYS A CA 1
ATOM 2388 C C . LYS A 1 317 ? 4.237 -10.909 16.049 1.00 83.00 317 LYS A C 1
ATOM 2390 O O . LYS A 1 317 ? 4.624 -11.764 15.254 1.00 83.00 317 LYS A O 1
ATOM 2395 N N . ASN A 1 318 ? 4.754 -9.688 16.096 1.00 86.88 318 ASN A N 1
ATOM 2396 C CA . ASN A 1 318 ? 5.768 -9.189 15.161 1.00 86.88 318 ASN A CA 1
ATOM 2397 C C . ASN A 1 318 ? 7.128 -9.916 15.210 1.00 86.88 318 ASN A C 1
ATOM 2399 O O . ASN A 1 318 ? 7.960 -9.672 14.347 1.00 86.88 318 ASN A O 1
ATOM 2403 N N . ASN A 1 319 ? 7.366 -10.801 16.179 1.00 90.81 319 ASN A N 1
ATOM 2404 C CA . ASN A 1 319 ? 8.568 -11.633 16.280 1.00 90.81 319 ASN A CA 1
ATOM 2405 C C . ASN A 1 319 ? 8.349 -13.092 15.843 1.00 90.81 319 ASN A C 1
ATOM 2407 O O . ASN A 1 319 ? 9.192 -13.952 16.093 1.00 90.81 319 ASN A O 1
ATOM 2411 N N . SER A 1 320 ? 7.193 -13.394 15.245 1.00 92.88 320 SER A N 1
ATOM 2412 C CA . SER A 1 320 ? 6.899 -14.738 14.749 1.00 92.88 320 SER A CA 1
ATOM 2413 C C . SER A 1 320 ? 7.512 -14.969 13.366 1.00 92.88 320 SER A C 1
ATOM 2415 O O . SER A 1 320 ? 7.481 -14.055 12.536 1.00 92.88 320 SER A O 1
ATOM 2417 N N . PRO A 1 321 ? 7.993 -16.192 13.074 1.00 93.56 321 PRO A N 1
ATOM 2418 C CA . PRO A 1 321 ? 8.450 -16.548 11.741 1.00 93.56 321 PRO A CA 1
ATOM 2419 C C . PRO A 1 321 ? 7.356 -16.364 10.696 1.00 93.56 321 PRO A C 1
ATOM 2421 O O . PRO A 1 321 ? 6.205 -16.762 10.888 1.00 93.56 321 PRO A O 1
ATOM 2424 N N . THR A 1 322 ? 7.743 -15.792 9.565 1.00 94.19 322 THR A N 1
ATOM 2425 C CA . THR A 1 322 ? 6.884 -15.642 8.392 1.00 94.19 322 THR A CA 1
ATOM 2426 C C . THR A 1 322 ? 6.785 -16.964 7.632 1.00 94.19 322 THR A C 1
ATOM 2428 O O . THR A 1 322 ? 7.555 -17.904 7.868 1.00 94.19 322 THR A O 1
ATOM 2431 N N . VAL A 1 323 ? 5.812 -17.062 6.726 1.00 92.88 323 VAL A N 1
ATOM 2432 C CA . VAL A 1 323 ? 5.661 -18.241 5.869 1.00 92.88 323 VAL A CA 1
ATOM 2433 C C . VAL A 1 323 ? 6.775 -18.265 4.829 1.00 92.88 323 VAL A C 1
ATOM 2435 O O . VAL A 1 323 ? 6.921 -17.321 4.059 1.00 92.88 323 VAL A O 1
ATOM 2438 N N . ALA A 1 324 ? 7.517 -19.369 4.785 1.00 91.31 324 ALA A N 1
ATOM 2439 C CA . ALA A 1 324 ? 8.462 -19.683 3.720 1.00 91.31 324 ALA A CA 1
ATOM 2440 C C . ALA A 1 324 ? 8.624 -21.204 3.615 1.00 91.31 324 ALA A C 1
ATOM 2442 O O . ALA A 1 324 ? 8.490 -21.930 4.605 1.00 91.31 324 ALA A O 1
ATOM 2443 N N . LEU A 1 325 ? 8.929 -21.703 2.418 1.00 89.12 325 LEU A N 1
ATOM 2444 C CA . LEU A 1 325 ? 9.301 -23.104 2.230 1.00 89.12 325 LEU A CA 1
ATOM 2445 C C . LEU A 1 325 ? 10.825 -23.216 2.266 1.00 89.12 325 LEU A C 1
ATOM 2447 O O . LEU A 1 325 ? 11.492 -23.001 1.257 1.00 89.12 325 LEU A O 1
ATOM 2451 N N . HIS A 1 326 ? 11.365 -23.557 3.434 1.00 80.38 326 HIS A N 1
ATOM 2452 C CA . HIS A 1 326 ? 12.804 -23.661 3.647 1.00 80.38 326 HIS A CA 1
ATOM 2453 C C . HIS A 1 326 ? 13.169 -24.993 4.337 1.00 80.38 326 HIS A C 1
ATOM 2455 O O . HIS A 1 326 ? 12.384 -25.486 5.156 1.00 80.38 326 HIS A O 1
ATOM 2461 N N . PRO A 1 327 ? 14.340 -25.599 4.045 1.00 74.31 327 PRO A N 1
ATOM 2462 C CA . PRO A 1 327 ? 14.730 -26.895 4.617 1.00 74.31 327 PRO A CA 1
ATOM 2463 C C . PRO A 1 327 ? 14.891 -26.908 6.144 1.00 74.31 327 PRO A C 1
ATOM 2465 O O . PRO A 1 327 ? 14.868 -27.971 6.757 1.00 74.31 327 PRO A O 1
ATOM 2468 N N . ASP A 1 328 ? 15.075 -25.743 6.766 1.00 72.56 328 ASP A N 1
ATOM 2469 C CA . ASP A 1 328 ? 15.412 -25.605 8.187 1.00 72.56 328 ASP A CA 1
ATOM 2470 C C . ASP A 1 328 ? 14.222 -25.755 9.149 1.00 72.56 328 ASP A C 1
ATOM 2472 O O . ASP A 1 328 ? 14.429 -25.740 10.361 1.00 72.56 328 ASP A O 1
ATOM 2476 N N . ALA A 1 329 ? 12.996 -25.912 8.635 1.00 73.81 329 ALA A N 1
ATOM 2477 C CA . ALA A 1 329 ? 11.751 -26.088 9.396 1.00 73.81 329 ALA A CA 1
ATOM 2478 C C . ALA A 1 329 ? 11.463 -25.006 10.465 1.00 73.81 329 ALA A C 1
ATOM 2480 O O . ALA A 1 329 ? 10.612 -25.210 11.331 1.00 73.81 329 ALA A O 1
ATOM 2481 N N . LYS A 1 330 ? 12.145 -23.853 10.408 1.00 87.75 330 LYS A N 1
ATOM 2482 C CA . LYS A 1 330 ? 11.974 -22.736 11.357 1.00 87.75 330 LYS A CA 1
ATOM 2483 C C . LYS A 1 330 ? 10.870 -21.761 10.950 1.00 87.75 330 LYS A C 1
ATOM 2485 O O . LYS A 1 330 ? 10.362 -21.026 11.791 1.00 87.75 330 LYS A O 1
ATOM 2490 N N . HIS A 1 331 ? 10.527 -21.746 9.668 1.00 92.06 331 HIS A N 1
ATOM 2491 C CA . HIS A 1 331 ? 9.513 -20.870 9.094 1.00 92.06 331 HIS A CA 1
ATOM 2492 C C . HIS A 1 331 ? 8.098 -21.401 9.345 1.00 92.06 331 HIS A C 1
ATOM 2494 O O . HIS A 1 331 ? 7.889 -22.603 9.547 1.00 92.06 331 HIS A O 1
ATOM 2500 N N . ALA A 1 332 ? 7.108 -20.507 9.307 1.00 90.62 332 ALA A N 1
ATOM 2501 C CA . ALA A 1 332 ? 5.714 -20.925 9.341 1.00 90.62 332 ALA A CA 1
ATOM 2502 C C . ALA A 1 332 ? 5.390 -21.762 8.092 1.00 90.62 332 ALA A C 1
ATOM 2504 O O . ALA A 1 332 ? 5.878 -21.497 6.989 1.00 90.62 332 ALA A O 1
ATOM 2505 N N . LYS A 1 333 ? 4.583 -22.812 8.270 1.00 90.69 333 LYS A N 1
ATOM 2506 C CA . LYS A 1 333 ? 4.286 -23.758 7.189 1.00 90.69 333 LYS A CA 1
ATOM 2507 C C . LYS A 1 333 ? 3.419 -23.092 6.113 1.00 90.69 333 LYS A C 1
ATOM 2509 O O . LYS A 1 333 ? 2.474 -22.388 6.464 1.00 90.69 333 LYS A O 1
ATOM 2514 N N . PRO A 1 334 ? 3.656 -23.364 4.818 1.00 90.06 334 PRO A N 1
ATOM 2515 C CA . PRO A 1 334 ? 2.782 -22.879 3.755 1.00 90.06 334 PRO A CA 1
ATOM 2516 C C . PRO A 1 334 ? 1.314 -23.254 4.006 1.00 90.06 334 PRO A C 1
ATOM 2518 O O . PRO A 1 334 ? 1.008 -24.408 4.312 1.00 90.06 334 PRO A O 1
ATOM 2521 N N . GLY A 1 335 ? 0.415 -22.274 3.885 1.00 86.81 335 GLY A N 1
ATOM 2522 C CA . GLY A 1 335 ? -1.019 -22.430 4.158 1.00 86.81 335 GLY A CA 1
ATOM 2523 C C . GLY A 1 335 ? -1.426 -22.286 5.630 1.00 86.81 335 GLY A C 1
ATOM 2524 O O . GLY A 1 335 ? -2.588 -22.526 5.951 1.00 86.81 335 GLY A O 1
ATOM 2525 N N . SER A 1 336 ? -0.509 -21.917 6.532 1.00 89.81 336 SER A N 1
ATOM 2526 C CA . SER A 1 336 ? -0.882 -21.526 7.893 1.00 89.81 336 SER A CA 1
ATOM 2527 C C . SER A 1 336 ? -1.612 -20.181 7.914 1.00 89.81 336 SER A C 1
ATOM 2529 O O . SER A 1 336 ? -1.375 -19.321 7.067 1.00 89.81 336 SER A O 1
ATOM 2531 N N . VAL A 1 337 ? -2.443 -19.982 8.937 1.00 89.94 337 VAL A N 1
ATOM 2532 C CA . VAL A 1 337 ? -3.007 -18.669 9.291 1.00 89.94 337 VAL A CA 1
ATOM 2533 C C . VAL A 1 337 ? -1.902 -17.637 9.524 1.00 89.94 337 VAL A C 1
ATOM 2535 O O . VAL A 1 337 ? -0.773 -17.998 9.882 1.00 89.94 337 VAL A O 1
ATOM 2538 N N . SER A 1 338 ? -2.202 -16.360 9.300 1.00 91.62 338 SER A N 1
ATOM 2539 C CA . SER A 1 338 ? -1.247 -15.287 9.559 1.00 91.62 338 SER A CA 1
ATOM 2540 C C . SER A 1 338 ? -0.942 -15.164 11.061 1.00 91.62 338 SER A C 1
ATOM 2542 O O . SER A 1 338 ? -1.865 -15.106 11.876 1.00 91.62 338 SER A O 1
ATOM 2544 N N . PRO A 1 339 ? 0.338 -15.082 11.476 1.00 89.56 339 PRO A N 1
ATOM 2545 C CA . PRO A 1 339 ? 0.685 -14.814 12.871 1.00 89.56 339 PRO A CA 1
ATOM 2546 C C . PRO A 1 339 ? 0.540 -13.326 13.246 1.00 89.56 339 PRO A C 1
ATOM 2548 O O . PRO A 1 339 ? 0.690 -12.972 14.420 1.00 89.56 339 PRO A O 1
ATOM 2551 N N . PHE A 1 340 ? 0.244 -12.458 12.271 1.00 91.69 340 PHE A N 1
ATOM 2552 C CA . PHE A 1 340 ? 0.203 -11.003 12.429 1.00 91.69 340 PHE A CA 1
ATOM 2553 C C . PHE A 1 340 ? -1.219 -10.472 12.646 1.00 91.69 340 PHE A C 1
ATOM 2555 O O . PHE A 1 340 ? -1.578 -9.394 12.177 1.00 91.69 340 PHE A O 1
ATOM 2562 N N . GLY A 1 341 ? -2.034 -11.241 13.373 1.00 88.38 341 GLY A N 1
ATOM 2563 C CA . GLY A 1 341 ? -3.359 -10.827 13.824 1.00 88.38 341 GLY A CA 1
ATOM 2564 C C . GLY A 1 341 ? -4.319 -10.511 12.678 1.00 88.38 341 GLY A C 1
ATOM 2565 O O . GLY A 1 341 ? -4.220 -11.051 11.574 1.00 88.38 341 GLY A O 1
ATOM 2566 N N . VAL A 1 342 ? -5.260 -9.612 12.957 1.00 88.12 342 VAL A N 1
ATOM 2567 C CA . VAL A 1 342 ? -6.246 -9.139 11.979 1.00 88.12 342 VAL A CA 1
ATOM 2568 C C . VAL A 1 342 ? -5.577 -8.470 10.775 1.00 88.12 342 VAL A C 1
ATOM 2570 O O . VAL A 1 342 ? -6.012 -8.678 9.642 1.00 88.12 342 VAL A O 1
ATOM 2573 N N . TRP A 1 343 ? -4.514 -7.695 11.003 1.00 91.94 343 TRP A N 1
ATOM 2574 C CA . TRP A 1 343 ? -3.788 -7.015 9.933 1.00 91.94 343 TRP A CA 1
ATOM 2575 C C . TRP A 1 343 ? -3.183 -8.007 8.937 1.00 91.94 343 TRP A C 1
ATOM 2577 O O . TRP A 1 343 ? -3.425 -7.904 7.736 1.00 91.94 343 TRP A O 1
ATOM 2587 N N . GLY A 1 344 ? -2.474 -9.016 9.440 1.00 92.94 344 GLY A N 1
ATOM 2588 C CA . GLY A 1 344 ? -1.896 -10.072 8.620 1.00 92.94 344 GLY A CA 1
ATOM 2589 C C . GLY A 1 344 ? -2.938 -10.882 7.866 1.00 92.94 344 GLY A C 1
ATOM 2590 O O . GLY A 1 344 ? -2.779 -11.103 6.667 1.00 92.94 344 GLY A O 1
ATOM 2591 N N . ALA A 1 345 ? -4.040 -11.242 8.529 1.00 91.69 345 ALA A N 1
ATOM 2592 C CA . ALA A 1 345 ? -5.129 -11.987 7.906 1.00 91.69 345 ALA A CA 1
ATOM 2593 C C . ALA A 1 345 ? -5.686 -11.261 6.669 1.00 91.69 345 ALA A C 1
ATOM 2595 O O . ALA A 1 345 ? -5.760 -11.862 5.595 1.00 91.69 345 ALA A O 1
ATOM 2596 N N . VAL A 1 346 ? -5.979 -9.953 6.769 1.00 93.25 346 VAL A N 1
ATOM 2597 C CA . VAL A 1 346 ? -6.470 -9.177 5.611 1.00 93.25 346 VAL A CA 1
ATOM 2598 C C . VAL A 1 346 ? -5.405 -8.937 4.537 1.00 93.25 346 VAL A C 1
ATOM 2600 O O . VAL A 1 346 ? -5.730 -8.647 3.386 1.00 93.25 346 VAL A O 1
ATOM 2603 N N . GLY A 1 347 ? -4.121 -9.048 4.882 1.00 94.00 347 GLY A N 1
ATOM 2604 C CA . GLY A 1 347 ? -3.029 -8.995 3.915 1.00 94.00 347 GLY A CA 1
ATOM 2605 C C . GLY A 1 347 ? -2.966 -10.227 3.019 1.00 94.00 347 GLY A C 1
ATOM 2606 O O . GLY A 1 347 ? -2.391 -10.167 1.933 1.00 94.00 347 GLY A O 1
ATOM 2607 N N . THR A 1 348 ? -3.565 -11.344 3.419 1.00 94.31 348 THR A N 1
ATOM 2608 C CA . THR A 1 348 ? -3.446 -12.596 2.676 1.00 94.31 348 THR A CA 1
ATOM 2609 C C . THR A 1 348 ? -4.654 -12.877 1.792 1.00 94.31 348 THR A C 1
ATOM 2611 O O . THR A 1 348 ? -5.767 -12.419 2.047 1.00 94.31 348 THR A O 1
ATOM 2614 N N . ARG A 1 349 ? -4.415 -13.581 0.677 1.00 93.00 349 ARG A N 1
ATOM 2615 C CA . ARG A 1 349 ? -5.470 -13.910 -0.291 1.00 93.00 349 ARG A CA 1
ATOM 2616 C C . ARG A 1 349 ? -6.057 -15.314 -0.132 1.00 93.00 349 ARG A C 1
ATOM 2618 O O . ARG A 1 349 ? -7.133 -15.553 -0.666 1.00 93.00 349 ARG A O 1
ATOM 2625 N N . ALA A 1 350 ? -5.333 -16.272 0.455 1.00 87.12 350 ALA A N 1
ATOM 2626 C CA . ALA A 1 350 ? -5.653 -17.697 0.298 1.00 87.12 350 ALA A CA 1
ATOM 2627 C C . ALA A 1 350 ? -5.396 -18.594 1.525 1.00 87.12 350 ALA A C 1
ATOM 2629 O O . ALA A 1 350 ? -4.984 -19.743 1.349 1.00 87.12 350 ALA A O 1
ATOM 2630 N N . ASN A 1 351 ? -5.655 -18.119 2.746 1.00 84.94 351 ASN A N 1
ATOM 2631 C CA . ASN A 1 351 ? -5.532 -18.940 3.970 1.00 84.94 351 ASN A CA 1
ATOM 2632 C C . ASN A 1 351 ? -6.870 -19.248 4.666 1.00 84.94 351 ASN A C 1
ATOM 2634 O O . ASN A 1 351 ? -6.902 -19.880 5.718 1.00 84.94 351 ASN A O 1
ATOM 2638 N N . LYS A 1 352 ? -7.977 -18.876 4.025 1.00 79.06 352 LYS A N 1
ATOM 2639 C CA . LYS A 1 352 ? -9.380 -18.972 4.446 1.00 79.06 352 LYS A CA 1
ATOM 2640 C C . LYS A 1 352 ? -9.667 -18.236 5.753 1.00 79.06 352 LYS A C 1
ATOM 2642 O O . LYS A 1 352 ? -10.469 -18.693 6.566 1.00 79.06 352 LYS A O 1
ATOM 2647 N N . GLU A 1 353 ? -9.011 -17.098 5.943 1.00 74.81 353 GLU A N 1
ATOM 2648 C CA . GLU A 1 353 ? -9.169 -16.261 7.127 1.00 74.81 353 GLU A CA 1
ATOM 2649 C C . GLU A 1 353 ? -10.345 -15.296 6.918 1.00 74.81 353 GLU A C 1
ATOM 2651 O O . GLU A 1 353 ? -10.343 -14.476 6.003 1.00 74.81 353 GLU A O 1
ATOM 2656 N N . VAL A 1 354 ? -11.385 -15.413 7.751 1.00 67.31 354 VAL A N 1
ATOM 2657 C CA . VAL A 1 354 ? -12.521 -14.481 7.754 1.00 67.31 354 VAL A CA 1
ATOM 2658 C C . VAL A 1 354 ? -12.320 -13.502 8.898 1.00 67.31 354 VAL A C 1
ATOM 2660 O O . VAL A 1 354 ? -12.258 -13.903 10.060 1.00 67.31 354 VAL A O 1
ATOM 2663 N N . VAL A 1 355 ? -12.216 -12.222 8.558 1.00 68.19 355 VAL A N 1
ATOM 2664 C CA . VAL A 1 355 ? -11.932 -11.149 9.509 1.00 68.19 355 VAL A CA 1
ATOM 2665 C C . VAL A 1 355 ? -13.208 -10.373 9.805 1.00 68.19 355 VAL A C 1
ATOM 2667 O O . VAL A 1 355 ? -13.887 -9.911 8.888 1.00 68.19 355 VAL A O 1
ATOM 2670 N N . ASP A 1 356 ? -13.510 -10.191 11.090 1.00 61.72 356 ASP A N 1
ATOM 2671 C CA . ASP A 1 356 ? -14.533 -9.241 11.518 1.00 61.72 356 ASP A CA 1
ATOM 2672 C C . ASP A 1 356 ? -13.971 -7.811 11.435 1.00 61.72 356 ASP A C 1
ATOM 2674 O O . ASP A 1 356 ? -13.065 -7.428 12.181 1.00 61.72 356 ASP A O 1
ATOM 2678 N N . ARG A 1 357 ? -14.475 -7.034 10.470 1.00 58.50 357 ARG A N 1
ATOM 2679 C CA . ARG A 1 357 ? -14.012 -5.669 10.182 1.00 58.50 357 ARG A CA 1
ATOM 2680 C C . ARG A 1 357 ? -14.400 -4.675 11.279 1.00 58.50 357 ARG A C 1
ATOM 2682 O O . ARG A 1 357 ? -13.678 -3.696 11.458 1.00 58.50 357 ARG A O 1
ATOM 2689 N N . ASP A 1 358 ? -15.481 -4.927 12.015 1.00 50.25 358 ASP A N 1
ATOM 2690 C CA . ASP A 1 358 ? -15.990 -3.994 13.029 1.00 50.25 358 ASP A CA 1
ATOM 2691 C C . ASP A 1 358 ? -15.152 -4.032 14.324 1.00 50.25 358 ASP A C 1
ATOM 2693 O O . ASP A 1 358 ? -15.088 -3.050 15.065 1.00 50.25 358 ASP A O 1
ATOM 2697 N N . ASP A 1 359 ? -14.438 -5.136 14.558 1.00 46.00 359 ASP A N 1
ATOM 2698 C CA . ASP A 1 359 ? -13.647 -5.398 15.768 1.00 46.00 359 ASP A CA 1
ATOM 2699 C C . ASP A 1 359 ? -12.118 -5.250 15.554 1.00 46.00 359 ASP A C 1
ATOM 2701 O O . ASP A 1 359 ? -11.328 -5.440 16.485 1.00 46.00 359 ASP A O 1
ATOM 2705 N N . GLY A 1 360 ? -11.691 -4.898 14.332 1.00 50.50 360 GLY A N 1
ATOM 2706 C CA . GLY A 1 360 ? -10.317 -5.072 13.844 1.00 50.50 360 GLY A CA 1
ATOM 2707 C C . GLY A 1 360 ? -9.479 -3.809 13.624 1.00 50.50 360 GLY A C 1
ATOM 2708 O O . GLY A 1 360 ? -8.470 -3.889 12.940 1.00 50.50 360 GLY A O 1
ATOM 2709 N N . GLY A 1 361 ? -9.876 -2.634 14.124 1.00 57.09 361 GLY A N 1
ATOM 2710 C CA . GLY A 1 361 ? -9.136 -1.379 13.885 1.00 57.09 361 GLY A CA 1
ATOM 2711 C C . GLY A 1 361 ? -9.417 -0.711 12.528 1.00 57.09 361 GLY A C 1
ATOM 2712 O O . GLY A 1 361 ? -8.762 0.271 12.171 1.00 57.09 361 GLY A O 1
ATOM 2713 N N . PHE A 1 362 ? -10.417 -1.198 11.790 1.00 59.59 362 PHE A N 1
ATOM 2714 C CA . PHE A 1 362 ? -10.945 -0.530 10.605 1.00 59.59 362 PHE A CA 1
ATOM 2715 C C . PHE A 1 362 ? -12.019 0.472 11.026 1.00 59.59 362 PHE A C 1
ATOM 2717 O O . PHE A 1 362 ? -12.975 0.138 11.718 1.00 59.59 362 PHE A O 1
ATOM 2724 N N . GLN A 1 363 ? -11.864 1.723 10.611 1.00 60.34 363 GLN A N 1
ATOM 2725 C CA . GLN A 1 363 ? -12.824 2.786 10.857 1.00 60.34 363 GLN A CA 1
ATOM 2726 C C . GLN A 1 363 ? -13.485 3.192 9.544 1.00 60.34 363 GLN A C 1
ATOM 2728 O O . GLN A 1 363 ? -12.818 3.534 8.565 1.00 60.34 363 GLN A O 1
ATOM 2733 N N . ASN A 1 364 ? -14.818 3.247 9.551 1.00 42.94 364 ASN A N 1
ATOM 2734 C CA . ASN A 1 364 ? -15.583 3.812 8.440 1.00 42.94 364 ASN A CA 1
ATOM 2735 C C . ASN A 1 364 ? -15.446 5.346 8.348 1.00 42.94 364 ASN A C 1
ATOM 2737 O O . ASN A 1 364 ? -15.765 5.923 7.308 1.00 42.94 364 ASN A O 1
ATOM 2741 N N . ARG A 1 365 ? -14.956 6.027 9.398 1.00 39.97 365 ARG A N 1
ATOM 2742 C CA . ARG A 1 365 ? -14.714 7.481 9.426 1.00 39.97 365 ARG A CA 1
ATOM 2743 C C . ARG A 1 365 ? -13.641 7.860 10.450 1.00 39.97 365 ARG A C 1
ATOM 2745 O O . ARG A 1 365 ? -13.909 7.859 11.645 1.00 39.97 365 ARG A O 1
ATOM 2752 N N . SER A 1 366 ? -12.467 8.276 9.985 1.00 38.44 366 SER A N 1
ATOM 2753 C CA . SER A 1 366 ? -11.421 8.833 10.852 1.00 38.44 366 SER A CA 1
ATOM 2754 C C . SER A 1 366 ? -11.601 10.350 11.011 1.00 38.44 366 SER A C 1
ATOM 2756 O O . SER A 1 366 ? -11.115 11.153 10.204 1.00 38.44 366 SER A O 1
ATOM 2758 N N . LEU A 1 367 ? -12.368 10.759 12.026 1.00 43.72 367 LEU A N 1
ATOM 2759 C CA . LEU A 1 367 ? -12.451 12.152 12.477 1.00 43.72 367 LEU A CA 1
ATOM 2760 C C . LEU A 1 367 ? -11.403 12.372 13.574 1.00 43.72 367 LEU A C 1
ATOM 2762 O O . LEU A 1 367 ? -11.555 11.904 14.699 1.00 43.72 367 LEU A O 1
ATOM 2766 N N . MET A 1 368 ? -10.334 13.091 13.235 1.00 42.44 368 MET A N 1
ATOM 2767 C CA . MET A 1 368 ? -9.415 13.650 14.229 1.00 42.44 368 MET A CA 1
ATOM 2768 C C . MET A 1 368 ? -10.154 14.722 15.032 1.00 42.44 368 MET A C 1
ATOM 2770 O O . MET A 1 368 ? -10.852 15.546 14.441 1.00 42.44 368 MET A O 1
ATOM 2774 N N . LEU A 1 369 ? -9.984 14.713 16.355 1.00 50.81 369 LEU A N 1
ATOM 2775 C CA . LEU A 1 369 ? -10.588 15.699 17.251 1.00 50.81 369 LEU A CA 1
ATOM 2776 C C . LEU A 1 369 ? -9.935 17.071 17.055 1.00 50.81 369 LEU A C 1
ATOM 2778 O O . LEU A 1 369 ? -8.714 17.204 17.148 1.00 50.81 369 LEU A O 1
ATOM 2782 N N . THR A 1 370 ? -10.754 18.092 16.834 1.00 50.66 370 THR A N 1
ATOM 2783 C CA . THR A 1 370 ? -10.340 19.501 16.819 1.00 50.66 370 THR A CA 1
ATOM 2784 C C . THR A 1 370 ? -9.863 19.957 18.203 1.00 50.66 370 THR A C 1
ATOM 2786 O O . THR A 1 370 ? -10.285 19.410 19.223 1.00 50.66 370 THR A O 1
ATOM 2789 N N . ASP A 1 371 ? -9.044 21.012 18.274 1.00 49.97 371 ASP A N 1
ATOM 2790 C CA . ASP A 1 371 ? -8.533 21.572 19.544 1.00 49.97 371 ASP A CA 1
ATOM 2791 C C . ASP A 1 371 ? -9.656 21.931 20.530 1.00 49.97 371 ASP A C 1
ATOM 2793 O O . ASP A 1 371 ? -9.531 21.801 21.749 1.00 49.97 371 ASP A O 1
ATOM 2797 N N . ARG A 1 372 ? -10.808 22.343 19.993 1.00 48.94 372 ARG A N 1
ATOM 2798 C CA . ARG A 1 372 ? -12.003 22.644 20.781 1.00 48.94 372 ARG A CA 1
ATOM 2799 C C . ARG A 1 372 ? -12.620 21.384 21.383 1.00 48.94 372 ARG A C 1
ATOM 2801 O O . ARG A 1 372 ? -13.006 21.403 22.549 1.00 48.94 372 ARG A O 1
ATOM 2808 N N . GLU A 1 373 ? -12.709 20.300 20.619 1.00 52.47 373 GLU A N 1
ATOM 2809 C CA . GLU A 1 373 ? -13.217 19.019 21.117 1.00 52.47 373 GLU A CA 1
ATOM 2810 C C . GLU A 1 373 ? -12.253 18.411 22.144 1.00 52.47 373 GLU A C 1
ATOM 2812 O O . GLU A 1 373 ? -12.697 17.905 23.174 1.00 52.47 373 GLU A O 1
ATOM 2817 N N . GLN A 1 374 ? -10.941 18.564 21.942 1.00 61.59 374 GLN A N 1
ATOM 2818 C CA . GLN A 1 374 ? -9.924 18.190 22.930 1.00 61.59 374 GLN A CA 1
ATOM 2819 C C . GLN A 1 374 ? -10.098 18.973 24.240 1.00 61.59 374 GLN A C 1
ATOM 2821 O O . GLN A 1 374 ? -10.099 18.380 25.317 1.00 61.59 374 GLN A O 1
ATOM 2826 N N . ALA A 1 375 ? -10.328 20.288 24.170 1.00 64.38 375 ALA A N 1
ATOM 2827 C CA . ALA A 1 375 ? -10.564 21.126 25.348 1.00 64.38 375 ALA A CA 1
ATOM 2828 C C . ALA A 1 375 ? -11.862 20.783 26.104 1.00 64.38 375 ALA A C 1
ATOM 2830 O O . ALA A 1 375 ? -11.979 21.061 27.299 1.00 64.38 375 ALA A O 1
ATOM 2831 N N . VAL A 1 376 ? -12.856 20.208 25.423 1.00 62.00 376 VAL A N 1
ATOM 2832 C CA . VAL A 1 376 ? -14.096 19.721 26.047 1.00 62.00 376 VAL A CA 1
ATOM 2833 C C . VAL A 1 376 ? -13.876 18.352 26.683 1.00 62.00 376 VAL A C 1
ATOM 2835 O O . VAL A 1 376 ? -14.308 18.123 27.815 1.00 62.00 376 VAL A O 1
ATOM 2838 N N . LEU A 1 377 ? -13.201 17.445 25.977 1.00 67.75 377 LEU A N 1
ATOM 2839 C CA . LEU A 1 377 ? -12.930 16.094 26.457 1.00 67.75 377 LEU A CA 1
ATOM 2840 C C . LEU A 1 377 ? -11.951 16.093 27.631 1.00 67.75 377 LEU A C 1
ATOM 2842 O O . LEU A 1 377 ? -12.172 15.345 28.577 1.00 67.75 377 LEU A O 1
ATOM 2846 N N . SER A 1 378 ? -10.966 16.993 27.658 1.00 72.69 378 SER A N 1
ATOM 2847 C CA . SER A 1 378 ? -10.025 17.138 28.778 1.00 72.69 378 SER A CA 1
ATOM 2848 C C . SER A 1 378 ? -10.681 17.548 30.098 1.00 72.69 378 SER A C 1
ATOM 2850 O O . SER A 1 378 ? -10.149 17.250 31.164 1.00 72.69 378 SER A O 1
ATOM 2852 N N . ARG A 1 379 ? -11.864 18.174 30.051 1.00 76.44 379 ARG A N 1
ATOM 2853 C CA . ARG A 1 379 ? -12.650 18.526 31.247 1.00 76.44 379 ARG A CA 1
ATOM 2854 C C . ARG A 1 379 ? -13.442 17.352 31.812 1.00 76.44 379 ARG A C 1
ATOM 2856 O O . ARG A 1 379 ? -13.982 17.462 32.912 1.00 76.44 379 ARG A O 1
ATOM 2863 N N . ARG A 1 380 ? -13.587 16.256 31.061 1.00 78.00 380 ARG A N 1
ATOM 2864 C CA . ARG A 1 380 ? -14.309 15.073 31.535 1.00 78.00 380 ARG A CA 1
ATOM 2865 C C . ARG A 1 380 ? -13.425 14.271 32.492 1.00 78.00 380 ARG A C 1
ATOM 2867 O O . ARG A 1 380 ? -12.211 14.210 32.293 1.00 78.00 380 ARG A O 1
ATOM 2874 N N . PRO A 1 381 ? -14.019 13.628 33.511 1.00 80.62 381 PRO A N 1
ATOM 2875 C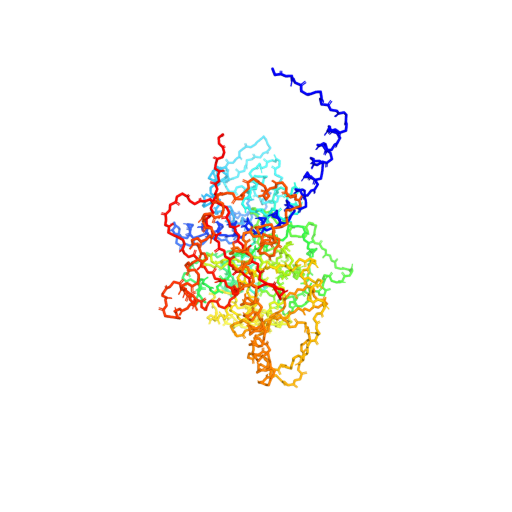 CA . PRO A 1 381 ? -13.262 12.752 34.389 1.00 80.62 381 PRO A CA 1
ATOM 2876 C C . PRO A 1 381 ? -12.707 11.569 33.592 1.00 80.62 381 PRO A C 1
ATOM 2878 O O . PRO A 1 381 ? -13.421 10.957 32.791 1.00 80.62 381 PRO A O 1
ATOM 2881 N N . VAL A 1 382 ? -11.435 11.254 33.830 1.00 84.06 382 VAL A N 1
ATOM 2882 C CA . VAL A 1 382 ? -10.825 10.006 33.367 1.00 84.06 382 VAL A CA 1
ATOM 2883 C C . VAL A 1 382 ? -11.495 8.858 34.109 1.00 84.06 382 VAL A C 1
ATOM 2885 O O . VAL A 1 382 ? -11.658 8.905 35.328 1.00 84.06 382 VAL A O 1
ATOM 2888 N N . GLN A 1 383 ? -11.903 7.843 33.364 1.00 85.62 383 GLN A N 1
ATOM 2889 C CA . GLN A 1 383 ? -12.443 6.599 33.884 1.00 85.62 383 GLN A CA 1
ATOM 2890 C C . GLN A 1 383 ? -11.491 5.470 33.521 1.00 85.62 383 GLN A C 1
ATOM 2892 O O . GLN A 1 383 ? -10.861 5.515 32.466 1.00 85.62 383 GLN A O 1
ATOM 2897 N N . THR A 1 384 ? -11.395 4.480 34.400 1.00 87.25 384 THR A N 1
ATOM 2898 C CA . THR A 1 384 ? -10.642 3.252 34.159 1.00 87.25 384 THR A CA 1
ATOM 2899 C C . THR A 1 384 ? -11.630 2.107 34.026 1.00 87.25 384 THR A C 1
ATOM 2901 O O . THR A 1 384 ? -12.540 1.988 34.846 1.00 87.25 384 THR A O 1
ATOM 2904 N N . TRP A 1 385 ? -11.458 1.292 32.993 1.00 86.75 385 TRP A N 1
ATOM 2905 C CA . TRP A 1 385 ? -12.245 0.093 32.746 1.00 86.75 385 TRP A CA 1
ATOM 2906 C C . TRP A 1 385 ? -11.341 -1.131 32.769 1.00 86.75 385 TRP A C 1
ATOM 2908 O O . TRP A 1 385 ? -10.256 -1.112 32.184 1.00 86.75 385 TRP A O 1
ATOM 2918 N N . VAL A 1 386 ? -11.813 -2.196 33.409 1.00 87.19 386 VAL A N 1
ATOM 2919 C CA . VAL A 1 386 ? -11.119 -3.481 33.475 1.00 87.19 386 VAL A CA 1
ATOM 2920 C C . VAL A 1 386 ? -11.509 -4.317 32.258 1.00 87.19 386 VAL A C 1
ATOM 2922 O O . VAL A 1 386 ? -12.682 -4.373 31.871 1.00 87.19 386 VAL A O 1
ATOM 2925 N N . LEU A 1 387 ? -10.531 -4.968 31.634 1.00 81.69 387 LEU A N 1
ATOM 2926 C CA . LEU A 1 387 ? -10.767 -5.867 30.512 1.00 81.69 387 LEU A CA 1
ATOM 2927 C C . LEU A 1 387 ? -11.270 -7.242 30.988 1.00 81.69 387 LEU A C 1
ATOM 2929 O O . LEU A 1 387 ? -11.230 -7.587 32.167 1.00 81.69 387 LEU A O 1
ATOM 2933 N N . ALA A 1 388 ? -11.779 -8.050 30.060 1.00 76.38 388 ALA A N 1
ATOM 2934 C CA . ALA A 1 388 ? -12.374 -9.358 30.336 1.00 76.38 388 ALA A CA 1
ATOM 2935 C C . ALA A 1 388 ? -11.375 -10.383 30.914 1.00 76.38 388 ALA A C 1
ATOM 2937 O O . ALA A 1 388 ? -11.798 -11.405 31.450 1.00 76.38 388 ALA A O 1
ATOM 2938 N N . ASP A 1 389 ? -10.071 -10.105 30.830 1.00 72.50 389 ASP A N 1
ATOM 2939 C CA . ASP A 1 389 ? -9.010 -10.886 31.474 1.00 72.50 389 ASP A CA 1
ATOM 2940 C C . ASP A 1 389 ? -8.893 -10.628 32.990 1.00 72.50 389 ASP A C 1
ATOM 2942 O O . ASP A 1 389 ? -8.212 -11.376 33.690 1.00 72.50 389 ASP A O 1
ATOM 2946 N N . GLY A 1 390 ? -9.561 -9.591 33.509 1.00 74.06 390 GLY A N 1
ATOM 2947 C CA . GLY A 1 390 ? -9.555 -9.213 34.920 1.00 74.06 390 GLY A CA 1
ATOM 2948 C C . GLY A 1 390 ? -8.228 -8.647 35.436 1.00 74.06 390 GLY A C 1
ATOM 2949 O O . GLY A 1 390 ? -8.124 -8.400 36.635 1.00 74.06 390 GLY A O 1
ATOM 2950 N N . GLN A 1 391 ? -7.226 -8.455 34.572 1.00 73.81 391 GLN A N 1
ATOM 2951 C CA . GLN A 1 391 ? -5.898 -7.950 34.951 1.00 73.81 391 GLN A CA 1
ATOM 2952 C C . GLN A 1 391 ? -5.491 -6.698 34.181 1.00 73.81 391 GLN A C 1
ATOM 2954 O O . GLN A 1 391 ? -4.754 -5.869 34.710 1.00 73.81 391 GLN A O 1
ATOM 2959 N N . SER A 1 392 ? -5.958 -6.553 32.944 1.00 76.75 392 SER A N 1
ATOM 2960 C CA . SER A 1 392 ? -5.625 -5.412 32.108 1.00 76.75 392 SER A CA 1
ATOM 2961 C C . SER A 1 392 ? -6.632 -4.288 32.316 1.00 76.75 392 SER A C 1
ATOM 2963 O O . SER A 1 392 ? -7.843 -4.511 32.345 1.00 76.75 392 SER A O 1
ATOM 2965 N N . GLU A 1 393 ? -6.132 -3.061 32.407 1.00 85.38 393 GLU A N 1
ATOM 2966 C CA . GLU A 1 393 ? -6.947 -1.864 32.592 1.00 85.38 393 GLU A CA 1
ATOM 2967 C C . GLU A 1 393 ? -6.710 -0.863 31.468 1.00 85.38 393 GLU A C 1
ATOM 2969 O O . GLU A 1 393 ? -5.606 -0.726 30.935 1.00 85.38 393 GLU A O 1
ATOM 2974 N N . VAL A 1 394 ? -7.762 -0.128 31.124 1.00 80.75 394 VAL A N 1
ATOM 2975 C CA . VAL A 1 394 ? -7.685 0.967 30.168 1.00 80.75 394 VAL A CA 1
ATOM 2976 C C . VAL A 1 394 ? -8.304 2.209 30.768 1.00 80.75 394 VAL A C 1
ATOM 2978 O O . VAL A 1 394 ? -9.440 2.177 31.231 1.00 80.75 394 VAL A O 1
ATOM 2981 N N . SER A 1 395 ? -7.577 3.322 30.692 1.00 84.06 395 SER A N 1
ATOM 2982 C CA . SER A 1 395 ? -8.040 4.610 31.195 1.00 84.06 395 SER A CA 1
ATOM 2983 C C . SER A 1 395 ? -8.235 5.641 30.090 1.00 84.06 395 SER A C 1
ATOM 2985 O O . SER A 1 395 ? -7.418 5.786 29.175 1.00 84.06 395 SER A O 1
ATOM 2987 N N . GLY A 1 396 ? -9.298 6.425 30.224 1.00 83.94 396 GLY A N 1
ATOM 2988 C CA . GLY A 1 396 ? -9.502 7.643 29.456 1.00 83.94 396 GLY A CA 1
ATOM 2989 C C . GLY A 1 396 ? -10.867 8.268 29.697 1.00 83.94 396 GLY A C 1
ATOM 2990 O O . GLY A 1 396 ? -11.648 7.833 30.539 1.00 83.94 396 GLY A O 1
ATOM 2991 N N . GLN A 1 397 ? -11.154 9.346 28.986 1.00 83.56 397 GLN A N 1
ATOM 2992 C CA . GLN A 1 397 ? -12.404 10.070 29.133 1.00 83.56 397 GLN A CA 1
ATOM 2993 C C . GLN A 1 397 ? -13.505 9.404 28.311 1.00 83.56 397 GLN A C 1
ATOM 2995 O O . GLN A 1 397 ? -13.407 9.310 27.089 1.00 83.56 397 GLN A O 1
ATOM 3000 N N . PHE A 1 398 ? -14.582 8.983 28.978 1.00 76.50 398 PHE A N 1
ATOM 3001 C CA . PHE A 1 398 ? -15.748 8.388 28.324 1.00 76.50 398 PHE A CA 1
ATOM 3002 C C . PHE A 1 398 ? -16.376 9.354 27.312 1.00 76.50 398 PHE A C 1
ATOM 3004 O O . PHE A 1 398 ? -16.747 10.486 27.662 1.00 76.50 398 PHE A O 1
ATOM 3011 N N . ILE A 1 399 ? -16.555 8.889 26.075 1.00 69.06 399 ILE A N 1
ATOM 3012 C CA . ILE A 1 399 ? -17.266 9.633 25.033 1.00 69.06 399 ILE A CA 1
ATOM 3013 C C . ILE A 1 399 ? -18.690 9.105 24.909 1.00 69.06 399 ILE A C 1
ATOM 3015 O O . ILE A 1 399 ? -19.626 9.859 25.181 1.00 69.06 399 ILE A O 1
ATOM 3019 N N . ALA A 1 400 ? -18.834 7.842 24.502 1.00 60.12 400 ALA A N 1
ATOM 3020 C CA . ALA A 1 400 ? -20.109 7.186 24.237 1.00 60.12 400 ALA A CA 1
ATOM 3021 C C . ALA A 1 400 ? -19.942 5.660 24.160 1.00 60.12 400 ALA A C 1
ATOM 3023 O O . ALA A 1 400 ? -18.837 5.147 23.971 1.00 60.12 400 ALA A O 1
ATOM 3024 N N . LEU A 1 401 ? -21.065 4.948 24.247 1.00 55.44 401 LEU A N 1
ATOM 3025 C CA . LEU A 1 401 ? -21.173 3.545 23.850 1.00 55.44 401 LEU A CA 1
ATOM 3026 C C . LEU A 1 401 ? -21.982 3.487 22.543 1.00 55.44 401 LEU A C 1
ATOM 3028 O O . LEU A 1 401 ? -23.147 3.895 22.537 1.00 55.44 401 LEU A O 1
ATOM 3032 N N . SER A 1 402 ? -21.361 3.033 21.450 1.00 48.41 402 SER A N 1
ATOM 3033 C CA . SER A 1 402 ? -21.975 2.942 20.115 1.00 48.41 402 SER A CA 1
ATOM 3034 C C . SER A 1 402 ? -21.966 1.490 19.646 1.00 48.41 402 SER A C 1
ATOM 3036 O O . SER A 1 402 ? -20.912 0.855 19.603 1.00 48.41 402 SER A O 1
ATOM 3038 N N . GLY A 1 403 ? -23.144 0.930 19.360 1.00 60.22 403 GLY A N 1
ATOM 3039 C CA . GLY A 1 403 ? -23.283 -0.501 19.077 1.00 60.22 403 GLY A CA 1
ATOM 3040 C C . GLY A 1 403 ? -22.696 -1.358 20.207 1.00 60.22 403 GLY A C 1
ATOM 3041 O O . GLY A 1 403 ? -23.146 -1.270 21.349 1.00 60.22 403 GLY A O 1
ATOM 3042 N N . ASN A 1 404 ? -21.671 -2.153 19.878 1.00 57.69 404 ASN A N 1
ATOM 3043 C CA . ASN A 1 404 ? -20.927 -2.995 20.820 1.00 57.69 404 ASN A CA 1
ATOM 3044 C C . ASN A 1 404 ? -19.569 -2.410 21.238 1.00 57.69 404 ASN A C 1
ATOM 3046 O O . ASN A 1 404 ? -18.794 -3.137 21.847 1.00 57.69 404 ASN A O 1
ATOM 3050 N N . SER A 1 405 ? -19.262 -1.141 20.958 1.00 51.31 405 SER A N 1
ATOM 3051 C CA . SER A 1 405 ? -17.941 -0.556 21.223 1.00 51.31 405 SER A CA 1
ATOM 3052 C C . SER A 1 405 ? -18.010 0.667 22.136 1.00 51.31 405 SER A C 1
ATOM 3054 O O . SER A 1 405 ? -18.813 1.585 21.960 1.00 51.31 405 SER A O 1
ATOM 3056 N N . LEU A 1 406 ? -17.135 0.674 23.137 1.00 67.50 406 LEU A N 1
ATOM 3057 C CA . LEU A 1 406 ? -16.843 1.795 24.014 1.00 67.50 406 LEU A CA 1
ATOM 3058 C C . LEU A 1 406 ? -15.869 2.745 23.317 1.00 67.50 406 LEU A C 1
ATOM 3060 O O . LEU A 1 406 ? -14.737 2.363 23.025 1.00 67.50 406 LEU A O 1
ATOM 3064 N N . ALA A 1 407 ? -16.291 3.990 23.115 1.00 59.38 407 ALA A N 1
ATOM 3065 C CA . ALA A 1 407 ? -15.433 5.071 22.650 1.00 59.38 407 ALA A CA 1
ATOM 3066 C C . ALA A 1 407 ? -14.928 5.895 23.843 1.00 59.38 407 ALA A C 1
ATOM 3068 O O . ALA A 1 407 ? -15.719 6.409 24.646 1.00 59.38 407 ALA A O 1
ATOM 3069 N N . TYR A 1 408 ? -13.613 6.071 23.935 1.00 69.25 408 TYR A N 1
ATOM 3070 C CA . TYR A 1 408 ? -12.978 6.887 24.965 1.00 69.25 408 TYR A CA 1
ATOM 3071 C C . TYR A 1 408 ? -11.819 7.693 24.381 1.00 69.25 408 TYR A C 1
ATOM 3073 O O . TYR A 1 408 ? -11.152 7.276 23.439 1.00 69.25 408 TYR A O 1
ATOM 3081 N N . TRP A 1 409 ? -11.577 8.879 24.923 1.00 73.75 409 TRP A N 1
ATOM 3082 C CA . TRP A 1 409 ? -10.420 9.687 24.553 1.00 73.75 409 TRP A CA 1
ATOM 3083 C C . TRP A 1 409 ? -9.271 9.412 25.513 1.00 73.75 409 TRP A C 1
ATOM 3085 O O . TRP A 1 409 ? -9.481 9.316 26.720 1.00 73.75 409 TRP A O 1
ATOM 3095 N N . SER A 1 410 ? -8.059 9.285 24.980 1.00 69.50 410 SER A N 1
ATOM 3096 C CA . SER A 1 410 ? -6.857 9.093 25.787 1.00 69.50 410 SER A CA 1
ATOM 3097 C C . SER A 1 410 ? -5.899 10.255 25.560 1.00 69.50 410 SER A C 1
ATOM 3099 O O . SER A 1 410 ? -5.348 10.411 24.468 1.00 69.50 410 SER A O 1
ATOM 3101 N N . ALA A 1 411 ? -5.687 11.054 26.608 1.00 58.16 411 ALA A N 1
ATOM 3102 C CA . ALA A 1 411 ? -4.752 12.177 26.611 1.00 58.16 411 ALA A CA 1
ATOM 3103 C C . ALA A 1 411 ? -3.348 11.836 26.054 1.00 58.16 411 ALA A C 1
ATOM 3105 O O . ALA A 1 411 ? -2.868 12.602 25.222 1.00 58.16 411 ALA A O 1
ATOM 3106 N N . PRO A 1 412 ? -2.700 10.699 26.402 1.00 56.00 412 PRO A N 1
ATOM 3107 C CA . PRO A 1 412 ? -1.369 10.382 25.871 1.00 56.00 412 PRO A CA 1
ATOM 3108 C C . PRO A 1 412 ? -1.319 10.093 24.362 1.00 56.00 412 PRO A C 1
ATOM 3110 O O . PRO A 1 412 ? -0.255 10.229 23.769 1.00 56.00 412 PRO A O 1
ATOM 3113 N N . LYS A 1 413 ? -2.435 9.715 23.721 1.00 53.09 413 LYS A N 1
ATOM 3114 C CA . LYS A 1 413 ? -2.486 9.431 22.270 1.00 53.09 413 LYS A CA 1
ATOM 3115 C C . LYS A 1 413 ? -3.159 10.538 21.453 1.00 53.09 413 LYS A C 1
ATOM 3117 O O . LYS A 1 413 ? -3.174 10.467 20.230 1.00 53.09 413 LYS A O 1
ATOM 3122 N N . ASN A 1 414 ? -3.755 11.519 22.132 1.00 62.53 414 ASN A N 1
ATOM 3123 C CA . ASN A 1 414 ? -4.569 12.596 21.569 1.00 62.53 414 ASN A CA 1
ATOM 3124 C C . ASN A 1 414 ? -5.574 12.147 20.484 1.00 62.53 414 ASN A C 1
ATOM 3126 O O . ASN A 1 414 ? -5.831 12.851 19.510 1.00 62.53 414 ASN A O 1
ATOM 3130 N N . ALA A 1 415 ? -6.148 10.957 20.653 1.00 55.72 415 ALA A N 1
ATOM 3131 C CA . ALA A 1 415 ? -7.041 10.334 19.685 1.00 55.72 415 ALA A CA 1
ATOM 3132 C C . ALA A 1 415 ? -8.200 9.633 20.398 1.00 55.72 415 ALA A C 1
ATOM 3134 O O . ALA A 1 415 ? -8.081 9.225 21.560 1.00 55.72 415 ALA A O 1
ATOM 3135 N N . ILE A 1 416 ? -9.325 9.492 19.693 1.00 62.94 416 ILE A N 1
ATOM 3136 C CA . ILE A 1 416 ? -10.413 8.616 20.130 1.00 62.94 416 ILE A CA 1
ATOM 3137 C C . ILE A 1 416 ? -9.943 7.174 19.958 1.00 62.94 416 ILE A C 1
ATOM 3139 O O . ILE A 1 416 ? -9.503 6.774 18.882 1.00 62.94 416 ILE A O 1
ATOM 3143 N N . GLN A 1 417 ? -10.042 6.409 21.032 1.00 62.53 417 GLN A N 1
ATOM 3144 C CA . GLN A 1 417 ? -9.760 4.987 21.087 1.00 62.53 417 GLN A CA 1
ATOM 3145 C C . GLN A 1 417 ? -11.080 4.230 21.250 1.00 62.53 417 GLN A C 1
ATOM 3147 O O . GLN A 1 417 ? -12.038 4.736 21.845 1.00 62.53 417 GLN A O 1
ATOM 3152 N N . TYR A 1 418 ? -11.122 3.013 20.717 1.00 65.88 418 TYR A N 1
ATOM 3153 C CA . TYR A 1 418 ? -12.308 2.165 20.740 1.00 65.88 418 TYR A CA 1
ATOM 3154 C C . TYR A 1 418 ? -11.966 0.812 21.352 1.00 65.88 418 TYR A C 1
ATOM 3156 O O . TYR A 1 418 ? -10.953 0.207 21.006 1.00 65.88 418 TYR A O 1
ATOM 3164 N N . ILE A 1 419 ? -12.822 0.332 22.252 1.00 67.31 419 ILE A N 1
ATOM 3165 C CA . ILE A 1 419 ? -12.734 -1.003 22.848 1.00 67.31 419 ILE A CA 1
ATOM 3166 C C . ILE A 1 419 ? -14.083 -1.687 22.717 1.00 67.31 419 ILE A C 1
ATOM 3168 O O . ILE A 1 419 ? -15.096 -1.147 23.147 1.00 67.31 419 ILE A O 1
ATOM 3172 N N . SER A 1 420 ? -14.102 -2.903 22.177 1.00 64.12 420 SER A N 1
ATOM 3173 C CA . SER A 1 420 ? -15.312 -3.725 22.173 1.00 64.12 420 SER A CA 1
ATOM 3174 C C . SER A 1 420 ? -15.800 -3.956 23.607 1.00 64.12 420 SER A C 1
ATOM 3176 O O . SER A 1 420 ? -15.042 -4.387 24.475 1.00 64.12 420 SER A O 1
ATOM 3178 N N . ALA A 1 421 ? -17.084 -3.728 23.860 1.00 67.50 421 ALA A N 1
ATOM 3179 C CA . ALA A 1 421 ? -17.743 -3.955 25.140 1.00 67.50 421 ALA A CA 1
ATOM 3180 C C . ALA A 1 421 ? -17.650 -5.419 25.596 1.00 67.50 421 ALA A C 1
ATOM 3182 O O . ALA A 1 421 ? -17.748 -5.690 26.788 1.00 67.50 421 ALA A O 1
ATOM 3183 N N . ARG A 1 422 ? -17.405 -6.363 24.674 1.00 68.50 422 ARG A N 1
ATOM 3184 C CA . ARG A 1 422 ? -17.118 -7.772 24.998 1.00 68.50 422 ARG A CA 1
ATOM 3185 C C . ARG A 1 422 ? -15.751 -7.970 25.647 1.00 68.50 422 ARG A C 1
ATOM 3187 O O . ARG A 1 422 ? -15.569 -8.923 26.394 1.00 68.50 422 ARG A O 1
ATOM 3194 N N . LYS A 1 423 ? -14.795 -7.089 25.343 1.00 72.06 423 LYS A N 1
ATOM 3195 C CA . LYS A 1 423 ? -13.466 -7.072 25.962 1.00 72.06 423 LYS A CA 1
ATOM 3196 C C . LYS A 1 423 ? -13.477 -6.373 27.316 1.00 72.06 423 LYS A C 1
ATOM 3198 O O . LYS A 1 423 ? -12.448 -6.398 27.970 1.00 72.06 423 LYS A O 1
ATOM 3203 N N . LEU A 1 424 ? -14.588 -5.769 27.738 1.00 78.56 424 LEU A N 1
ATOM 3204 C CA . LEU A 1 424 ? -14.738 -5.207 29.077 1.00 78.56 424 LEU A CA 1
ATOM 3205 C C . LEU A 1 424 ? -15.215 -6.277 30.055 1.00 78.56 424 LEU A C 1
ATOM 3207 O O . LEU A 1 424 ? -15.986 -7.171 29.698 1.00 78.56 424 LEU A O 1
ATOM 3211 N N . ALA A 1 425 ? -14.820 -6.138 31.316 1.00 85.31 425 ALA A N 1
ATOM 3212 C CA . ALA A 1 425 ? -15.425 -6.892 32.396 1.00 85.31 425 ALA A CA 1
ATOM 3213 C C . ALA A 1 425 ? -16.958 -6.677 32.382 1.00 85.31 425 ALA A C 1
ATOM 3215 O O . ALA A 1 425 ? -17.424 -5.552 32.159 1.00 85.31 425 ALA A O 1
ATOM 3216 N N . PRO A 1 426 ? -17.779 -7.712 32.659 1.00 82.69 426 PRO A N 1
ATOM 3217 C CA . PRO A 1 426 ? -19.239 -7.615 32.559 1.00 82.69 426 PRO A CA 1
ATOM 3218 C C . PRO A 1 426 ? -19.852 -6.461 33.363 1.00 82.69 426 PRO A C 1
ATOM 3220 O O . PRO A 1 426 ? -20.887 -5.907 32.987 1.00 82.69 426 PRO A O 1
ATOM 3223 N N . GLN A 1 427 ? -19.221 -6.099 34.482 1.00 83.12 427 GLN A N 1
ATOM 3224 C CA . GLN A 1 427 ? -19.660 -4.991 35.319 1.00 83.12 427 GLN A CA 1
ATOM 3225 C C . GLN A 1 427 ? -19.371 -3.629 34.674 1.00 83.12 427 GLN A C 1
ATOM 3227 O O . GLN A 1 427 ? -20.238 -2.755 34.691 1.00 83.12 427 GLN A O 1
ATOM 3232 N N . ASP A 1 428 ? -18.211 -3.465 34.042 1.00 83.94 428 ASP A N 1
ATOM 3233 C CA . ASP A 1 428 ? -17.824 -2.224 33.370 1.00 83.94 428 ASP A CA 1
ATOM 3234 C C . ASP A 1 428 ? -18.591 -1.999 32.071 1.00 83.94 428 ASP A C 1
ATOM 3236 O O . ASP A 1 428 ? -19.016 -0.875 31.801 1.00 83.94 428 ASP A O 1
ATOM 3240 N N . ALA A 1 429 ? -18.902 -3.068 31.335 1.00 76.75 429 ALA A N 1
ATOM 3241 C CA . ALA A 1 429 ? -19.818 -3.000 30.199 1.00 76.75 429 ALA A CA 1
ATOM 3242 C C . ALA A 1 429 ? -21.206 -2.472 30.620 1.00 76.75 429 ALA A C 1
ATOM 3244 O O . ALA A 1 429 ? -21.767 -1.575 29.984 1.00 76.75 429 ALA A O 1
ATOM 3245 N N . LYS A 1 430 ? -21.750 -2.968 31.743 1.00 80.25 430 LYS A N 1
ATOM 3246 C CA . LYS A 1 430 ? -23.024 -2.481 32.305 1.00 80.25 430 LYS A CA 1
ATOM 3247 C C . LYS A 1 430 ? -22.933 -1.031 32.780 1.00 80.25 430 LYS A C 1
ATOM 3249 O O . LYS A 1 430 ? -23.880 -0.266 32.587 1.00 80.25 430 LYS A O 1
ATOM 3254 N N . ASN A 1 431 ? -21.821 -0.646 33.405 1.00 81.62 431 ASN A N 1
ATOM 3255 C CA . ASN A 1 431 ? -21.596 0.722 33.868 1.00 81.62 431 ASN A CA 1
ATOM 3256 C C . ASN A 1 431 ? -21.545 1.704 32.687 1.00 81.62 431 ASN A C 1
ATOM 3258 O O . ASN A 1 431 ? -22.235 2.726 32.718 1.00 81.62 431 ASN A O 1
ATOM 3262 N N . ALA A 1 432 ? -20.815 1.358 31.623 1.00 73.06 432 ALA A N 1
ATOM 3263 C CA . ALA A 1 432 ? -20.744 2.136 30.390 1.00 73.06 432 ALA A CA 1
ATOM 3264 C C . ALA A 1 432 ? -22.126 2.298 29.732 1.00 73.06 432 ALA A C 1
ATOM 3266 O O . ALA A 1 432 ? -22.502 3.411 29.359 1.00 73.06 432 ALA A O 1
ATOM 3267 N N . ALA A 1 433 ? -22.925 1.226 29.665 1.00 69.12 433 ALA A N 1
ATOM 3268 C CA . ALA A 1 433 ? -24.285 1.273 29.122 1.00 69.12 433 ALA A CA 1
ATOM 3269 C C . ALA A 1 433 ? -25.203 2.219 29.917 1.00 69.12 433 ALA A C 1
ATOM 3271 O O . ALA A 1 433 ? -25.832 3.105 29.338 1.00 69.12 433 ALA A O 1
ATOM 3272 N N . ARG A 1 434 ? -25.218 2.105 31.253 1.00 76.00 434 ARG A N 1
ATOM 3273 C CA . ARG A 1 434 ? -26.004 2.993 32.134 1.00 76.00 434 ARG A CA 1
ATOM 3274 C C . ARG A 1 434 ? -25.568 4.451 32.033 1.00 76.00 434 ARG A C 1
ATOM 3276 O O . ARG A 1 434 ? -26.387 5.365 32.126 1.00 76.00 434 ARG A O 1
ATOM 3283 N N . GLN A 1 435 ? -24.269 4.693 31.892 1.00 72.06 435 GLN A N 1
ATOM 3284 C CA . GLN A 1 435 ? -23.742 6.040 31.718 1.00 72.06 435 GLN A CA 1
ATOM 3285 C C . GLN A 1 435 ? -24.172 6.641 30.377 1.00 72.06 435 GLN A C 1
ATOM 3287 O O . GLN A 1 435 ? -24.550 7.814 30.336 1.00 72.06 435 GLN A O 1
ATOM 3292 N N . ASN A 1 436 ? -24.168 5.839 29.311 1.00 67.88 436 ASN A N 1
ATOM 3293 C CA . ASN A 1 436 ? -24.645 6.244 27.993 1.00 67.88 436 ASN A CA 1
ATOM 3294 C C . ASN A 1 436 ? -26.140 6.603 28.024 1.00 67.88 436 ASN A C 1
ATOM 3296 O O . ASN A 1 436 ? -26.525 7.670 27.554 1.00 67.88 436 ASN A O 1
ATOM 3300 N N . GLU A 1 437 ? -26.964 5.774 28.668 1.00 60.91 437 GLU A N 1
ATOM 3301 C CA . GLU A 1 437 ? -28.402 6.010 28.861 1.00 60.91 437 GLU A CA 1
ATOM 3302 C C . GLU A 1 437 ? -28.670 7.333 29.601 1.00 60.91 437 GLU A C 1
ATOM 3304 O O . GLU A 1 437 ? -29.363 8.212 29.092 1.00 60.91 437 GLU A O 1
ATOM 3309 N N . ARG A 1 438 ? -27.995 7.564 30.736 1.00 67.06 438 ARG A N 1
ATOM 3310 C CA . ARG A 1 438 ? -28.094 8.832 31.487 1.00 67.06 438 ARG A CA 1
ATOM 3311 C C . ARG A 1 438 ? -27.676 10.050 30.664 1.00 67.06 438 ARG A C 1
ATOM 3313 O O . ARG A 1 438 ? -28.194 11.148 30.881 1.00 67.06 438 ARG A O 1
ATOM 3320 N N . MET A 1 439 ? -26.695 9.894 29.777 1.00 60.41 439 MET A N 1
ATOM 3321 C CA . MET A 1 439 ? -26.253 10.965 28.888 1.00 60.41 439 MET A CA 1
ATOM 3322 C C . MET A 1 439 ? -27.331 11.290 27.846 1.00 60.41 439 MET A C 1
ATOM 3324 O O . MET A 1 439 ? -27.580 12.470 27.592 1.00 60.41 439 MET A O 1
ATOM 3328 N N . MET A 1 440 ? -28.002 10.271 27.303 1.00 47.34 440 MET A N 1
ATOM 3329 C CA . MET A 1 440 ? -29.119 10.422 26.363 1.00 47.34 440 MET A CA 1
ATOM 3330 C C . MET A 1 440 ? -30.363 11.032 27.018 1.00 47.34 440 MET A C 1
ATOM 3332 O O . MET A 1 440 ? -31.007 11.899 26.424 1.00 47.34 440 MET A O 1
ATOM 3336 N N . ASP A 1 441 ? -30.670 10.668 28.261 1.00 53.22 441 ASP A N 1
ATOM 3337 C CA . ASP A 1 441 ? -31.791 11.259 28.997 1.00 53.22 441 ASP A CA 1
ATOM 3338 C C . ASP A 1 441 ? -31.576 12.751 29.250 1.00 53.22 441 ASP A C 1
ATOM 3340 O O . ASP A 1 441 ? -32.454 13.571 28.967 1.00 53.22 441 ASP A O 1
ATOM 3344 N N . ARG A 1 442 ? -30.376 13.136 29.712 1.00 54.28 442 ARG A N 1
ATOM 3345 C CA . ARG A 1 442 ? -30.021 14.555 29.891 1.00 54.28 442 ARG A CA 1
ATOM 3346 C C . ARG A 1 442 ? -30.087 15.319 28.576 1.00 54.28 442 ARG A C 1
ATOM 3348 O O . ARG A 1 442 ? -30.613 16.430 28.556 1.00 54.28 442 ARG A O 1
ATOM 3355 N N . ALA A 1 443 ? -29.601 14.712 27.493 1.00 48.19 443 ALA A N 1
ATOM 3356 C CA . ALA A 1 443 ? -29.679 15.286 26.157 1.00 48.19 443 ALA A CA 1
ATOM 3357 C C . ALA A 1 443 ? -31.116 15.579 25.746 1.00 48.19 443 ALA A C 1
ATOM 3359 O O . ALA A 1 443 ? -31.450 16.693 25.342 1.00 48.19 443 ALA A O 1
ATOM 3360 N N . THR A 1 444 ? -31.982 14.588 25.911 1.00 45.25 444 THR A N 1
ATOM 3361 C CA . THR A 1 444 ? -33.400 14.678 25.573 1.00 45.25 444 THR A CA 1
ATOM 3362 C C . THR A 1 444 ? -34.106 15.738 26.414 1.00 45.25 444 THR A C 1
ATOM 3364 O O . THR A 1 444 ? -34.919 16.504 25.900 1.00 45.25 444 THR A O 1
ATOM 3367 N N . LEU A 1 445 ? -33.777 15.840 27.702 1.00 51.09 445 LEU A N 1
ATOM 3368 C CA . LEU A 1 445 ? -34.387 16.812 28.609 1.00 51.09 445 LEU A CA 1
ATOM 3369 C C . LEU A 1 445 ? -33.963 18.250 28.274 1.00 51.09 445 LEU A C 1
ATOM 3371 O O . LEU A 1 445 ? -34.799 19.152 28.245 1.00 51.09 445 LEU A O 1
ATOM 3375 N N . GLN A 1 446 ? -32.690 18.448 27.925 1.00 48.94 446 GLN A N 1
ATOM 3376 C CA . GLN A 1 446 ? -32.191 19.724 27.413 1.00 48.94 446 GLN A CA 1
ATOM 3377 C C . GLN A 1 446 ? -32.795 20.079 26.051 1.00 48.94 446 GLN A C 1
ATOM 3379 O O . GLN A 1 446 ? -33.074 21.254 25.822 1.00 48.94 446 GLN A O 1
ATOM 3384 N N . LEU A 1 447 ? -33.058 19.095 25.176 1.00 45.88 447 LEU A N 1
ATOM 3385 C CA . LEU A 1 447 ? -33.770 19.335 23.910 1.00 45.88 447 LEU A CA 1
ATOM 3386 C C . LEU A 1 447 ? -35.145 19.893 24.186 1.00 45.88 447 LEU A C 1
ATOM 3388 O O . LEU A 1 447 ? -35.534 20.890 23.596 1.00 45.88 447 LEU A O 1
ATOM 3392 N N . LYS A 1 448 ? -35.888 19.206 25.058 1.00 48.19 448 LYS A N 1
ATOM 3393 C CA . LYS A 1 448 ? -37.266 19.553 25.372 1.00 48.19 448 LYS A CA 1
ATOM 3394 C C . LYS A 1 448 ? -37.316 20.960 25.947 1.00 48.19 448 LYS A C 1
ATOM 3396 O O . LYS A 1 448 ? -38.091 21.771 25.460 1.00 48.19 448 LYS A O 1
ATOM 3401 N N . ALA A 1 449 ? -36.436 21.277 26.898 1.00 52.59 449 ALA A N 1
ATOM 3402 C CA . ALA A 1 449 ? -36.344 22.613 27.478 1.00 52.59 449 ALA A CA 1
ATOM 3403 C C . ALA A 1 449 ? -36.010 23.690 26.432 1.00 52.59 449 ALA A C 1
ATOM 3405 O O . ALA A 1 449 ? -36.674 24.727 26.395 1.00 52.59 449 ALA A O 1
ATOM 3406 N N . LEU A 1 450 ? -35.025 23.432 25.564 1.00 49.34 450 LEU A N 1
ATOM 3407 C CA . LEU A 1 450 ? -34.656 24.339 24.479 1.00 49.34 450 LEU A CA 1
ATOM 3408 C C . LEU A 1 450 ? -35.839 24.531 23.520 1.00 49.34 450 LEU A C 1
ATOM 3410 O O . LEU A 1 450 ? -36.310 25.645 23.358 1.00 49.34 450 LEU A O 1
ATOM 3414 N N . ALA A 1 451 ? -36.400 23.448 22.980 1.00 46.31 451 ALA A N 1
ATOM 3415 C CA . ALA A 1 451 ? -37.517 23.477 22.042 1.00 46.31 451 ALA A CA 1
ATOM 3416 C C . ALA A 1 451 ? -38.747 24.200 22.612 1.00 46.31 451 ALA A C 1
ATOM 3418 O O . ALA A 1 451 ? -39.330 25.041 21.932 1.00 46.31 451 ALA A O 1
ATOM 3419 N N . THR A 1 452 ? -39.125 23.934 23.867 1.00 50.47 452 THR A N 1
ATOM 3420 C CA . THR A 1 452 ? -40.237 24.628 24.533 1.00 50.47 452 THR A CA 1
ATOM 3421 C C . THR A 1 452 ? -39.982 26.131 24.637 1.00 50.47 452 THR A C 1
ATOM 3423 O O . THR A 1 452 ? -40.879 26.929 24.361 1.00 50.47 452 THR A O 1
ATOM 3426 N N . ARG A 1 453 ? -38.760 26.535 24.995 1.00 53.62 453 ARG A N 1
ATOM 3427 C CA . ARG A 1 453 ? -38.385 27.948 25.106 1.00 53.62 453 ARG A CA 1
ATOM 3428 C C . ARG A 1 453 ? -38.346 28.639 23.746 1.00 53.62 453 ARG A C 1
ATOM 3430 O O . ARG A 1 453 ? -38.855 29.744 23.605 1.00 53.62 453 ARG A O 1
ATOM 3437 N N . SER A 1 454 ? -37.820 27.967 22.736 1.00 49.03 454 SER A N 1
ATOM 3438 C CA . SER A 1 454 ? -37.720 28.481 21.375 1.00 49.03 454 SER A CA 1
ATOM 3439 C C . SER A 1 454 ? -39.093 28.641 20.715 1.00 49.03 454 SER A C 1
ATOM 3441 O O . SER A 1 454 ? -39.341 29.642 20.051 1.00 49.03 454 SER A O 1
ATOM 3443 N N . ILE A 1 455 ? -40.028 27.717 20.966 1.00 47.25 455 ILE A N 1
ATOM 3444 C CA . ILE A 1 455 ? -41.434 27.861 20.552 1.00 47.25 455 ILE A CA 1
ATOM 3445 C C . ILE A 1 455 ? -42.071 29.095 21.206 1.00 47.25 455 ILE A C 1
ATOM 3447 O O . ILE A 1 455 ? -42.798 29.831 20.542 1.00 47.25 455 ILE A O 1
ATOM 3451 N N . LYS A 1 456 ? -41.778 29.344 22.489 1.00 54.12 456 LYS A N 1
ATOM 3452 C CA . LYS A 1 456 ? -42.273 30.525 23.204 1.00 54.12 456 LYS A CA 1
ATOM 3453 C C . LYS A 1 456 ? -41.729 31.828 22.602 1.00 54.12 456 LYS A C 1
ATOM 3455 O O . LYS A 1 456 ? -42.522 32.693 22.255 1.00 54.12 456 LYS A O 1
ATOM 3460 N N . LEU A 1 457 ? -40.412 31.929 22.398 1.00 50.44 457 LEU A N 1
ATOM 3461 C CA . LEU A 1 457 ? -39.771 33.115 21.805 1.00 50.44 457 LEU A CA 1
ATOM 3462 C C . LEU A 1 457 ? -40.328 33.451 20.411 1.00 50.44 457 LEU A C 1
ATOM 3464 O O . LEU A 1 457 ? -40.489 34.622 20.075 1.00 50.44 457 LEU A O 1
ATOM 3468 N N . LEU A 1 458 ? -40.666 32.436 19.608 1.00 45.47 458 LEU A N 1
ATOM 3469 C CA . LEU A 1 458 ? -41.322 32.641 18.313 1.00 45.47 458 LEU A CA 1
ATOM 3470 C C . LEU A 1 458 ? -42.769 33.110 18.438 1.00 45.47 458 LEU A C 1
ATOM 3472 O O . LEU A 1 458 ? -43.171 34.005 17.699 1.00 45.47 458 LEU A O 1
ATOM 3476 N N . GLY A 1 459 ? -43.541 32.531 19.362 1.00 46.22 459 GLY A N 1
ATOM 3477 C CA . GLY A 1 459 ? -44.905 32.985 19.651 1.00 46.22 459 GLY A CA 1
ATOM 3478 C C . GLY A 1 459 ? -44.944 34.450 20.096 1.00 46.22 459 GLY A C 1
ATOM 3479 O O . GLY A 1 459 ? -45.821 35.201 19.672 1.00 46.22 459 GLY A O 1
ATOM 3480 N N . ASP A 1 460 ? -43.931 34.865 20.857 1.00 58.44 460 ASP A N 1
ATOM 3481 C CA . ASP A 1 460 ? -43.757 36.228 21.367 1.00 58.44 460 ASP A CA 1
ATOM 3482 C C . ASP A 1 460 ? -43.087 37.174 20.342 1.00 58.44 460 ASP A C 1
ATOM 3484 O O . ASP A 1 460 ? -42.838 38.344 20.636 1.00 58.44 460 ASP A O 1
ATOM 3488 N N . LYS A 1 461 ? -42.816 36.696 19.115 1.00 50.22 461 LYS A N 1
ATOM 3489 C CA . LYS A 1 461 ? -42.159 37.434 18.016 1.00 50.22 461 LYS A CA 1
ATOM 3490 C C . LYS A 1 461 ? -40.770 37.990 18.369 1.00 50.22 461 LYS A C 1
ATOM 3492 O O . LYS A 1 461 ? -40.291 38.945 17.753 1.00 50.22 461 LYS A O 1
ATOM 3497 N N . GLN A 1 462 ? -40.090 37.381 19.338 1.00 49.44 462 GLN A N 1
ATOM 3498 C CA . GLN A 1 462 ? -38.740 37.742 19.775 1.00 49.44 462 GLN A CA 1
ATOM 3499 C C . GLN A 1 462 ? -37.687 37.041 18.901 1.00 49.44 462 GLN A C 1
ATOM 3501 O O . GLN A 1 462 ? -36.925 36.181 19.343 1.00 49.44 462 GLN A O 1
ATOM 3506 N N . TYR A 1 463 ? -37.657 37.398 17.615 1.00 46.97 463 TYR A N 1
ATOM 3507 C CA . TYR A 1 463 ? -36.874 36.687 16.596 1.00 46.97 463 TYR A CA 1
ATOM 3508 C C . TYR A 1 463 ? -35.357 36.774 16.789 1.00 46.97 463 TYR A C 1
ATOM 3510 O O . TYR A 1 463 ? -34.653 35.817 16.478 1.00 46.97 463 TYR A O 1
ATOM 3518 N N . ALA A 1 464 ? -34.852 37.892 17.316 1.00 44.72 464 ALA A N 1
ATOM 3519 C CA . ALA A 1 464 ? -33.424 38.072 17.580 1.00 44.72 464 ALA A CA 1
ATOM 3520 C C . ALA A 1 464 ? -32.934 37.140 18.702 1.00 44.72 464 ALA A C 1
ATOM 3522 O O . ALA A 1 464 ? -31.902 36.489 18.567 1.00 44.72 464 ALA A O 1
ATOM 3523 N N . GLU A 1 465 ? -33.718 37.015 19.773 1.00 51.41 465 GLU A N 1
ATOM 3524 C CA . GLU A 1 465 ? -33.424 36.135 20.909 1.00 51.41 465 GLU A CA 1
ATOM 3525 C C . GLU A 1 465 ? -33.595 34.663 20.525 1.00 51.41 465 GLU A C 1
ATOM 3527 O O . GLU A 1 465 ? -32.755 33.829 20.854 1.00 51.41 465 GLU A O 1
ATOM 3532 N N . PHE A 1 466 ? -34.630 34.345 19.740 1.00 49.00 466 PHE A N 1
ATOM 3533 C CA . PHE A 1 466 ? -34.798 33.016 19.160 1.00 49.00 466 PHE A CA 1
ATOM 3534 C C . PHE A 1 466 ? -33.601 32.612 18.284 1.00 49.00 466 PHE A C 1
ATOM 3536 O O . PHE A 1 466 ? -33.081 31.505 18.427 1.00 49.00 466 PHE A O 1
ATOM 3543 N N . ALA A 1 467 ? -33.156 33.499 17.386 1.00 45.31 467 ALA A N 1
ATOM 3544 C CA . ALA A 1 467 ? -32.020 33.245 16.505 1.00 45.31 467 ALA A CA 1
ATOM 3545 C C . ALA A 1 467 ? -30.721 33.073 17.305 1.00 45.31 467 ALA A C 1
ATOM 3547 O O . ALA A 1 467 ? -29.993 32.116 17.063 1.00 45.31 467 ALA A O 1
ATOM 3548 N N . ALA A 1 468 ? -30.475 33.923 18.305 1.00 49.38 468 ALA A N 1
ATOM 3549 C CA . ALA A 1 468 ? -29.304 33.820 19.173 1.00 49.38 468 ALA A CA 1
ATOM 3550 C C . ALA A 1 468 ? -29.259 32.508 19.984 1.00 49.38 468 ALA A C 1
ATOM 3552 O O . ALA A 1 468 ? -28.176 31.983 20.245 1.00 49.38 468 ALA A O 1
ATOM 3553 N N . GLU A 1 469 ? -30.414 31.958 20.377 1.00 50.41 469 GLU A N 1
ATOM 3554 C CA . GLU A 1 469 ? -30.478 30.717 21.162 1.00 50.41 469 GLU A CA 1
ATOM 3555 C C . GLU A 1 469 ? -30.485 29.435 20.319 1.00 50.41 469 GLU A C 1
ATOM 3557 O O . GLU A 1 469 ? -29.918 28.427 20.742 1.00 50.41 469 GLU A O 1
ATOM 3562 N N . MET A 1 470 ? -31.119 29.445 19.144 1.00 46.06 470 MET A N 1
ATOM 3563 C CA . MET A 1 470 ? -31.293 28.246 18.308 1.00 46.06 470 MET A CA 1
ATOM 3564 C C . MET A 1 470 ? -30.266 28.118 17.189 1.00 46.06 470 MET A C 1
ATOM 3566 O O . MET A 1 470 ? -30.002 27.013 16.710 1.00 46.06 470 MET A O 1
ATOM 3570 N N . ILE A 1 471 ? -29.687 29.237 16.767 1.00 41.69 471 ILE A N 1
ATOM 3571 C CA . ILE A 1 471 ? -28.771 29.313 15.638 1.00 41.69 471 ILE A CA 1
ATOM 3572 C C . ILE A 1 471 ? -27.418 29.772 16.177 1.00 41.69 471 ILE A C 1
ATOM 3574 O O . ILE A 1 471 ? -27.070 30.946 16.136 1.00 41.69 471 ILE A O 1
ATOM 3578 N N . GLN A 1 472 ? -26.605 28.822 16.643 1.00 37.97 472 GLN A N 1
ATOM 3579 C CA . GLN A 1 472 ? -25.159 29.043 16.667 1.00 37.97 472 GLN A CA 1
ATOM 3580 C C . GLN A 1 472 ? -24.614 28.804 15.257 1.00 37.97 472 GLN A C 1
ATOM 3582 O O . GLN A 1 472 ? -24.055 27.753 14.951 1.00 37.97 472 GLN A O 1
ATOM 3587 N N . CYS A 1 473 ? -24.805 29.786 14.381 1.00 35.38 473 CYS A N 1
ATOM 3588 C CA . CYS A 1 473 ? -23.863 29.984 13.293 1.00 35.38 473 CYS A CA 1
ATOM 3589 C C . CYS A 1 473 ? -22.669 30.742 13.879 1.00 35.38 473 CYS A C 1
ATOM 3591 O O . CYS A 1 473 ? -22.870 31.735 14.576 1.00 35.38 473 CYS A O 1
ATOM 3593 N N . ASP A 1 474 ? -21.437 30.326 13.579 1.00 34.28 474 ASP A N 1
ATOM 3594 C CA . ASP A 1 474 ? -20.292 31.242 13.674 1.00 34.28 474 ASP A CA 1
ATOM 3595 C C . ASP A 1 474 ? -20.455 32.297 12.565 1.00 34.28 474 ASP A C 1
ATOM 3597 O O . ASP A 1 474 ? -19.834 32.240 11.508 1.00 34.28 474 ASP A O 1
ATOM 3601 N N . LEU A 1 475 ? -21.382 33.228 12.778 1.00 33.53 475 LEU A N 1
ATOM 3602 C CA . LEU A 1 475 ? -21.586 34.420 11.972 1.00 33.53 475 LEU A CA 1
ATOM 3603 C C . LEU A 1 475 ? -21.486 35.603 12.928 1.00 33.53 475 LEU A C 1
ATOM 3605 O O . LEU A 1 475 ? -22.449 35.973 13.592 1.00 33.53 475 LEU A O 1
ATOM 3609 N N . HIS A 1 476 ? -20.287 36.171 13.022 1.00 37.41 476 HIS A N 1
ATOM 3610 C CA . HIS A 1 476 ? -20.074 37.459 13.671 1.00 37.41 476 HIS A CA 1
ATOM 3611 C C . HIS A 1 476 ? -20.494 38.584 12.710 1.00 37.41 476 HIS A C 1
ATOM 3613 O O . HIS A 1 476 ? -19.628 39.220 12.122 1.00 37.41 476 HIS A O 1
ATOM 3619 N N . ASP A 1 477 ? -21.802 38.799 12.512 1.00 38.22 477 ASP A N 1
ATOM 3620 C CA . ASP A 1 477 ? -22.358 40.126 12.181 1.00 38.22 477 ASP A CA 1
ATOM 3621 C C . ASP A 1 477 ? -23.900 40.144 12.298 1.00 38.22 477 ASP A C 1
ATOM 3623 O O . ASP A 1 477 ? -24.607 39.415 11.591 1.00 38.22 477 ASP A O 1
ATOM 3627 N N . ASP A 1 478 ? -24.435 41.041 13.132 1.00 39.25 478 ASP A N 1
ATOM 3628 C CA . ASP A 1 478 ? -25.873 41.257 13.367 1.00 39.25 478 ASP A CA 1
ATOM 3629 C C . ASP A 1 478 ? -26.643 41.693 12.099 1.00 39.25 478 ASP A C 1
ATOM 3631 O O . ASP A 1 478 ? -27.877 41.649 12.045 1.00 39.25 478 ASP A O 1
ATOM 3635 N N . LYS A 1 479 ? -25.942 42.079 11.025 1.00 39.69 479 LYS A N 1
ATOM 3636 C CA . LYS A 1 479 ? -26.563 42.525 9.765 1.00 39.69 479 LYS A CA 1
ATOM 3637 C C . LYS A 1 479 ? -27.084 41.396 8.872 1.00 39.69 479 LYS A C 1
ATOM 3639 O O . LYS A 1 479 ? -27.984 41.643 8.067 1.00 39.69 479 LYS A O 1
ATOM 3644 N N . ILE A 1 480 ? -26.596 40.161 9.020 1.00 38.03 480 ILE A N 1
ATOM 3645 C CA . ILE A 1 480 ? -27.127 39.009 8.265 1.00 38.03 480 ILE A CA 1
ATOM 3646 C C . ILE A 1 480 ? -28.530 38.655 8.773 1.00 38.03 480 ILE A C 1
ATOM 3648 O O . ILE A 1 480 ? -29.438 38.425 7.979 1.00 38.03 480 ILE A O 1
ATOM 3652 N N . VAL A 1 481 ? -28.756 38.741 10.085 1.00 39.81 481 VAL A N 1
ATOM 3653 C CA . VAL A 1 481 ? -30.064 38.506 10.719 1.00 39.81 481 VAL A CA 1
ATOM 3654 C C . VAL A 1 481 ? -31.128 39.490 10.200 1.00 39.81 481 VAL A C 1
ATOM 3656 O O . VAL A 1 481 ? -32.268 39.097 9.942 1.00 39.81 481 VAL A O 1
ATOM 3659 N N . ALA A 1 482 ? -30.746 40.747 9.938 1.00 40.81 482 ALA A N 1
ATOM 3660 C CA . ALA A 1 482 ? -31.646 41.785 9.427 1.00 40.81 482 ALA A CA 1
ATOM 3661 C C . ALA A 1 482 ? -32.142 41.532 7.987 1.00 40.81 482 ALA A C 1
ATOM 3663 O O . ALA A 1 482 ? -33.279 41.878 7.659 1.00 40.81 482 ALA A O 1
ATOM 3664 N N . ALA A 1 483 ? -31.336 40.893 7.131 1.00 43.22 483 ALA A N 1
ATOM 3665 C CA . ALA A 1 483 ? -31.732 40.543 5.761 1.00 43.22 483 ALA A CA 1
ATOM 3666 C C . ALA A 1 483 ? -32.611 39.273 5.685 1.00 43.22 483 ALA A C 1
ATOM 3668 O O . ALA A 1 483 ? -33.303 39.055 4.689 1.00 43.22 483 ALA A O 1
ATOM 3669 N N . TRP A 1 484 ? -32.609 38.443 6.735 1.00 45.53 484 TRP A N 1
ATOM 3670 C CA . TRP A 1 484 ? -33.210 37.101 6.746 1.00 45.53 484 TRP A CA 1
ATOM 3671 C C . TRP A 1 484 ? -34.624 37.027 7.353 1.00 45.53 484 TRP A C 1
ATOM 3673 O O . TRP A 1 484 ? -35.366 36.088 7.054 1.00 45.53 484 TRP A O 1
ATOM 3683 N N . GLY A 1 485 ? -35.036 38.012 8.160 1.00 42.84 485 GLY A N 1
ATOM 3684 C CA . GLY A 1 485 ? -36.220 37.919 9.031 1.00 42.84 485 GLY A CA 1
ATOM 3685 C C . GLY A 1 485 ? -37.533 37.518 8.342 1.00 42.84 485 GLY A C 1
ATOM 3686 O O . GLY A 1 485 ? -38.157 36.537 8.730 1.00 42.84 485 GLY A O 1
ATOM 3687 N N . LYS A 1 486 ? -37.947 38.211 7.272 1.00 42.03 486 LYS A N 1
ATOM 3688 C CA . LYS A 1 486 ? -39.318 38.071 6.729 1.00 42.03 486 LYS A CA 1
ATOM 3689 C C . LYS A 1 486 ? -39.600 36.778 5.951 1.00 42.03 486 LYS A C 1
ATOM 3691 O O . LYS A 1 486 ? -40.741 36.331 5.900 1.00 42.03 486 LYS A O 1
ATOM 3696 N N . ARG A 1 487 ? -38.594 36.192 5.289 1.00 42.72 487 ARG A N 1
ATOM 3697 C CA . ARG A 1 487 ? -38.758 34.963 4.476 1.00 42.72 487 ARG A CA 1
ATOM 3698 C C . ARG A 1 487 ? -38.568 33.690 5.301 1.00 42.72 487 ARG A C 1
ATOM 3700 O O . ARG A 1 487 ? -39.171 32.670 4.985 1.00 42.72 487 ARG A O 1
ATOM 3707 N N . PHE A 1 488 ? -37.764 33.769 6.359 1.00 44.81 488 PHE A N 1
ATOM 3708 C CA . PHE A 1 488 ? -37.516 32.675 7.292 1.00 44.81 488 PHE A CA 1
ATOM 3709 C C . PHE A 1 488 ? -38.696 32.472 8.261 1.00 44.81 488 PHE A C 1
ATOM 3711 O O . PHE A 1 488 ? -39.082 31.336 8.524 1.00 44.81 488 PHE A O 1
ATOM 3718 N N . GLU A 1 489 ? -39.340 33.562 8.697 1.00 42.25 489 GLU A N 1
ATOM 3719 C CA . GLU A 1 489 ? -40.511 33.575 9.593 1.00 42.25 489 GLU A CA 1
ATOM 3720 C C . GLU A 1 489 ? -41.681 32.718 9.071 1.00 42.25 489 GLU A C 1
ATOM 3722 O O . GLU A 1 489 ? -42.281 31.953 9.829 1.00 42.25 489 GLU A O 1
ATOM 3727 N N . LEU A 1 490 ? -41.954 32.756 7.761 1.00 43.62 490 LEU A N 1
ATOM 3728 C CA . LEU A 1 490 ? -43.065 32.014 7.153 1.00 43.62 490 LEU A CA 1
ATOM 3729 C C . LEU A 1 490 ? -42.801 30.495 7.105 1.00 43.62 490 LEU A C 1
ATOM 3731 O O . LEU A 1 490 ? -43.698 29.694 7.356 1.00 43.62 490 LEU A O 1
ATOM 3735 N N . TYR A 1 491 ? -41.557 30.092 6.826 1.00 45.28 491 TYR A N 1
ATOM 3736 C CA . TYR A 1 491 ? -41.167 28.682 6.688 1.00 45.28 491 TYR A CA 1
ATOM 3737 C C . TYR A 1 491 ? -40.914 27.993 8.033 1.00 45.28 491 TYR A C 1
ATOM 3739 O O . TYR A 1 491 ? -41.222 26.810 8.203 1.00 45.28 491 TYR A O 1
ATOM 3747 N N . LEU A 1 492 ? -40.373 28.728 9.004 1.00 44.81 492 LEU A N 1
ATOM 3748 C CA . LEU A 1 492 ? -40.067 28.195 10.325 1.00 44.81 492 LEU A CA 1
ATOM 3749 C C . LEU A 1 492 ? -41.342 27.933 11.137 1.00 44.81 492 LEU A C 1
ATOM 3751 O O . LEU A 1 492 ? -41.451 26.894 11.782 1.00 44.81 492 LEU A O 1
ATOM 3755 N N . THR A 1 493 ? -42.330 28.825 11.034 1.00 46.22 493 THR A N 1
ATOM 3756 C CA . THR A 1 493 ? -43.648 28.660 11.669 1.00 46.22 493 THR A CA 1
ATOM 3757 C C . THR A 1 493 ? -44.323 27.367 11.205 1.00 46.22 493 THR A C 1
ATOM 3759 O O . THR A 1 493 ? -44.740 26.555 12.028 1.00 46.22 493 THR A O 1
ATOM 3762 N N . GLN A 1 494 ? -44.314 27.108 9.895 1.00 45.81 494 GLN A N 1
ATOM 3763 C CA . GLN A 1 494 ? -44.890 25.897 9.307 1.00 45.81 494 GLN A CA 1
ATOM 3764 C C . GLN A 1 494 ? -44.126 24.621 9.706 1.00 45.81 494 GLN A C 1
ATOM 3766 O O . GLN A 1 494 ? -44.723 23.586 10.002 1.00 45.81 494 GLN A O 1
ATOM 3771 N N . THR A 1 495 ? -42.794 24.697 9.762 1.00 44.41 495 THR A N 1
ATOM 3772 C CA . THR A 1 495 ? -41.931 23.572 10.162 1.00 44.41 495 THR A CA 1
ATOM 3773 C C . THR A 1 495 ? -42.114 23.215 11.641 1.00 44.41 495 THR A C 1
ATOM 3775 O O . THR A 1 495 ? -42.116 22.040 12.006 1.00 44.41 495 THR A O 1
ATOM 3778 N N . LEU A 1 496 ? -42.319 24.215 12.500 1.00 48.53 496 LEU A N 1
ATOM 3779 C CA . LEU A 1 496 ? -42.502 24.028 13.938 1.00 48.53 496 LEU A CA 1
ATOM 3780 C C . LEU A 1 496 ? -43.924 23.606 14.316 1.00 48.53 496 LEU A C 1
ATOM 3782 O O . LEU A 1 496 ? -44.080 22.847 15.271 1.00 48.53 496 LEU A O 1
ATOM 3786 N N . GLU A 1 497 ? -44.949 24.006 13.561 1.00 50.72 497 GLU A N 1
ATOM 3787 C CA . GLU A 1 497 ? -46.295 23.429 13.691 1.00 50.72 497 GLU A CA 1
ATOM 3788 C C . GLU A 1 497 ? -46.314 21.940 13.327 1.00 50.72 497 GLU A C 1
ATOM 3790 O O . GLU A 1 497 ? -46.938 21.144 14.034 1.00 50.72 497 GLU A O 1
ATOM 3795 N N . ASN A 1 498 ? -45.569 21.543 12.291 1.00 45.28 498 ASN A N 1
ATOM 3796 C CA . ASN A 1 498 ? -45.402 20.137 11.923 1.00 45.28 498 ASN A CA 1
ATOM 3797 C C . ASN A 1 498 ? -44.634 19.360 13.005 1.00 45.28 498 ASN A C 1
ATOM 3799 O O . ASN A 1 498 ? -45.094 18.307 13.439 1.00 45.28 498 ASN A O 1
ATOM 3803 N N . LEU A 1 499 ? -43.535 19.917 13.533 1.00 45.06 499 LEU A N 1
ATOM 3804 C CA . LEU A 1 499 ? -42.786 19.324 14.649 1.00 45.06 499 LEU A CA 1
ATOM 3805 C C . LEU A 1 499 ? -43.650 19.180 15.917 1.00 45.06 499 LEU A C 1
ATOM 3807 O O . LEU A 1 499 ? -43.566 18.179 16.626 1.00 45.06 499 LEU A O 1
ATOM 3811 N N . ARG A 1 500 ? -44.508 20.170 16.201 1.00 47.22 500 ARG A N 1
ATOM 3812 C CA . ARG A 1 500 ? -45.447 20.161 17.332 1.00 47.22 500 ARG A CA 1
ATOM 3813 C C . ARG A 1 500 ? -46.518 19.077 17.178 1.00 47.22 500 ARG A C 1
ATOM 3815 O O . ARG A 1 500 ? -46.845 18.430 18.173 1.00 47.22 500 ARG A O 1
ATOM 3822 N N . ARG A 1 501 ? -47.051 18.864 15.968 1.00 46.41 501 ARG A N 1
ATOM 3823 C CA . ARG A 1 501 ? -47.996 17.771 15.653 1.00 46.41 501 ARG A CA 1
ATOM 3824 C C . ARG A 1 501 ? -47.354 16.385 15.761 1.00 46.41 501 ARG A C 1
ATOM 3826 O O . ARG A 1 501 ? -47.981 15.468 16.272 1.00 46.41 501 ARG A O 1
ATOM 3833 N N . GLU A 1 502 ? -46.103 16.250 15.342 1.00 49.16 502 GLU A N 1
ATOM 3834 C CA . GLU A 1 502 ? -45.354 14.985 15.372 1.00 49.16 502 GLU A CA 1
ATOM 3835 C C . GLU A 1 502 ? -44.932 14.591 16.797 1.00 49.16 502 GLU A C 1
ATOM 3837 O O . GLU A 1 502 ? -45.170 13.471 17.240 1.00 49.16 502 GLU A O 1
ATOM 3842 N N . LEU A 1 503 ? -44.405 15.537 17.586 1.00 42.56 503 LEU A N 1
ATOM 3843 C CA . LEU A 1 503 ? -44.042 15.304 18.994 1.00 42.56 503 LEU A CA 1
ATOM 3844 C C . LEU A 1 503 ? -45.249 15.001 19.900 1.00 42.56 503 LEU A C 1
ATOM 3846 O O . LEU A 1 503 ? -45.059 14.545 21.028 1.00 42.56 503 LEU A O 1
ATOM 3850 N N . SER A 1 504 ? -46.472 15.264 19.429 1.00 43.19 504 SER A N 1
ATOM 3851 C CA . SER A 1 504 ? -47.717 14.951 20.138 1.00 43.19 504 SER A CA 1
ATOM 3852 C C . SER A 1 504 ? -48.374 13.636 19.698 1.00 43.19 504 SER A C 1
ATOM 3854 O O . SER A 1 504 ? -49.297 13.197 20.382 1.00 43.19 504 SER A O 1
ATOM 3856 N N . ASN A 1 505 ? -47.888 12.970 18.638 1.00 41.59 505 ASN A N 1
ATOM 3857 C CA . ASN A 1 505 ? -48.390 11.664 18.197 1.00 41.59 505 ASN A CA 1
ATOM 3858 C C . ASN A 1 505 ? -47.234 10.680 17.873 1.00 41.59 505 ASN A C 1
ATOM 3860 O O . ASN A 1 505 ? -46.663 10.744 16.780 1.00 41.59 505 ASN A O 1
ATOM 3864 N N . PRO A 1 506 ? -46.873 9.770 18.802 1.00 42.09 506 PRO A N 1
ATOM 3865 C CA . PRO A 1 506 ? -45.652 8.957 18.725 1.00 42.09 506 PRO A CA 1
ATOM 3866 C C . PRO A 1 506 ? -45.612 7.881 17.620 1.00 42.09 506 PRO A C 1
ATOM 3868 O O . PRO A 1 506 ? -44.537 7.319 17.411 1.00 42.09 506 PRO A O 1
ATOM 3871 N N . ASP A 1 507 ? -46.720 7.630 16.911 1.00 38.81 507 ASP A N 1
ATOM 3872 C CA . ASP A 1 507 ? -46.840 6.620 15.837 1.00 38.81 507 ASP A CA 1
ATOM 3873 C C . ASP A 1 507 ? -46.757 7.205 14.410 1.00 38.81 507 ASP A C 1
ATOM 3875 O O . ASP A 1 507 ? -47.030 6.527 13.418 1.00 38.81 507 ASP A O 1
ATOM 3879 N N . SER A 1 508 ? -46.391 8.480 14.272 1.00 39.09 508 SER A N 1
ATOM 3880 C CA . SER A 1 508 ? -46.207 9.125 12.970 1.00 39.09 508 SER A CA 1
ATOM 3881 C C . SER A 1 508 ? -44.969 8.573 12.241 1.00 39.09 508 SER A C 1
ATOM 3883 O O . SER A 1 508 ? -43.834 8.661 12.707 1.00 39.09 508 SER A O 1
ATOM 3885 N N . GLY A 1 509 ? -45.180 7.999 11.052 1.00 37.16 509 GLY A N 1
ATOM 3886 C CA . GLY A 1 509 ? -44.139 7.400 10.200 1.00 37.16 509 GLY A CA 1
ATOM 3887 C C . GLY A 1 509 ? -43.119 8.382 9.594 1.00 37.16 509 GLY A C 1
ATOM 3888 O O . GLY A 1 509 ? -42.443 8.024 8.633 1.00 37.16 509 GLY A O 1
ATOM 3889 N N . TYR A 1 510 ? -43.014 9.609 10.118 1.00 36.22 510 TYR A N 1
ATOM 3890 C CA . TYR A 1 510 ? -42.073 10.646 9.675 1.00 36.22 510 TYR A CA 1
ATOM 3891 C C . TYR A 1 510 ? -40.813 10.740 10.546 1.00 36.22 510 TYR A C 1
ATOM 3893 O O . TYR A 1 510 ? -39.827 11.350 10.127 1.00 36.22 510 TYR A O 1
ATOM 3901 N N . VAL A 1 511 ? -40.788 10.080 11.708 1.00 36.44 511 VAL A N 1
ATOM 3902 C CA . VAL A 1 511 ? -39.557 9.846 12.469 1.00 36.44 511 VAL A CA 1
ATOM 3903 C C . VAL A 1 511 ? -38.954 8.523 12.005 1.00 36.44 511 VAL A C 1
ATOM 3905 O O . VAL A 1 511 ? -39.300 7.460 12.520 1.00 36.44 511 VAL A O 1
ATOM 3908 N N . ASP A 1 512 ? -38.017 8.570 11.053 1.00 34.66 512 ASP A N 1
ATOM 3909 C CA . ASP A 1 512 ? -37.171 7.406 10.771 1.00 34.66 512 ASP A CA 1
ATOM 3910 C C . ASP A 1 512 ? -36.263 7.197 11.995 1.00 34.66 512 ASP A C 1
ATOM 3912 O O . ASP A 1 512 ? -35.181 7.778 12.106 1.00 34.66 512 ASP A O 1
ATOM 3916 N N . ARG A 1 513 ? -36.720 6.399 12.972 1.00 40.06 513 ARG A N 1
ATOM 3917 C CA . ARG A 1 513 ? -35.881 5.876 14.061 1.00 40.06 513 ARG A CA 1
ATOM 3918 C C . ARG A 1 513 ? -34.935 4.823 13.484 1.00 40.06 513 ARG A C 1
ATOM 3920 O O . ARG A 1 513 ? -34.914 3.678 13.930 1.00 40.06 513 ARG A O 1
ATOM 3927 N N . LYS A 1 514 ? -34.135 5.190 12.484 1.00 28.91 514 LYS A N 1
ATOM 3928 C CA . LYS A 1 514 ? -33.018 4.361 12.056 1.00 28.91 514 LYS A CA 1
ATOM 3929 C C . LYS A 1 514 ? -31.926 4.483 13.095 1.00 28.91 514 LYS A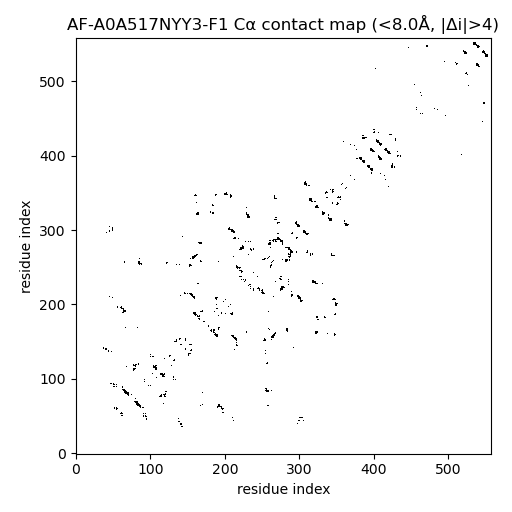 C 1
ATOM 3931 O O . LYS A 1 514 ? -31.111 5.402 13.102 1.00 28.91 514 LYS A O 1
ATOM 3936 N N . ILE A 1 515 ? -31.950 3.504 13.987 1.00 37.72 515 ILE A N 1
ATOM 3937 C CA . ILE A 1 515 ? -30.841 3.112 14.839 1.00 37.72 515 ILE A CA 1
ATOM 3938 C C . ILE A 1 515 ? -29.739 2.593 13.900 1.00 37.72 515 ILE A C 1
ATOM 3940 O O . ILE A 1 515 ? -29.576 1.394 13.713 1.00 37.72 515 ILE A O 1
ATOM 3944 N N . SER A 1 516 ? -29.012 3.494 13.241 1.00 26.64 516 SER A N 1
ATOM 3945 C CA . SER A 1 516 ? -27.675 3.187 12.735 1.00 26.64 516 SER A CA 1
ATOM 3946 C C . SER A 1 516 ? -26.705 3.798 13.734 1.00 26.64 516 SER A C 1
ATOM 3948 O O . SER A 1 516 ? -26.555 5.022 13.798 1.00 26.64 516 SER A O 1
ATOM 3950 N N . GLY A 1 517 ? -26.161 2.944 14.596 1.00 34.47 517 GLY A N 1
ATOM 3951 C CA . GLY A 1 517 ? -25.362 3.323 15.753 1.00 34.47 517 GLY A CA 1
ATOM 3952 C C . GLY A 1 517 ? -24.005 3.890 15.375 1.00 34.47 517 GLY A C 1
ATOM 3953 O O . GLY A 1 517 ? -23.034 3.171 15.494 1.00 34.47 517 GLY A O 1
ATOM 3954 N N . ASP A 1 518 ? -23.972 5.148 14.924 1.00 34.19 518 ASP A N 1
ATOM 3955 C CA . ASP A 1 518 ? -22.768 5.997 14.849 1.00 34.19 518 ASP A CA 1
ATOM 3956 C C . ASP A 1 518 ? -23.076 7.482 14.540 1.00 34.19 518 ASP A C 1
ATOM 3958 O O . ASP A 1 518 ? -22.232 8.236 14.049 1.00 34.19 518 ASP A O 1
ATOM 3962 N N . ALA A 1 519 ? -24.295 7.956 14.819 1.00 32.69 519 ALA A N 1
ATOM 3963 C CA . ALA A 1 519 ? -24.678 9.346 14.570 1.00 32.69 519 ALA A CA 1
ATOM 3964 C C . ALA A 1 519 ? -25.090 10.073 15.864 1.00 32.69 519 ALA A C 1
ATOM 3966 O O . ALA A 1 519 ? -25.731 9.463 16.723 1.00 32.69 519 ALA A O 1
ATOM 3967 N N . PRO A 1 520 ? -24.806 11.389 16.004 1.00 37.78 520 PRO A N 1
ATOM 3968 C CA . PRO A 1 520 ? -25.515 12.216 16.982 1.00 37.78 520 PRO A CA 1
ATOM 3969 C C . PRO A 1 520 ? -27.024 12.054 16.762 1.00 37.78 520 PRO A C 1
ATOM 3971 O O . PRO A 1 520 ? -27.436 11.873 15.612 1.00 37.78 520 PRO A O 1
ATOM 3974 N N . ILE A 1 521 ? -27.846 12.141 17.820 1.00 40.88 521 ILE A N 1
ATOM 3975 C CA . ILE A 1 521 ? -29.313 12.106 17.676 1.00 40.88 521 ILE A CA 1
ATOM 3976 C C . ILE A 1 521 ? -29.685 13.131 16.605 1.00 40.88 521 ILE A C 1
ATOM 3978 O O . ILE A 1 521 ? -29.478 14.327 16.809 1.00 40.88 521 ILE A O 1
ATOM 3982 N N . THR A 1 522 ? -30.139 12.643 15.451 1.00 39.28 522 THR A N 1
ATOM 3983 C CA . THR A 1 522 ? -30.394 13.454 14.265 1.00 39.28 522 THR A CA 1
ATOM 3984 C C . THR A 1 522 ? -31.878 13.372 13.955 1.00 39.28 522 THR A C 1
ATOM 3986 O O . THR A 1 522 ? -32.354 12.348 13.476 1.00 39.28 522 THR A O 1
ATOM 3989 N N . LEU A 1 523 ? -32.616 14.444 14.245 1.00 40.34 523 LEU A N 1
ATOM 3990 C CA . LEU A 1 523 ? -33.998 14.581 13.785 1.00 40.34 523 LEU A CA 1
ATOM 3991 C C . LEU A 1 523 ? -33.968 15.072 12.337 1.00 40.34 523 LEU A C 1
ATOM 3993 O O . LEU A 1 523 ? -33.507 16.186 12.069 1.00 40.34 523 LEU A O 1
ATOM 3997 N N . HIS A 1 524 ? -34.421 14.217 11.423 1.00 40.62 524 HIS A N 1
ATOM 3998 C CA . HIS A 1 524 ? -34.623 14.548 10.019 1.00 40.62 524 HIS A CA 1
ATOM 3999 C C . HIS A 1 524 ? -36.031 15.106 9.833 1.00 40.62 524 HIS A C 1
ATOM 4001 O O . HIS A 1 524 ? -37.010 14.426 10.127 1.00 40.62 524 HIS A O 1
ATOM 4007 N N . LEU A 1 525 ? -36.136 16.338 9.340 1.00 43.06 525 LEU A N 1
ATOM 4008 C CA . LEU A 1 525 ? -37.416 16.908 8.934 1.00 43.06 525 LEU A CA 1
ATOM 4009 C C . LEU A 1 525 ? -37.555 16.736 7.426 1.00 43.06 525 LEU A C 1
ATOM 4011 O O . LEU A 1 525 ? -36.923 17.457 6.659 1.00 43.06 525 LEU A O 1
ATOM 4015 N N . ASN A 1 526 ? -38.368 15.769 6.999 1.00 40.22 526 ASN A N 1
ATOM 4016 C CA . ASN A 1 526 ? -38.736 15.642 5.592 1.00 40.22 526 ASN A CA 1
ATOM 4017 C C . ASN A 1 526 ? -39.677 16.794 5.224 1.00 40.22 526 ASN A C 1
ATOM 4019 O O . ASN A 1 526 ? -40.856 16.789 5.574 1.00 40.22 526 ASN A O 1
ATOM 4023 N N . LEU A 1 527 ? -39.138 17.803 4.541 1.00 42.12 527 LEU A N 1
ATOM 4024 C CA . LEU A 1 527 ? -39.906 18.938 4.037 1.00 42.12 527 LEU A CA 1
ATOM 4025 C C . LEU A 1 527 ? -40.514 18.598 2.658 1.00 42.12 527 LEU A C 1
ATOM 4027 O O . LEU A 1 527 ? -39.873 17.904 1.867 1.00 42.12 527 LEU A O 1
ATOM 4031 N N . PRO A 1 528 ? -41.729 19.077 2.333 1.00 40.00 528 PRO A N 1
ATOM 4032 C CA . PRO A 1 528 ? -42.386 18.782 1.058 1.00 40.00 528 PRO A CA 1
ATOM 4033 C C . PRO A 1 528 ? -41.608 19.350 -0.152 1.00 40.00 528 PRO A C 1
ATOM 4035 O O . PRO A 1 528 ? -41.007 20.423 -0.045 1.00 40.00 528 PRO A O 1
ATOM 4038 N N . PRO A 1 529 ? -41.616 18.675 -1.318 1.00 35.75 529 PRO A N 1
ATOM 4039 C CA . PRO A 1 529 ? -40.788 19.055 -2.465 1.00 35.75 529 PRO A CA 1
ATOM 4040 C C . PRO A 1 529 ? -41.226 20.387 -3.107 1.00 35.75 529 PRO A C 1
ATOM 4042 O O . PRO A 1 529 ? -42.402 20.598 -3.396 1.00 35.75 529 PRO A O 1
ATOM 4045 N N . GLY A 1 530 ? -40.262 21.283 -3.353 1.00 47.47 530 GLY A N 1
ATOM 4046 C CA . GLY A 1 530 ? -40.431 22.617 -3.955 1.00 47.47 530 GLY A CA 1
ATOM 4047 C C . GLY A 1 530 ? -39.125 23.427 -3.897 1.00 47.47 530 GLY A C 1
ATOM 4048 O O . GLY A 1 530 ? -38.157 22.947 -3.317 1.00 47.47 530 GLY A O 1
ATOM 4049 N N . ARG A 1 531 ? -39.062 24.634 -4.496 1.00 44.12 531 ARG A N 1
ATOM 4050 C CA . ARG A 1 531 ? -37.868 25.520 -4.475 1.00 44.12 531 ARG A CA 1
ATOM 4051 C C . ARG A 1 531 ? -37.532 25.958 -3.041 1.00 44.12 531 ARG A C 1
ATOM 4053 O O . ARG A 1 531 ? -37.945 27.029 -2.598 1.00 44.12 531 ARG A O 1
ATOM 4060 N N . GLN A 1 532 ? -36.804 25.113 -2.325 1.00 50.16 532 GLN A N 1
ATOM 4061 C CA . GLN A 1 532 ? -36.317 25.373 -0.980 1.00 50.16 532 GLN A CA 1
ATOM 4062 C C . GLN A 1 532 ? -34.953 26.084 -1.043 1.00 50.16 532 GLN A C 1
ATOM 4064 O O . GLN A 1 532 ? -34.170 25.841 -1.960 1.00 50.16 532 GLN A O 1
ATOM 4069 N N . PRO A 1 533 ? -34.641 26.967 -0.081 1.00 41.81 533 PRO A N 1
ATOM 4070 C CA . PRO A 1 533 ? -33.313 27.569 0.039 1.00 41.81 533 PRO A CA 1
ATOM 4071 C C . PRO A 1 533 ? -32.261 26.617 0.646 1.00 41.81 533 PRO A C 1
ATOM 4073 O O . PRO A 1 533 ? -31.074 26.946 0.647 1.00 41.81 533 PRO A O 1
ATOM 4076 N N . PHE A 1 534 ? -32.674 25.449 1.149 1.00 45.44 534 PHE A N 1
ATOM 4077 C CA . PHE A 1 534 ? -31.830 24.481 1.849 1.00 45.44 534 PHE A CA 1
ATOM 4078 C C . PHE A 1 534 ? -32.072 23.070 1.298 1.00 45.44 534 PHE A C 1
ATOM 4080 O O . PHE A 1 534 ? -33.222 22.698 1.083 1.00 45.44 534 PHE A O 1
ATOM 4087 N N . ASP A 1 535 ? -31.005 22.295 1.113 1.00 42.06 535 ASP A N 1
ATOM 4088 C CA . ASP A 1 535 ? -31.070 20.879 0.723 1.00 42.06 535 ASP A CA 1
ATOM 4089 C C . ASP A 1 535 ? -31.258 19.955 1.940 1.00 42.06 535 ASP A C 1
ATOM 4091 O O . ASP A 1 535 ? -31.624 18.791 1.790 1.00 42.06 535 ASP A O 1
ATOM 4095 N N . ASP A 1 536 ? -30.945 20.433 3.153 1.00 45.16 536 ASP A N 1
ATOM 4096 C CA . ASP A 1 536 ? -30.913 19.604 4.363 1.00 45.16 536 ASP A CA 1
ATOM 4097 C C . ASP A 1 536 ? -31.047 20.453 5.642 1.00 45.16 536 ASP A C 1
ATOM 4099 O O . ASP A 1 536 ? -30.313 21.429 5.820 1.00 45.16 536 ASP A O 1
ATOM 4103 N N . LEU A 1 537 ? -31.943 20.065 6.556 1.00 42.75 537 LEU A N 1
ATOM 4104 C CA . LEU A 1 537 ? -32.130 20.685 7.875 1.00 42.75 537 LEU A CA 1
ATOM 4105 C C . LEU A 1 537 ? -32.136 19.596 8.955 1.00 42.75 537 LEU A C 1
ATOM 4107 O O . LEU A 1 537 ? -33.016 18.735 8.974 1.00 42.75 537 LEU A O 1
ATOM 4111 N N . ARG A 1 538 ? -31.159 19.631 9.869 1.00 49.16 538 ARG A N 1
ATOM 4112 C CA . ARG A 1 538 ? -30.945 18.590 10.887 1.00 49.16 538 ARG A CA 1
ATOM 4113 C C . ARG A 1 538 ? -30.725 19.179 12.271 1.00 49.16 538 ARG A C 1
ATOM 4115 O O . ARG A 1 538 ? -29.951 20.115 12.425 1.00 49.16 538 ARG A O 1
ATOM 4122 N N . PHE A 1 539 ? -31.295 18.562 13.298 1.00 45.00 539 PHE A N 1
ATOM 4123 C CA . PHE A 1 539 ? -30.969 18.871 14.696 1.00 45.00 539 PHE A CA 1
ATOM 4124 C C . PHE A 1 539 ? -30.016 17.807 15.231 1.00 45.00 539 PHE A C 1
ATOM 4126 O O . PHE A 1 539 ? -30.339 16.630 15.137 1.00 45.00 539 PHE A O 1
ATOM 4133 N N . ARG A 1 540 ? -28.860 18.201 15.776 1.00 45.09 540 ARG A N 1
ATOM 4134 C CA . ARG A 1 540 ? -27.827 17.315 16.333 1.00 45.09 540 ARG A CA 1
ATOM 4135 C C . ARG A 1 540 ? -27.525 17.664 17.782 1.00 45.09 540 ARG A C 1
ATOM 4137 O O . ARG A 1 540 ? -27.333 18.832 18.100 1.00 45.09 540 ARG A O 1
ATOM 4144 N N . TYR A 1 541 ? -27.393 16.667 18.647 1.00 42.88 541 TYR A N 1
ATOM 4145 C CA . TYR A 1 541 ? -26.913 16.873 20.014 1.00 42.88 541 TYR A CA 1
ATOM 4146 C C . TYR A 1 541 ? -25.408 16.611 20.115 1.00 42.88 541 TYR A C 1
ATOM 4148 O O . TYR A 1 541 ? -24.965 15.483 19.906 1.00 42.88 541 TYR A O 1
ATOM 4156 N N . ILE A 1 542 ? -24.621 17.653 20.404 1.00 43.22 542 ILE A N 1
ATOM 4157 C CA . ILE A 1 542 ? -23.152 17.594 20.483 1.00 43.22 542 ILE A CA 1
ATOM 4158 C C . ILE A 1 542 ? -22.691 18.509 21.632 1.00 43.22 542 ILE A C 1
ATOM 4160 O O . ILE A 1 542 ? -23.074 19.677 21.692 1.00 43.22 542 ILE A O 1
ATOM 4164 N N . ASP A 1 543 ? -21.858 17.991 22.541 1.00 39.22 543 ASP A N 1
ATOM 4165 C CA . ASP A 1 543 ? -21.285 18.716 23.695 1.00 39.22 543 ASP A CA 1
ATOM 4166 C C . ASP A 1 543 ? -22.294 19.270 24.716 1.00 39.22 543 ASP A C 1
ATOM 4168 O O . ASP A 1 543 ? -22.155 20.390 25.209 1.00 39.22 543 ASP A O 1
ATOM 4172 N N . GLY A 1 544 ? -23.330 18.501 25.065 1.00 38.12 544 GLY A N 1
ATOM 4173 C CA . GLY A 1 544 ? -24.281 18.933 26.098 1.00 38.12 544 GLY A CA 1
ATOM 4174 C C . GLY A 1 544 ? -25.257 20.022 25.635 1.00 38.12 544 GLY A C 1
ATOM 4175 O O . GLY A 1 544 ? -25.848 20.708 26.468 1.00 38.12 544 GLY A O 1
ATOM 4176 N N . ARG A 1 545 ? -25.363 20.246 24.318 1.00 39.66 545 ARG A N 1
ATOM 4177 C CA . ARG A 1 545 ? -26.247 21.235 23.688 1.00 39.66 545 ARG A CA 1
ATOM 4178 C C . ARG A 1 545 ? -26.771 20.714 22.351 1.00 39.66 545 ARG A C 1
ATOM 4180 O O . ARG A 1 545 ? -26.121 19.914 21.678 1.00 39.66 545 ARG A O 1
ATOM 4187 N N . TRP A 1 546 ? -27.942 21.199 21.956 1.00 44.66 546 TRP A N 1
ATOM 4188 C CA . TRP A 1 546 ? -28.511 20.942 20.635 1.00 44.66 546 TRP A CA 1
ATOM 4189 C C . TRP A 1 546 ? -28.033 21.974 19.627 1.00 44.66 546 TRP A C 1
ATOM 4191 O O . TRP A 1 546 ? -27.884 23.148 19.952 1.00 44.66 546 TRP A O 1
ATOM 4201 N N . ARG A 1 547 ? -27.767 21.512 18.409 1.00 49.22 547 ARG A N 1
ATOM 4202 C CA . ARG A 1 547 ? -27.229 22.288 17.293 1.00 49.22 547 ARG A CA 1
ATOM 4203 C C . ARG A 1 547 ? -28.097 22.065 16.067 1.00 49.22 547 ARG A C 1
ATOM 4205 O O . ARG A 1 547 ? -28.462 20.929 15.776 1.00 49.22 547 ARG A O 1
ATOM 4212 N N . ILE A 1 548 ? -28.388 23.126 15.327 1.00 44.56 548 ILE A N 1
ATOM 4213 C CA . ILE A 1 548 ? -29.091 23.039 14.046 1.00 44.56 548 ILE A CA 1
ATOM 4214 C C . ILE A 1 548 ? -28.046 23.072 12.932 1.00 44.56 548 ILE A C 1
ATOM 4216 O O . ILE A 1 548 ? -27.268 24.012 12.822 1.00 44.56 548 ILE A O 1
ATOM 4220 N N . HIS A 1 549 ? -28.015 22.027 12.117 1.00 45.47 549 HIS A N 1
ATOM 4221 C CA . HIS A 1 549 ? -27.242 21.952 10.888 1.00 45.47 549 HIS A CA 1
ATOM 4222 C C . HIS A 1 549 ? -28.150 22.272 9.707 1.00 45.47 549 HIS A C 1
ATOM 4224 O O . HIS A 1 549 ? -29.156 21.596 9.496 1.00 45.47 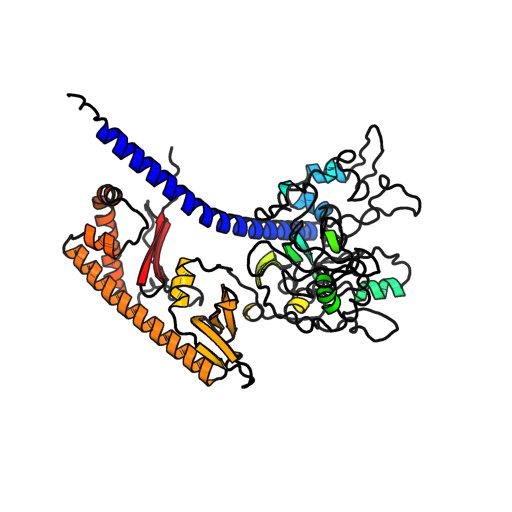549 HIS A O 1
ATOM 4230 N N . VAL A 1 550 ? -27.754 23.263 8.916 1.00 42.19 550 VAL A N 1
ATOM 4231 C CA . VAL A 1 550 ? -28.444 23.652 7.687 1.00 42.19 550 VAL A CA 1
ATOM 4232 C C . VAL A 1 550 ? -27.471 23.496 6.520 1.00 42.19 550 VAL A C 1
ATOM 4234 O O . VAL A 1 550 ? -26.381 24.065 6.556 1.00 42.19 550 VAL A O 1
ATOM 4237 N N . ARG A 1 551 ? -27.834 22.726 5.490 1.00 41.06 551 ARG A N 1
ATOM 4238 C CA . ARG A 1 551 ? -27.125 22.702 4.203 1.00 41.06 551 ARG A CA 1
ATOM 4239 C C . ARG A 1 551 ? -27.912 23.558 3.221 1.00 41.06 551 ARG A C 1
ATOM 4241 O O . ARG A 1 551 ? -29.056 23.245 2.911 1.00 41.06 551 ARG A O 1
ATOM 4248 N N . LEU A 1 552 ? -27.302 24.639 2.752 1.00 39.75 552 LEU A N 1
ATOM 4249 C CA . LEU A 1 552 ? -27.864 25.483 1.699 1.00 39.75 552 LEU A CA 1
ATOM 4250 C C . LEU A 1 552 ? -27.894 24.714 0.376 1.00 39.75 552 LEU A C 1
ATOM 4252 O O . LEU A 1 552 ? -26.956 23.968 0.091 1.00 39.75 552 LEU A O 1
ATOM 4256 N N . ALA A 1 553 ? -28.942 24.926 -0.420 1.00 42.22 553 ALA A N 1
ATOM 4257 C CA . ALA A 1 553 ? -28.955 24.468 -1.804 1.00 42.22 553 ALA A CA 1
ATOM 4258 C C . ALA A 1 553 ? -27.780 25.094 -2.568 1.00 42.22 553 ALA A C 1
ATOM 4260 O O . ALA A 1 553 ? -27.391 26.225 -2.274 1.00 42.22 553 ALA A O 1
ATOM 4261 N N . SER A 1 554 ? -27.180 24.399 -3.533 1.00 36.41 554 SER A N 1
ATOM 4262 C CA . SER A 1 554 ? -26.162 25.013 -4.392 1.00 36.41 554 SER A CA 1
ATOM 4263 C C . SER A 1 554 ? -26.813 26.086 -5.273 1.00 36.41 554 SER A C 1
ATOM 4265 O O . SER A 1 554 ? -27.536 25.762 -6.214 1.00 36.41 554 SER A O 1
ATOM 4267 N N . TRP A 1 555 ? -26.569 27.365 -4.985 1.00 36.84 555 TRP A N 1
ATOM 4268 C CA . TRP A 1 555 ? -26.938 28.456 -5.888 1.00 36.84 555 TRP A CA 1
ATOM 4269 C C . TRP A 1 555 ? -25.824 28.607 -6.928 1.00 36.84 555 TRP A C 1
ATOM 4271 O O . TRP A 1 555 ? -24.718 29.026 -6.594 1.00 36.84 555 TRP A O 1
ATOM 4281 N N . SER A 1 556 ? -26.101 28.280 -8.193 1.00 25.94 556 SER A N 1
ATOM 4282 C CA . SER A 1 556 ? -25.308 28.810 -9.305 1.00 25.94 556 SER A CA 1
ATOM 4283 C C . SER A 1 556 ? -25.647 30.293 -9.437 1.00 25.94 556 SER A C 1
ATOM 4285 O O . SER A 1 556 ? -26.767 30.640 -9.817 1.00 25.94 556 SER A O 1
ATOM 4287 N N . VAL A 1 557 ? -24.714 31.165 -9.075 1.00 25.62 557 VAL A N 1
ATOM 4288 C CA . VAL A 1 557 ? -24.855 32.604 -9.305 1.00 25.62 557 VAL A CA 1
ATOM 4289 C C . VAL A 1 557 ? -24.434 32.879 -10.752 1.00 25.62 557 VAL A C 1
ATOM 4291 O O . VAL A 1 557 ? -23.296 32.584 -11.115 1.00 25.62 557 VAL A O 1
ATOM 4294 N N . GLN A 1 558 ? -25.367 33.378 -11.568 1.00 26.59 558 GLN A N 1
ATOM 4295 C CA . GLN A 1 558 ? -25.063 34.142 -12.783 1.00 26.59 558 GLN A CA 1
ATOM 4296 C C . GLN A 1 558 ? -24.856 35.606 -12.415 1.00 26.59 558 GLN A C 1
ATOM 4298 O O . GLN A 1 558 ? -25.620 36.090 -11.546 1.00 26.59 558 GLN A O 1
#

Nearest PDB structu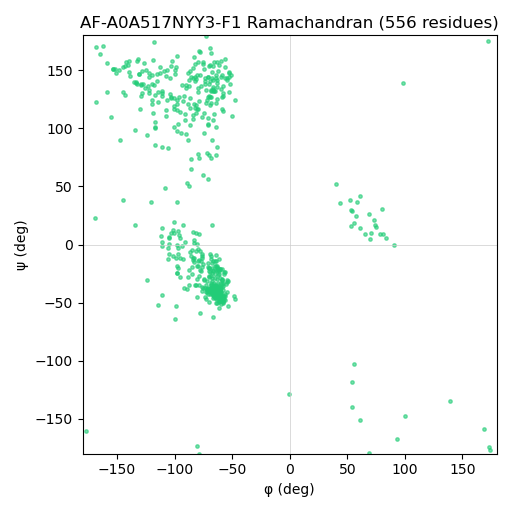res (foldseek):
  3s6w-assembly1_A  TM=5.268E-01  e=2.839E+00  Homo sapiens
  1br4-assembly4_G  TM=4.485E-01  e=1.628E+00  Gallus gallus
  1br1-assembly4_G  TM=3.957E-01  e=1.378E+00  Gallus gallus
  3j04-assembly1_D  TM=4.503E-01  e=2.403E+00  Gallus gallus
  1i84-assembly1_V  TM=3.958E-01  e=7.724E+00  Gallus gallus

Organism: NCBI:txid1930275

Solvent-accessible surface area (backbone atoms only — not comparable to full-atom values): 29635 Å² total; per-residue (Å²): 134,84,81,76,82,83,48,76,65,59,54,50,52,50,51,52,52,49,54,52,50,53,56,54,51,58,58,55,52,50,58,55,47,57,56,47,40,55,53,47,46,54,47,37,47,38,48,51,36,49,12,50,50,52,45,24,70,75,67,70,27,44,66,32,26,12,30,78,40,75,55,56,100,82,54,54,63,50,65,20,17,61,33,29,34,15,31,55,56,78,35,25,56,55,68,77,31,47,70,60,37,56,59,37,60,34,62,46,77,56,98,89,46,70,27,39,53,62,30,34,27,59,84,50,63,36,87,80,46,51,72,56,50,62,52,62,72,73,40,49,42,84,72,48,83,53,52,76,82,41,54,36,41,26,21,54,26,33,21,32,2,47,31,23,47,57,24,26,41,89,70,77,61,84,42,66,68,54,36,52,25,37,58,40,7,45,31,17,61,25,23,31,85,44,78,38,36,78,86,61,30,61,28,35,42,79,40,14,37,36,38,30,33,31,49,45,54,63,70,66,20,24,47,53,46,72,66,39,39,46,26,43,46,51,31,52,54,41,65,72,40,91,85,51,48,60,42,80,56,22,41,57,12,29,45,44,23,15,33,29,51,31,28,30,23,27,25,41,51,32,36,64,41,62,24,20,22,22,64,83,42,58,26,23,39,50,34,32,32,17,43,82,53,84,69,20,26,52,35,22,25,57,67,45,54,71,40,34,34,33,37,82,26,46,22,55,48,44,60,48,39,21,29,34,66,60,97,80,72,69,42,32,57,66,74,53,70,54,64,14,34,57,44,10,36,27,18,27,18,61,54,65,47,82,73,64,56,87,82,41,42,49,33,96,69,89,77,80,75,50,75,67,54,48,62,54,48,70,72,43,69,69,43,75,40,46,24,59,82,76,77,51,74,49,67,26,21,76,71,47,65,43,81,64,30,38,35,28,37,28,82,94,71,73,40,83,43,77,44,50,39,80,50,26,24,74,67,49,35,51,50,47,50,54,51,39,52,56,50,50,52,52,48,51,53,52,45,51,54,49,53,55,50,44,54,47,29,54,75,71,65,38,56,70,62,33,41,66,73,57,49,82,60,100,64,97,54,81,65,59,60,70,77,44,52,80,73,49,53,65,55,49,55,57,52,48,54,50,51,52,55,45,79,73,38,95,83,54,89,68,66,80,81,72,84,60,68,86,64,57,64,62,53,64,66,88,71,82,93,70,101,58,78,48,75,43,55,37,40,33,53,61,92,94,40,78,42,64,48,74,38,66,44,88,77,84,82,128

InterPro domains:
  IPR011453 Domain of unknown function DUF1559 [PF07596] (33-315)
  IPR027558 Prepilin-type processing-associated H-X9-DG C-terminal domain [TIGR04294] (289-309)

Radius of gyration: 29.0 Å; Cα contacts (8 Å, |Δi|>4): 1075; chains: 1; bounding box: 74×91×66 Å